Protein AF-A0A7S2ZEH3-F1 (afdb_monomer)

Organism: NCBI:txid101924

InterPro domains:
  IPR004728 Translocation protein Sec62 [PF03839] (53-233)
  IPR004728 Translocation protein Sec62 [PTHR12443] (11-236)

Radius of gyration: 42.71 Å; Cα contacts (8 Å, |Δi|>4): 245; chains: 1; bounding box: 118×77×96 Å

Secondary structure (DSSP, 8-state):
---PPP-PPP------HHHHHHHHHHHHHHHHHTSTTSS-EEEEEETTEEEEEEEHHHHHHHHHHTHHHHHHHHTTS--TTS-HHHHHHHHHHHHHHTTSEEEEEE-GGGTSPPTT-SS--SS-SEEEEPPGGG----TTSEEEE-SPPPPPHHHHHHHHHHHHHHHHHHTGGGS-HHHHHHHHHHHHHHHHHHHHHHHHHHHHHHHHHHHH---EEES--TTSSS-HHHHTT--EEE-B-TTSSBPPPPPHHHHHHHHHHHHHHHHHHHHT---HHHHHHHHHHHHHHHHHHTT-S-HHHHHHHHHHHHHHHHTTSS--------------------------------------------------

pLDDT: mean 70.52, std 21.28, range [24.47, 95.75]

Structure (mmCIF, N/CA/C/O backbone):
data_AF-A0A7S2ZEH3-F1
#
_entry.id   AF-A0A7S2ZEH3-F1
#
loop_
_atom_site.group_PDB
_atom_site.id
_atom_site.type_symbol
_atom_site.label_atom_id
_atom_site.label_alt_id
_atom_site.label_comp_id
_atom_site.label_asym_id
_atom_site.label_entity_id
_atom_site.label_seq_id
_atom_site.pdbx_PDB_ins_code
_atom_site.Cartn_x
_atom_site.Cartn_y
_atom_site.Cartn_z
_atom_site.occupancy
_atom_site.B_iso_or_equiv
_atom_site.auth_seq_id
_atom_site.auth_comp_id
_atom_site.auth_asym_id
_atom_site.auth_atom_id
_atom_site.pdbx_PDB_model_num
ATOM 1 N N . MET A 1 1 ? -23.233 50.081 30.652 1.00 42.44 1 MET A N 1
ATOM 2 C CA . MET A 1 1 ? -23.357 48.824 29.879 1.00 42.44 1 MET A CA 1
ATOM 3 C C . MET A 1 1 ? -22.174 47.924 30.211 1.00 42.44 1 MET A C 1
ATOM 5 O O . MET A 1 1 ? -21.059 48.201 29.788 1.00 42.44 1 MET A O 1
ATOM 9 N N . ALA A 1 2 ? -22.396 46.922 31.062 1.00 39.97 2 ALA A N 1
ATOM 10 C CA . ALA A 1 2 ? -21.365 45.998 31.527 1.00 39.97 2 ALA A CA 1
ATOM 11 C C . ALA A 1 2 ? -21.037 44.965 30.435 1.00 39.97 2 ALA A C 1
ATOM 13 O O . ALA A 1 2 ? -21.935 44.311 29.908 1.00 39.97 2 ALA A O 1
ATOM 14 N N . ARG A 1 3 ? -19.752 44.820 30.089 1.00 44.09 3 ARG A N 1
ATOM 15 C CA . ARG A 1 3 ? -19.266 43.784 29.167 1.00 44.09 3 ARG A CA 1
ATOM 16 C C . ARG A 1 3 ? -19.258 42.442 29.902 1.00 44.09 3 ARG A C 1
ATOM 18 O O . ARG A 1 3 ? -18.403 42.207 30.754 1.00 44.09 3 ARG A O 1
ATOM 25 N N . GLY A 1 4 ? -20.226 41.582 29.592 1.00 42.31 4 GLY A N 1
ATOM 26 C CA . GLY A 1 4 ? -20.254 40.200 30.064 1.00 42.31 4 GLY A CA 1
ATOM 27 C C . GLY A 1 4 ? -19.053 39.430 29.517 1.00 42.31 4 GLY A C 1
ATOM 28 O O . GLY A 1 4 ? -18.860 39.353 28.306 1.00 42.31 4 GLY A O 1
ATOM 29 N N . LYS A 1 5 ? -18.224 38.886 30.412 1.00 41.25 5 LYS A N 1
ATOM 30 C CA . LYS A 1 5 ? -17.142 37.966 30.045 1.00 41.25 5 LYS A CA 1
ATOM 31 C C . LYS A 1 5 ? -17.750 36.681 29.457 1.00 41.25 5 LYS A C 1
ATOM 33 O O . LYS A 1 5 ? -18.751 36.205 29.997 1.00 41.25 5 LYS A O 1
ATOM 38 N N . PRO A 1 6 ? -17.164 36.093 28.401 1.00 41.62 6 PRO A N 1
ATOM 39 C CA . PRO A 1 6 ? -17.619 34.812 27.881 1.00 41.62 6 PRO A CA 1
ATOM 40 C C . PRO A 1 6 ? -17.448 33.727 28.952 1.00 41.62 6 PRO A C 1
ATOM 42 O O . PRO A 1 6 ? -16.374 33.546 29.527 1.00 41.62 6 PRO A O 1
ATOM 45 N N . LYS A 1 7 ? -18.548 33.030 29.239 1.00 38.16 7 LYS A N 1
ATOM 46 C CA . LYS A 1 7 ? -18.626 31.884 30.144 1.00 38.16 7 LYS A CA 1
ATOM 47 C C . LYS A 1 7 ? -17.792 30.749 29.546 1.00 38.16 7 LYS A C 1
ATOM 49 O O . LYS A 1 7 ? -18.213 30.119 28.581 1.00 38.16 7 LYS A O 1
ATOM 54 N N . VAL A 1 8 ? -16.601 30.526 30.098 1.00 39.69 8 VAL A N 1
ATOM 55 C CA . VAL A 1 8 ? -15.750 29.375 29.767 1.00 39.69 8 VAL A CA 1
ATOM 56 C C . VAL A 1 8 ? -16.564 28.102 30.054 1.00 39.69 8 VAL A C 1
ATOM 58 O O . VAL A 1 8 ? -17.047 27.956 31.183 1.00 39.69 8 VAL A O 1
ATOM 61 N N . PRO A 1 9 ? -16.797 27.218 29.064 1.00 42.50 9 PRO A N 1
ATOM 62 C CA . PRO A 1 9 ? -17.538 25.985 29.286 1.00 42.50 9 PRO A CA 1
ATOM 63 C C . PRO A 1 9 ? -16.795 25.120 30.306 1.00 42.50 9 PRO A C 1
ATOM 65 O O . PRO A 1 9 ? -15.567 25.091 30.352 1.00 42.50 9 PRO A O 1
ATOM 68 N N . GLY A 1 10 ? -17.581 24.503 31.185 1.00 37.81 10 GLY A N 1
ATOM 69 C CA . GLY A 1 10 ? -17.146 23.943 32.453 1.00 37.81 10 GLY A CA 1
ATOM 70 C C . GLY A 1 10 ? -15.932 23.022 32.366 1.00 37.81 10 GLY A C 1
ATOM 71 O O . GLY A 1 10 ? -15.844 22.145 31.513 1.00 37.81 10 GLY A O 1
ATOM 72 N N . ARG A 1 11 ? -15.038 23.230 33.335 1.00 40.19 11 ARG A N 1
ATOM 73 C CA . ARG A 1 11 ? -14.139 22.248 33.947 1.00 40.19 11 ARG A CA 1
ATOM 74 C C . ARG A 1 11 ? -14.653 20.820 33.699 1.00 40.19 11 ARG A C 1
ATOM 76 O O . ARG A 1 11 ? -15.656 20.426 34.296 1.00 40.19 11 ARG A O 1
ATOM 83 N N . GLN A 1 12 ? -13.991 20.074 32.808 1.00 45.75 12 GLN A N 1
ATOM 84 C CA . GLN A 1 12 ? -14.145 18.621 32.727 1.00 45.75 12 GLN A CA 1
ATOM 85 C C . GLN A 1 12 ? -14.015 18.094 34.156 1.00 45.75 12 GLN A C 1
ATOM 87 O O . GLN A 1 12 ? -13.025 18.388 34.826 1.00 45.75 12 GLN A O 1
ATOM 92 N N . LYS A 1 13 ? -15.053 17.415 34.660 1.00 58.28 13 LYS A N 1
ATOM 93 C CA . LYS A 1 13 ? -14.978 16.732 35.953 1.00 58.28 13 LYS A CA 1
ATOM 94 C C . LYS A 1 13 ? -13.743 15.840 35.891 1.00 58.28 13 LYS A C 1
ATOM 96 O O . LYS A 1 13 ? -13.643 15.036 34.967 1.00 58.28 13 LYS A O 1
ATOM 101 N N . GLU A 1 14 ? -12.801 16.039 36.806 1.00 61.53 14 GLU A N 1
ATOM 102 C CA . GLU A 1 14 ? -11.626 15.182 36.926 1.00 61.53 14 GLU A CA 1
ATOM 103 C C . GLU A 1 14 ? -12.133 13.741 37.029 1.00 61.53 14 GLU A C 1
ATOM 105 O O . GLU A 1 14 ? -12.843 13.390 37.974 1.00 61.53 14 GLU A O 1
ATOM 110 N N . MET A 1 15 ? -11.888 12.942 35.986 1.00 68.25 15 MET A N 1
ATOM 111 C CA . MET A 1 15 ? -12.260 11.534 35.996 1.00 68.25 15 MET A CA 1
ATOM 112 C C . MET A 1 15 ? -11.496 10.881 37.140 1.00 68.25 15 MET A C 1
ATOM 114 O O . MET A 1 15 ? -10.272 10.998 37.219 1.00 68.25 15 MET A O 1
ATOM 118 N N . THR A 1 16 ? -12.216 10.202 38.026 1.00 86.69 16 THR A N 1
ATOM 119 C CA . THR A 1 16 ? -11.576 9.406 39.078 1.00 86.69 16 THR A CA 1
ATOM 120 C C . THR A 1 16 ? -10.648 8.367 38.436 1.00 86.69 16 THR A C 1
ATOM 122 O O . THR A 1 16 ? -10.910 7.892 37.326 1.00 86.69 16 THR A O 1
ATOM 125 N N . ALA A 1 17 ? -9.545 8.021 39.106 1.00 85.06 17 ALA A N 1
ATOM 126 C CA . ALA A 1 17 ? -8.543 7.099 38.558 1.00 85.06 17 ALA A CA 1
ATOM 127 C C . ALA A 1 17 ? -9.160 5.754 38.121 1.00 85.06 17 ALA A C 1
ATOM 129 O O . ALA A 1 17 ? -8.822 5.233 37.060 1.00 85.06 17 ALA A O 1
ATOM 130 N N . GLU A 1 18 ? -10.142 5.266 38.881 1.00 85.94 18 GLU A N 1
ATOM 131 C CA . GLU A 1 18 ? -10.906 4.050 38.591 1.00 85.94 18 GLU A CA 1
ATOM 132 C C . GLU A 1 18 ? -11.727 4.162 37.292 1.00 85.94 18 GLU A C 1
ATOM 134 O O . GLU A 1 18 ? -11.709 3.269 36.443 1.00 85.94 18 GLU A O 1
ATOM 139 N N . GLN A 1 19 ? -12.401 5.296 37.070 1.00 85.00 19 GLN A N 1
ATOM 140 C CA . GLN A 1 19 ? -13.145 5.543 35.830 1.00 85.00 19 GLN A CA 1
ATOM 141 C C . GLN A 1 19 ? -12.217 5.616 34.612 1.00 85.00 19 GLN A C 1
ATOM 143 O O . GLN A 1 19 ? -12.577 5.145 33.531 1.00 85.00 19 GLN A O 1
ATOM 148 N N . ALA A 1 20 ? -11.019 6.183 34.776 1.00 86.94 20 ALA A N 1
ATOM 149 C CA . ALA A 1 20 ? -10.021 6.248 33.714 1.00 86.94 20 ALA A CA 1
ATOM 150 C C . ALA A 1 20 ? -9.451 4.861 33.370 1.00 86.94 20 ALA A C 1
ATOM 152 O O . ALA A 1 20 ? -9.263 4.549 32.193 1.00 86.94 20 ALA A O 1
ATOM 153 N N . GLU A 1 21 ? -9.208 4.012 34.371 1.00 88.56 21 GLU A N 1
ATOM 154 C CA . GLU A 1 21 ? -8.776 2.626 34.168 1.00 88.56 21 GLU A CA 1
ATOM 155 C C . GLU A 1 21 ? -9.843 1.806 33.437 1.00 88.56 21 GLU A C 1
ATOM 157 O O . GLU A 1 21 ? -9.550 1.160 32.426 1.00 88.56 21 GLU A O 1
ATOM 162 N N . LYS A 1 22 ? -11.105 1.920 33.868 1.00 88.00 22 LYS A N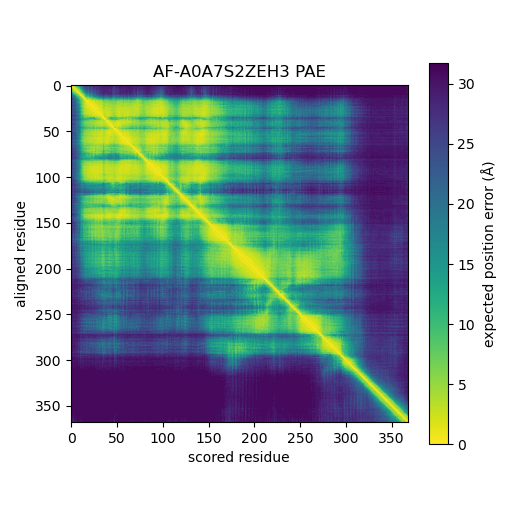 1
ATOM 163 C CA . LYS A 1 22 ? -12.238 1.286 33.189 1.00 88.00 22 LYS A CA 1
ATOM 164 C C . LYS A 1 22 ? -12.317 1.723 31.725 1.00 88.00 22 LYS A C 1
ATOM 166 O O . LYS A 1 22 ? -12.396 0.876 30.837 1.00 88.00 22 LYS A O 1
ATOM 171 N N . LEU A 1 23 ? -12.220 3.025 31.449 1.00 88.38 23 LEU A N 1
ATOM 172 C CA . LEU A 1 23 ? -12.237 3.548 30.080 1.00 88.38 23 LEU A CA 1
ATOM 173 C C . LEU A 1 23 ? -11.071 2.990 29.238 1.00 88.38 23 LEU A C 1
ATOM 175 O O . LEU A 1 23 ? -11.272 2.626 28.080 1.00 88.38 23 LEU A O 1
ATOM 179 N N . ARG A 1 24 ? -9.866 2.853 29.811 1.00 88.81 24 ARG A N 1
ATOM 180 C CA . ARG A 1 24 ? -8.707 2.240 29.134 1.00 88.81 24 ARG A CA 1
ATOM 181 C C . ARG A 1 24 ? -8.947 0.772 28.777 1.00 88.81 24 ARG A C 1
ATOM 183 O O . ARG A 1 24 ? -8.640 0.386 27.648 1.00 88.81 24 ARG A O 1
ATOM 190 N N . LYS A 1 25 ? -9.526 -0.022 29.688 1.00 89.94 25 LYS A N 1
ATOM 191 C CA . LYS A 1 25 ? -9.898 -1.427 29.426 1.00 89.94 25 LYS A CA 1
ATOM 192 C C . LYS A 1 25 ? -10.860 -1.511 28.237 1.00 89.94 25 LYS A C 1
ATOM 194 O O . LYS A 1 25 ? -10.584 -2.216 27.267 1.00 89.94 25 LYS A O 1
ATOM 199 N N . TRP A 1 26 ? -11.926 -0.709 28.256 1.00 89.62 26 TRP A N 1
ATOM 200 C CA . TRP A 1 26 ? -12.920 -0.667 27.178 1.00 89.62 26 TRP A CA 1
ATOM 201 C C . TRP A 1 26 ? -12.356 -0.148 25.847 1.00 89.62 26 TRP A C 1
ATOM 203 O O . TRP A 1 26 ? -12.688 -0.693 24.793 1.00 89.62 26 TRP A O 1
ATOM 213 N N . HIS A 1 27 ? -11.445 0.830 25.863 1.00 90.06 27 HIS A N 1
ATOM 214 C CA . HIS A 1 27 ? -10.719 1.245 24.658 1.00 90.06 27 HIS A CA 1
ATOM 215 C C . HIS A 1 27 ? -9.872 0.114 24.069 1.00 90.06 27 HIS A C 1
ATOM 217 O O . HIS A 1 27 ? -9.862 -0.058 22.851 1.00 90.06 27 HIS A O 1
ATOM 223 N N . GLY A 1 28 ? -9.174 -0.662 24.904 1.00 88.88 28 GLY A N 1
ATOM 224 C CA . GLY A 1 28 ? -8.389 -1.815 24.458 1.00 88.88 28 GLY A CA 1
ATOM 225 C C . GLY A 1 28 ? -9.254 -2.870 23.763 1.00 88.88 28 GLY A C 1
ATOM 226 O O . GLY A 1 28 ? -8.911 -3.336 22.674 1.00 88.88 28 GLY A O 1
ATOM 227 N N . VAL A 1 29 ? -10.418 -3.175 24.343 1.00 89.94 29 VAL A N 1
ATOM 228 C CA . VAL A 1 29 ? -11.411 -4.087 23.751 1.00 89.94 29 VAL A CA 1
ATOM 229 C C . VAL A 1 29 ? -11.930 -3.538 22.420 1.00 89.94 29 VAL A C 1
ATOM 231 O O . VAL A 1 29 ? -11.898 -4.239 21.408 1.00 89.94 29 VAL A O 1
ATOM 234 N N . ALA A 1 30 ? -12.331 -2.266 22.374 1.00 90.38 30 ALA A N 1
ATOM 235 C CA . ALA A 1 30 ? -12.837 -1.639 21.155 1.00 90.38 30 ALA A CA 1
ATOM 236 C C . ALA A 1 30 ? -11.782 -1.586 20.033 1.00 90.38 30 ALA A C 1
ATOM 238 O O . ALA A 1 30 ? -12.098 -1.791 18.861 1.00 90.38 30 ALA A O 1
ATOM 239 N N . LEU A 1 31 ? -10.507 -1.377 20.378 1.00 89.19 31 LEU A N 1
ATOM 240 C CA . LEU A 1 31 ? -9.393 -1.458 19.431 1.00 89.19 31 LEU A CA 1
ATOM 241 C C . LEU A 1 31 ? -9.199 -2.870 18.881 1.00 89.19 31 LEU A C 1
ATOM 243 O O . LEU A 1 31 ? -8.894 -3.013 17.697 1.00 89.19 31 LEU A O 1
ATOM 247 N N . SER A 1 32 ? -9.383 -3.899 19.713 1.00 88.38 32 SER A N 1
ATOM 248 C CA . SER A 1 32 ? -9.356 -5.295 19.271 1.00 88.38 32 SER A CA 1
ATOM 249 C C . SER A 1 32 ? -10.464 -5.569 18.252 1.00 88.38 32 SER A C 1
ATOM 251 O O . SER A 1 32 ? -10.185 -6.091 17.174 1.00 88.38 32 SER A O 1
ATOM 253 N N . LEU A 1 33 ? -11.689 -5.105 18.532 1.00 89.00 33 LEU A N 1
ATOM 254 C CA . LEU A 1 33 ? -12.851 -5.256 17.646 1.00 89.00 33 LEU A CA 1
ATOM 255 C C . LEU A 1 33 ? -12.723 -4.505 16.315 1.00 89.00 33 LEU A C 1
ATOM 257 O O . LEU A 1 33 ? -13.359 -4.894 15.339 1.00 89.00 33 LEU A O 1
ATOM 261 N N . ARG A 1 34 ? -11.903 -3.452 16.252 1.00 86.81 34 ARG A N 1
ATOM 262 C CA . ARG A 1 34 ? -11.676 -2.642 15.044 1.00 86.81 34 ARG A CA 1
ATOM 263 C C . ARG A 1 34 ? -10.572 -3.189 14.126 1.00 86.81 34 ARG A C 1
ATOM 265 O O . ARG A 1 34 ? -10.385 -2.677 13.019 1.00 86.81 34 ARG A O 1
ATOM 272 N N . LYS A 1 35 ? -9.797 -4.194 14.552 1.00 85.75 35 LYS A N 1
ATOM 273 C CA . LYS A 1 35 ? -8.742 -4.782 13.706 1.00 85.75 35 LYS A CA 1
ATOM 274 C C . LYS A 1 35 ? -9.333 -5.351 12.407 1.00 85.75 35 LYS A C 1
ATOM 276 O O . LYS A 1 35 ? -10.498 -5.715 12.327 1.00 85.75 35 LYS A O 1
ATOM 281 N N . SER A 1 36 ? -8.535 -5.393 11.343 1.00 71.94 36 SER A N 1
ATOM 282 C CA . SER A 1 36 ? -8.977 -6.008 10.086 1.00 71.94 36 SER A CA 1
ATOM 283 C C . SER A 1 36 ? -9.204 -7.509 10.294 1.00 71.94 36 SER A C 1
ATOM 285 O O . SER A 1 36 ? -8.281 -8.187 10.743 1.00 71.94 36 SER A O 1
ATOM 287 N N . GLY A 1 37 ? -10.390 -8.013 9.938 1.00 74.31 37 GLY A N 1
ATOM 288 C CA . GLY A 1 37 ? -10.742 -9.437 10.022 1.00 74.31 37 GLY A CA 1
ATOM 289 C C . GLY A 1 37 ? -11.586 -9.843 11.235 1.00 74.31 37 GLY A C 1
ATOM 290 O O . GLY A 1 37 ? -11.937 -11.011 11.332 1.00 74.31 37 GLY A O 1
ATOM 291 N N . THR A 1 38 ? -11.922 -8.913 12.136 1.00 83.75 38 THR A N 1
ATOM 292 C CA . THR A 1 38 ? -12.869 -9.158 13.236 1.00 83.75 38 THR A CA 1
ATOM 293 C C . THR A 1 38 ? -14.295 -8.829 12.794 1.00 83.75 38 THR A C 1
ATOM 295 O O . THR A 1 38 ? -15.035 -9.697 12.346 1.00 83.75 38 THR A O 1
ATOM 298 N N . VAL A 1 39 ? -14.664 -7.549 12.842 1.00 87.25 39 VAL A N 1
ATOM 299 C CA . VAL A 1 39 ? -15.976 -7.043 12.436 1.00 87.25 39 VAL A CA 1
ATOM 300 C C . VAL A 1 39 ? -15.827 -6.308 11.115 1.00 87.25 39 VAL A C 1
ATOM 302 O O . VAL A 1 39 ? -14.953 -5.452 10.967 1.00 87.25 39 VAL A O 1
ATOM 305 N N . ASP A 1 40 ? -16.710 -6.600 10.164 1.00 88.12 40 ASP A N 1
ATOM 306 C CA . ASP A 1 40 ? -16.781 -5.866 8.905 1.00 88.12 40 ASP A CA 1
ATOM 307 C C . ASP A 1 40 ? -17.104 -4.385 9.168 1.00 88.12 40 ASP A C 1
ATOM 309 O O . ASP A 1 40 ? -18.210 -4.019 9.581 1.00 88.12 40 ASP A O 1
ATOM 313 N N . TRP A 1 41 ? -16.140 -3.513 8.881 1.00 89.88 41 TRP A N 1
ATOM 314 C CA . TRP A 1 41 ? -16.295 -2.063 8.949 1.00 89.88 41 TRP A CA 1
ATOM 315 C C . TRP A 1 41 ? -16.018 -1.416 7.591 1.00 89.88 41 TRP A C 1
ATOM 317 O O . TRP A 1 41 ? -15.326 -1.968 6.733 1.00 89.88 41 TRP A O 1
ATOM 327 N N . ARG A 1 42 ? -16.598 -0.233 7.369 1.00 90.19 42 ARG A N 1
ATOM 328 C CA . ARG A 1 42 ? -16.391 0.575 6.159 1.00 90.19 42 ARG A CA 1
ATOM 329 C C . ARG A 1 42 ? -16.296 2.051 6.492 1.00 90.19 42 ARG A C 1
ATOM 331 O O . ARG A 1 42 ? -16.759 2.498 7.533 1.00 90.19 42 ARG A O 1
ATOM 338 N N . GLU A 1 43 ? -15.736 2.817 5.566 1.00 90.44 43 GLU A N 1
ATOM 339 C CA . GLU A 1 43 ? -15.759 4.273 5.641 1.00 90.44 43 GLU A CA 1
ATOM 340 C C . GLU A 1 43 ? -17.091 4.833 5.124 1.00 90.44 43 GLU A C 1
ATOM 342 O O . GLU A 1 43 ? -17.583 4.446 4.058 1.00 90.44 43 GLU A O 1
ATOM 347 N N . ALA A 1 44 ? -17.646 5.793 5.856 1.00 90.00 44 ALA A N 1
ATOM 348 C CA . ALA A 1 44 ? -18.719 6.671 5.409 1.00 90.00 44 ALA A CA 1
ATOM 349 C C . ALA A 1 44 ? -18.364 8.126 5.703 1.00 90.00 44 ALA A C 1
ATOM 351 O O . ALA A 1 44 ? -17.476 8.437 6.493 1.00 90.00 44 ALA A O 1
ATOM 352 N N . VAL A 1 45 ? -19.088 9.033 5.058 1.00 88.81 45 VAL A N 1
ATOM 353 C CA . VAL A 1 45 ? -19.035 10.456 5.376 1.00 88.81 45 VAL A CA 1
ATOM 354 C C . VAL A 1 45 ? -20.185 10.785 6.316 1.00 88.81 45 VAL A C 1
ATOM 356 O O . VAL A 1 45 ? -21.349 10.576 5.971 1.00 88.81 45 VAL A O 1
ATOM 359 N N . VAL A 1 46 ? -19.862 11.318 7.489 1.00 87.00 46 VAL A N 1
ATOM 360 C CA . VAL A 1 46 ? -20.840 11.844 8.444 1.00 87.00 46 VAL A CA 1
ATOM 361 C C . VAL A 1 46 ? -20.623 13.338 8.532 1.00 87.00 46 VAL A C 1
ATOM 363 O O . VAL A 1 46 ? -19.529 13.799 8.852 1.00 87.00 46 VAL A O 1
ATOM 366 N N . SER A 1 47 ? -21.657 14.105 8.190 1.00 83.81 47 SER A N 1
ATOM 367 C CA . SER A 1 47 ? -21.554 15.555 8.008 1.00 83.81 47 SER A CA 1
ATOM 368 C C . SER A 1 47 ? -20.455 15.932 6.994 1.00 83.81 47 SER A C 1
ATOM 370 O O . SER A 1 47 ? -20.709 15.914 5.788 1.00 83.81 47 SER A O 1
ATOM 372 N N . ARG A 1 48 ? -19.230 16.226 7.451 1.00 83.25 48 ARG A N 1
ATOM 373 C CA . ARG A 1 48 ? -18.071 16.600 6.618 1.00 83.25 48 ARG A CA 1
ATOM 374 C C . ARG A 1 48 ? -16.818 15.751 6.857 1.00 83.25 48 ARG A C 1
ATOM 376 O O . ARG A 1 48 ? -15.814 15.978 6.189 1.00 83.25 48 ARG A O 1
ATOM 383 N N . THR A 1 49 ? -16.850 14.791 7.778 1.00 86.75 49 THR A N 1
ATOM 384 C CA . THR A 1 49 ? -15.690 13.957 8.120 1.00 86.75 49 THR A CA 1
ATOM 385 C C . THR A 1 49 ? -15.879 12.529 7.626 1.00 86.75 49 THR A C 1
ATOM 387 O O . THR A 1 49 ? -16.997 12.014 7.550 1.00 86.75 49 THR A O 1
ATOM 390 N N . ARG A 1 50 ? -14.769 11.886 7.253 1.00 88.06 50 ARG A N 1
ATOM 391 C CA . ARG A 1 50 ? -14.744 10.446 6.990 1.00 88.06 50 ARG A CA 1
ATOM 392 C C . ARG A 1 50 ? -14.621 9.723 8.315 1.00 88.06 50 ARG A C 1
ATOM 394 O O . ARG A 1 50 ? -13.705 10.000 9.084 1.00 88.06 50 ARG A O 1
ATOM 401 N N . VAL A 1 51 ? -15.549 8.817 8.559 1.00 90.19 51 VAL A N 1
ATOM 402 C CA . VAL A 1 51 ? -15.597 8.013 9.771 1.00 90.19 51 VAL A CA 1
ATOM 403 C C . VAL A 1 51 ? -15.778 6.553 9.403 1.00 90.19 51 VAL A C 1
ATOM 405 O O . VAL A 1 51 ? -16.404 6.211 8.397 1.00 90.19 51 VAL A O 1
ATOM 408 N N . GLU A 1 52 ? -15.211 5.686 10.224 1.00 91.06 52 GLU A N 1
ATOM 409 C CA . GLU A 1 52 ? -15.390 4.248 10.096 1.00 91.06 52 GLU A CA 1
ATOM 410 C C . GLU A 1 52 ? -16.639 3.829 10.870 1.00 91.06 52 GLU A C 1
ATOM 412 O O . GLU A 1 52 ? -16.852 4.252 12.008 1.00 91.06 52 GLU A O 1
ATOM 417 N N . TYR A 1 53 ? -17.465 2.991 10.256 1.00 92.81 53 TYR A N 1
ATOM 418 C CA . TYR A 1 53 ? -18.681 2.473 10.864 1.00 92.81 53 TYR A CA 1
ATOM 419 C C . TYR A 1 53 ? -18.839 0.979 10.589 1.00 92.81 53 TYR A C 1
ATOM 421 O O . TYR A 1 53 ? -18.312 0.441 9.613 1.00 92.81 53 TYR A O 1
ATOM 429 N N . PHE A 1 54 ? -19.608 0.321 11.445 1.00 93.56 54 PHE A N 1
ATOM 430 C CA . PHE A 1 54 ? -19.976 -1.085 11.347 1.00 93.56 54 PHE A CA 1
ATOM 431 C C . PHE A 1 54 ? -21.495 -1.248 11.499 1.00 93.56 54 PHE A C 1
ATOM 433 O O . PHE A 1 54 ? -22.221 -0.303 11.831 1.00 93.56 54 PHE A O 1
ATOM 440 N N . ARG A 1 55 ? -22.007 -2.449 11.216 1.00 91.62 55 ARG A N 1
ATOM 441 C CA . ARG A 1 55 ? -23.428 -2.780 11.396 1.00 91.62 55 ARG A CA 1
ATOM 442 C C . ARG A 1 55 ? -23.632 -3.505 12.723 1.00 91.62 55 ARG A C 1
ATOM 444 O O . ARG A 1 55 ? -22.898 -4.444 13.011 1.00 91.62 55 ARG A O 1
ATOM 451 N N . GLY A 1 56 ? -24.676 -3.139 13.471 1.00 91.56 56 GLY A N 1
ATOM 452 C CA . GLY A 1 5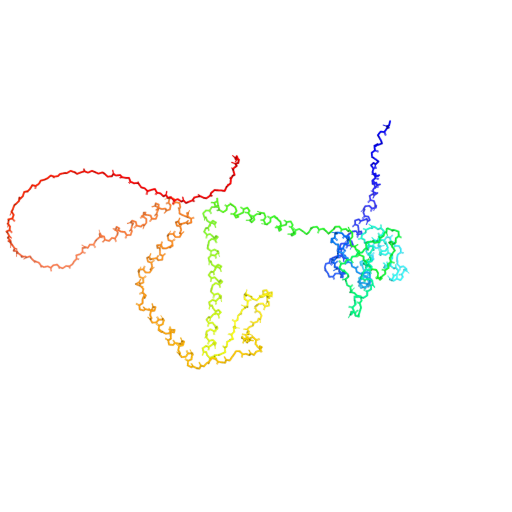6 ? -25.035 -3.822 14.719 1.00 91.56 56 GLY A CA 1
ATOM 453 C C . GLY A 1 56 ? -25.220 -5.332 14.537 1.00 91.56 56 GLY A C 1
ATOM 454 O O . GLY A 1 56 ? -24.681 -6.107 15.313 1.00 91.56 56 GLY A O 1
ATOM 455 N N . LYS A 1 57 ? -25.895 -5.762 13.463 1.00 91.88 57 LYS A N 1
ATOM 456 C CA . LYS A 1 57 ? -26.100 -7.185 13.143 1.00 91.88 57 LYS A CA 1
ATOM 457 C C . LYS A 1 57 ? -24.781 -7.954 13.016 1.00 91.88 57 LYS A C 1
ATOM 459 O O . LYS A 1 57 ? -24.658 -9.029 13.587 1.00 91.88 57 LYS A O 1
ATOM 464 N N . ASP A 1 58 ? -23.830 -7.390 12.278 1.00 91.38 58 ASP A N 1
ATOM 465 C CA . ASP A 1 58 ? -22.548 -8.039 11.988 1.00 91.38 58 ASP A CA 1
ATOM 466 C C . ASP A 1 58 ? -21.700 -8.111 13.282 1.00 91.38 58 ASP A C 1
ATOM 468 O O . ASP A 1 58 ? -21.008 -9.094 13.522 1.00 91.38 58 ASP A O 1
ATOM 472 N N . MET A 1 59 ? -21.836 -7.119 14.173 1.00 91.06 59 MET A N 1
ATOM 473 C CA . MET A 1 59 ? -21.250 -7.150 15.520 1.00 91.06 59 MET A CA 1
ATOM 474 C C . MET A 1 59 ? -21.876 -8.241 16.402 1.00 91.06 59 MET A C 1
ATOM 476 O O . MET A 1 59 ? -21.152 -8.970 17.066 1.00 91.06 59 MET A O 1
ATOM 480 N N . VAL A 1 60 ? -23.205 -8.389 16.399 1.00 92.31 60 VAL A N 1
ATOM 481 C CA . VAL A 1 60 ? -23.897 -9.448 17.159 1.00 92.31 60 VAL A CA 1
ATOM 482 C C . VAL A 1 60 ? -23.437 -10.833 16.704 1.00 92.31 60 VAL A C 1
ATOM 484 O O . VAL A 1 60 ? -23.174 -11.691 17.538 1.00 92.31 60 VAL A O 1
ATOM 487 N N . GLU A 1 61 ? -23.329 -11.050 15.392 1.00 91.25 61 GLU A N 1
ATOM 488 C CA . GLU A 1 61 ? -22.857 -12.313 14.814 1.00 91.25 61 GLU A CA 1
ATOM 489 C C . GLU A 1 61 ? -21.414 -12.620 15.234 1.00 91.25 61 GLU A C 1
ATOM 491 O O . GLU A 1 61 ? -21.140 -13.715 15.718 1.00 91.25 61 GLU A O 1
ATOM 496 N N . TYR A 1 62 ? -20.523 -11.627 15.160 1.00 90.50 62 TYR A N 1
ATOM 497 C CA . TYR A 1 62 ? -19.137 -11.769 15.604 1.00 90.50 62 TYR A CA 1
ATOM 498 C C . TYR A 1 62 ? -19.018 -12.076 17.103 1.00 90.50 62 TYR A C 1
ATOM 500 O O . TYR A 1 62 ? -18.251 -12.951 17.502 1.00 90.50 62 TYR A O 1
ATOM 508 N N . LEU A 1 63 ? -19.778 -11.364 17.941 1.00 90.00 63 LEU A N 1
ATOM 509 C CA . LEU A 1 63 ? -19.739 -11.537 19.391 1.00 90.00 63 LEU A CA 1
ATOM 510 C C . LEU A 1 63 ? -20.260 -12.915 19.811 1.00 90.00 63 LEU A C 1
ATOM 512 O O . LEU A 1 63 ? -19.662 -13.536 20.683 1.00 90.00 63 LEU A O 1
ATOM 516 N N . LYS A 1 64 ? -21.300 -13.442 19.154 1.00 90.19 64 LYS A N 1
ATOM 517 C CA . LYS A 1 64 ? -21.771 -14.819 19.390 1.00 90.19 64 LYS A CA 1
ATOM 518 C C . LYS A 1 64 ? -20.683 -15.859 19.130 1.00 90.19 64 LYS A C 1
ATOM 520 O O . LYS A 1 64 ? -20.573 -16.823 19.880 1.00 90.19 64 LYS A O 1
ATOM 525 N N . ASP A 1 65 ? -19.879 -15.642 18.095 1.00 88.88 65 ASP A N 1
ATOM 526 C CA . ASP A 1 65 ? -18.776 -16.532 17.730 1.00 88.88 65 ASP A CA 1
ATOM 527 C C . ASP A 1 65 ? -17.566 -16.372 18.681 1.00 88.88 65 ASP A C 1
ATOM 529 O O . ASP A 1 65 ? -16.826 -17.319 18.935 1.00 88.88 65 ASP A O 1
ATOM 533 N N . HIS A 1 66 ? -17.401 -15.188 19.289 1.00 86.56 66 HIS A N 1
ATOM 534 C CA . HIS A 1 66 ? -16.270 -14.825 20.156 1.00 86.56 66 HIS A CA 1
ATOM 535 C C . HIS A 1 66 ? -16.702 -14.406 21.573 1.00 86.56 66 HIS A C 1
ATOM 537 O O . HIS A 1 66 ? -16.344 -13.323 22.052 1.00 86.56 66 HIS A O 1
ATOM 543 N N . THR A 1 67 ? -17.418 -15.292 22.276 1.00 83.44 67 THR A N 1
ATOM 544 C CA . THR A 1 67 ? -17.935 -15.045 23.644 1.00 83.44 67 THR A CA 1
ATOM 545 C C . THR A 1 67 ? -16.836 -14.624 24.632 1.00 83.44 67 THR A C 1
ATOM 547 O O . THR A 1 67 ? -17.030 -13.706 25.426 1.00 83.44 67 THR A O 1
ATOM 550 N N . SER A 1 68 ? -15.617 -15.151 24.479 1.00 79.81 68 SER A N 1
ATOM 551 C CA . SER A 1 68 ? -14.459 -14.791 25.311 1.00 79.81 68 SER A CA 1
ATOM 552 C C . SER A 1 68 ? -14.089 -13.302 25.272 1.00 79.81 68 SER A C 1
ATOM 554 O O . SER A 1 68 ? -13.513 -12.777 26.225 1.00 79.81 68 SER A O 1
ATOM 556 N N . THR A 1 69 ? -14.407 -12.584 24.191 1.00 81.12 69 THR A N 1
ATOM 557 C CA . THR A 1 69 ? -14.156 -11.134 24.108 1.00 81.12 69 THR A CA 1
ATOM 558 C C . THR A 1 69 ? -15.123 -10.357 25.000 1.00 81.12 69 THR A C 1
ATOM 560 O O . THR A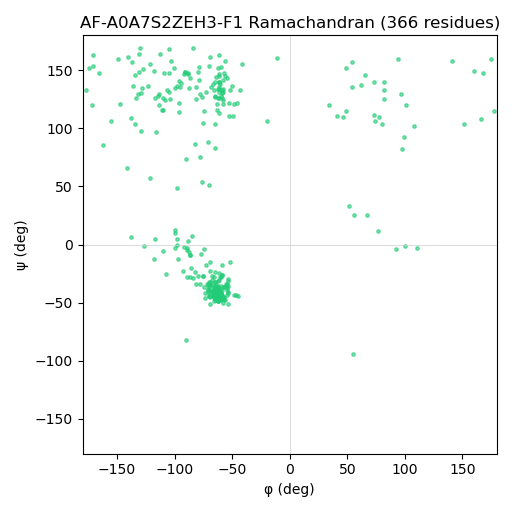 1 69 ? -14.740 -9.338 25.577 1.00 81.12 69 THR A O 1
ATOM 563 N N . MET A 1 70 ? -16.359 -10.846 25.133 1.00 79.50 70 MET A N 1
ATOM 564 C CA . MET A 1 70 ? -17.368 -10.260 26.011 1.00 79.50 70 MET A CA 1
ATOM 565 C C . MET A 1 70 ? -17.057 -10.558 27.470 1.00 79.50 70 MET A C 1
ATOM 567 O O . MET A 1 70 ? -17.036 -9.622 28.261 1.00 79.50 70 MET A O 1
ATOM 571 N N . ASP A 1 71 ? -16.713 -11.803 27.800 1.00 80.12 71 ASP A N 1
ATOM 572 C CA . ASP A 1 71 ? -16.410 -12.215 29.177 1.00 80.12 71 ASP A CA 1
ATOM 573 C C . ASP A 1 71 ? -15.264 -11.388 29.780 1.00 80.12 71 ASP A C 1
ATOM 575 O O . ASP A 1 71 ? -15.381 -10.841 30.874 1.00 80.12 71 ASP A O 1
ATOM 579 N N . ASN A 1 72 ? -14.180 -11.193 29.020 1.00 82.31 72 ASN A N 1
ATOM 580 C CA . ASN A 1 72 ? -13.041 -10.375 29.451 1.00 82.31 72 ASN A CA 1
ATOM 581 C C . ASN A 1 72 ? -13.396 -8.887 29.632 1.00 82.31 72 ASN A C 1
ATOM 583 O O . ASN A 1 72 ? -12.809 -8.188 30.461 1.00 82.31 72 ASN A O 1
ATOM 587 N N . ALA A 1 73 ? -14.328 -8.365 28.834 1.00 80.56 73 ALA A N 1
ATOM 588 C CA . ALA A 1 73 ? -14.748 -6.968 28.907 1.00 80.56 73 ALA A CA 1
ATOM 589 C C . ALA A 1 73 ? -15.774 -6.716 30.023 1.00 80.56 73 ALA A C 1
ATOM 591 O O . ALA A 1 73 ? -15.763 -5.647 30.636 1.00 80.56 73 ALA A O 1
ATOM 592 N N . LEU A 1 74 ? -16.639 -7.702 30.275 1.00 81.06 74 LEU A N 1
ATOM 593 C CA . LEU A 1 74 ? -17.703 -7.690 31.277 1.00 81.06 74 LEU A CA 1
ATOM 594 C C . LEU A 1 74 ? -17.243 -8.209 32.644 1.00 81.06 74 LEU A C 1
ATOM 596 O O . LEU A 1 74 ? -18.022 -8.160 33.588 1.00 81.06 74 LEU A O 1
ATOM 600 N N . GLU A 1 75 ? -15.997 -8.662 32.777 1.00 75.12 75 GLU A N 1
ATOM 601 C CA . GLU A 1 75 ? -15.373 -9.004 34.056 1.00 75.12 75 GLU A CA 1
ATOM 602 C C . GLU A 1 75 ? -15.572 -7.857 35.072 1.00 75.12 75 GLU A C 1
ATOM 604 O O . GLU A 1 75 ? -15.030 -6.757 34.904 1.00 75.12 75 GLU A O 1
ATOM 609 N N . GLY A 1 76 ? -16.399 -8.113 36.095 1.00 67.75 76 GLY A N 1
ATOM 610 C CA . GLY A 1 76 ? -16.860 -7.132 37.089 1.00 67.75 76 GLY A CA 1
ATOM 611 C C . GLY A 1 76 ? -18.347 -6.749 37.000 1.00 67.75 76 GLY A C 1
ATOM 612 O O . GLY A 1 76 ? -18.822 -5.977 37.829 1.00 67.75 76 GLY A O 1
ATOM 613 N N . ILE A 1 77 ? -19.090 -7.267 36.017 1.00 74.25 77 ILE A N 1
ATOM 614 C CA . ILE A 1 77 ? -20.548 -7.141 35.891 1.00 74.25 77 ILE A CA 1
ATOM 615 C C . ILE A 1 77 ? -21.146 -8.549 35.980 1.00 74.25 77 ILE A C 1
ATOM 617 O O . ILE A 1 77 ? -20.765 -9.426 35.201 1.00 74.25 77 ILE A O 1
ATOM 621 N N . ASP A 1 78 ? -22.097 -8.756 36.895 1.00 65.62 78 ASP A N 1
ATOM 622 C CA . ASP A 1 78 ? -22.804 -10.030 37.088 1.00 65.62 78 ASP A CA 1
ATOM 623 C C . ASP A 1 78 ? -23.654 -10.378 35.853 1.00 65.62 78 ASP A C 1
ATOM 625 O O . ASP A 1 78 ? -24.846 -10.092 35.767 1.00 65.62 78 ASP A O 1
ATOM 629 N N . THR A 1 79 ? -23.008 -10.972 34.853 1.00 66.94 79 THR A N 1
ATOM 630 C CA . THR A 1 79 ? -23.589 -11.343 33.550 1.00 66.94 79 THR A CA 1
ATOM 631 C C . THR A 1 79 ? -23.730 -12.856 33.385 1.00 66.94 79 THR A C 1
ATOM 633 O O . THR A 1 79 ? -24.365 -13.325 32.444 1.00 66.94 79 THR A O 1
ATOM 636 N N . VAL A 1 80 ? -23.222 -13.620 34.358 1.00 62.22 80 VAL A N 1
ATOM 637 C CA . VAL A 1 80 ? -23.107 -15.088 34.347 1.00 62.22 80 VAL A CA 1
ATOM 638 C C . VAL A 1 80 ? -24.463 -15.807 34.246 1.00 62.22 80 VAL A C 1
ATOM 640 O O . VAL A 1 80 ? -24.508 -16.931 33.756 1.00 62.22 80 VAL A O 1
ATOM 643 N N . SER A 1 81 ? -25.576 -15.186 34.663 1.00 66.25 81 SER A N 1
ATOM 644 C CA . SER A 1 81 ? -26.914 -15.806 34.582 1.00 66.25 81 SER A CA 1
ATOM 645 C C . SER A 1 81 ? -27.770 -15.347 33.394 1.00 66.25 81 SER A C 1
ATOM 647 O O . SER A 1 81 ? -28.882 -15.849 33.221 1.00 66.25 81 SER A O 1
ATOM 649 N N . MET A 1 82 ? -27.285 -14.409 32.574 1.00 76.31 82 MET A N 1
ATOM 650 C CA . MET A 1 82 ? -28.060 -13.841 31.468 1.00 76.31 82 MET A CA 1
ATOM 651 C C . MET A 1 82 ? -27.892 -14.664 30.183 1.00 76.31 82 MET A C 1
ATOM 653 O O . MET A 1 82 ? -26.801 -15.188 29.938 1.00 76.31 82 MET A O 1
ATOM 657 N N . PRO A 1 83 ? -28.925 -14.766 29.325 1.00 84.75 83 PRO A N 1
ATOM 658 C CA . PRO A 1 83 ? -28.767 -15.360 28.003 1.00 84.75 83 PRO A CA 1
ATOM 659 C C . PRO A 1 83 ? -27.772 -14.539 27.168 1.00 84.75 83 PRO A C 1
ATOM 661 O O . PRO A 1 83 ? -27.642 -13.328 27.344 1.00 84.75 83 PRO A O 1
ATOM 664 N N . VAL A 1 84 ? -27.085 -15.191 26.225 1.00 84.50 84 VAL A N 1
ATOM 665 C CA . VAL A 1 84 ? -26.009 -14.574 25.418 1.00 84.50 84 VAL A CA 1
ATOM 666 C C . VAL A 1 84 ? -26.477 -13.301 24.695 1.00 84.50 84 VAL A C 1
ATOM 668 O O . VAL A 1 84 ? -25.727 -12.334 24.591 1.00 84.50 84 VAL A O 1
ATOM 671 N N . ASP A 1 85 ? -27.730 -13.263 24.235 1.00 87.38 85 ASP A N 1
ATOM 672 C CA . ASP A 1 85 ? -28.302 -12.086 23.569 1.00 87.38 85 ASP A CA 1
ATOM 673 C C . ASP A 1 85 ? -28.414 -10.864 24.503 1.00 87.38 85 ASP A C 1
ATOM 675 O O . ASP A 1 85 ? -28.126 -9.739 24.082 1.00 87.38 85 ASP A O 1
ATOM 679 N N . ASP A 1 86 ? -28.744 -11.081 25.779 1.00 88.06 86 ASP A N 1
ATOM 680 C CA . ASP A 1 86 ? -28.837 -10.018 26.785 1.00 88.06 86 ASP A CA 1
ATOM 681 C C . ASP A 1 86 ? -27.441 -9.540 27.202 1.00 88.06 86 ASP A C 1
ATOM 683 O O . ASP A 1 86 ? -27.216 -8.338 27.358 1.00 88.06 86 ASP A O 1
ATOM 687 N N . GLN A 1 87 ? -26.468 -10.454 27.293 1.00 86.94 87 GLN A N 1
ATOM 688 C CA . GLN A 1 87 ? -25.065 -10.098 27.536 1.00 86.94 87 GLN A CA 1
ATOM 689 C C . GLN A 1 87 ? -24.520 -9.185 26.426 1.00 86.94 87 GLN A C 1
ATOM 691 O O . GLN A 1 87 ? -23.885 -8.168 26.713 1.00 86.94 87 GLN A O 1
ATOM 696 N N . ILE A 1 88 ? -24.835 -9.485 25.158 1.00 89.56 88 ILE A N 1
ATOM 697 C CA . ILE A 1 88 ? -24.469 -8.642 24.009 1.00 89.56 88 ILE A CA 1
ATOM 698 C C . ILE A 1 88 ? -25.135 -7.264 24.108 1.00 89.56 88 ILE A C 1
ATOM 700 O O . ILE A 1 88 ? -24.497 -6.242 23.836 1.00 89.56 88 ILE A O 1
ATOM 704 N N . GLN A 1 89 ? -26.409 -7.207 24.506 1.00 90.56 89 GLN A N 1
ATOM 705 C CA . GLN A 1 89 ? -27.111 -5.940 24.703 1.00 90.56 89 GLN A CA 1
ATOM 706 C C . GLN A 1 89 ? -26.455 -5.093 25.799 1.00 90.56 89 GLN A C 1
ATOM 708 O O . GLN A 1 89 ? -26.248 -3.894 25.588 1.00 90.56 89 GLN A O 1
ATOM 713 N N . VAL A 1 90 ? -26.092 -5.687 26.938 1.00 89.88 90 VAL A N 1
ATOM 714 C CA . VAL A 1 90 ? -25.378 -4.991 28.020 1.00 89.88 90 VAL A CA 1
ATOM 715 C C . VAL A 1 90 ? -24.021 -4.496 27.526 1.00 89.88 90 VAL A C 1
ATOM 717 O O . VAL A 1 90 ? -23.718 -3.312 27.669 1.00 89.88 90 VAL A O 1
ATOM 720 N N . PHE A 1 91 ? -23.243 -5.358 26.868 1.00 90.81 91 PHE A N 1
ATOM 721 C CA . PHE A 1 91 ? -21.937 -5.018 26.304 1.00 90.81 91 PHE A CA 1
ATOM 722 C C . PHE A 1 91 ? -22.012 -3.802 25.371 1.00 90.81 91 PHE A C 1
ATOM 724 O O . PHE A 1 91 ? -21.294 -2.816 25.552 1.00 90.81 91 PHE A O 1
ATOM 731 N N . MET A 1 92 ? -22.935 -3.826 24.407 1.00 91.94 92 MET A N 1
ATOM 732 C CA . MET A 1 92 ? -23.096 -2.730 23.454 1.00 91.94 92 MET A CA 1
ATOM 733 C C . MET A 1 92 ? -23.642 -1.460 24.104 1.00 91.94 92 MET A C 1
ATOM 735 O O . MET A 1 92 ? -23.223 -0.361 23.742 1.00 91.94 92 MET A O 1
ATOM 739 N N . THR A 1 93 ? -24.527 -1.590 25.093 1.00 91.12 93 THR A N 1
ATOM 740 C CA . THR A 1 93 ? -25.026 -0.443 25.862 1.00 91.12 93 THR A CA 1
ATOM 741 C C . THR A 1 93 ? -23.885 0.239 26.615 1.00 91.12 93 THR A C 1
ATOM 743 O O . THR A 1 93 ? -23.766 1.461 26.556 1.00 91.12 93 THR A O 1
ATOM 746 N N . VAL A 1 94 ? -22.990 -0.528 27.245 1.00 90.56 94 VAL A N 1
ATOM 747 C CA . VAL A 1 94 ? -21.805 0.021 27.922 1.00 90.56 94 VAL A CA 1
ATOM 748 C C . VAL A 1 94 ? -20.866 0.704 26.923 1.00 90.56 94 VAL A C 1
ATOM 750 O O . VAL A 1 94 ? -20.392 1.806 27.193 1.00 90.56 94 VAL A O 1
ATOM 753 N N . MET A 1 95 ? -20.636 0.122 25.742 1.00 90.31 95 MET A N 1
ATOM 754 C CA . MET A 1 95 ? -19.811 0.759 24.705 1.00 90.31 95 MET A CA 1
ATOM 755 C C . MET A 1 95 ? -20.374 2.102 24.220 1.00 90.31 95 MET A C 1
ATOM 757 O O . MET A 1 95 ? -19.602 3.031 23.965 1.00 90.31 95 MET A O 1
ATOM 761 N N . ILE A 1 96 ? -21.699 2.209 24.094 1.00 91.38 96 ILE A N 1
ATOM 762 C CA . ILE A 1 96 ? -22.378 3.455 23.715 1.00 91.38 96 ILE A CA 1
ATOM 763 C C . ILE A 1 96 ? -22.285 4.480 24.853 1.00 91.38 96 ILE A C 1
ATOM 765 O O . ILE A 1 96 ? -21.921 5.626 24.607 1.00 91.38 96 ILE A O 1
ATOM 769 N N . GLN A 1 97 ? -22.520 4.068 26.103 1.00 88.81 97 GLN A N 1
ATOM 770 C CA . GLN A 1 97 ? -22.414 4.941 27.282 1.00 88.81 97 GLN A CA 1
ATOM 771 C C . GLN A 1 97 ? -20.997 5.488 27.498 1.00 88.81 97 GLN A C 1
ATOM 773 O O . GLN A 1 97 ? -20.831 6.638 27.893 1.00 88.81 97 GLN A O 1
ATOM 778 N N . MET A 1 98 ? -19.970 4.685 27.207 1.00 86.12 98 MET A N 1
ATOM 779 C CA . MET A 1 98 ? -18.565 5.114 27.235 1.00 86.12 98 MET A CA 1
ATOM 780 C C . MET A 1 98 ? -18.194 6.010 26.043 1.00 86.12 98 MET A C 1
ATOM 782 O O . MET A 1 98 ? -17.059 6.475 25.949 1.00 86.12 98 MET A O 1
ATOM 786 N N . GLY A 1 99 ? -19.125 6.231 25.110 1.00 88.44 99 GLY A N 1
ATOM 787 C CA . GLY A 1 99 ? -18.914 7.044 23.923 1.00 88.44 99 GLY A CA 1
ATOM 788 C C . GLY A 1 99 ? -17.923 6.432 22.941 1.00 88.44 99 GLY A C 1
ATOM 789 O O . GLY A 1 99 ? -17.307 7.189 22.203 1.00 88.44 99 GLY A O 1
ATOM 790 N N . LEU A 1 100 ? -17.736 5.103 22.927 1.00 90.00 100 LEU A N 1
ATOM 791 C CA . LEU A 1 100 ? -16.835 4.384 22.005 1.00 90.00 100 LEU A CA 1
ATOM 792 C C . LEU A 1 100 ? -17.507 4.038 20.672 1.00 90.00 100 LEU A C 1
ATOM 794 O O . LEU A 1 100 ? -16.838 3.917 19.641 1.00 90.00 100 LEU A O 1
ATOM 798 N N . ALA A 1 101 ? -18.826 3.872 20.707 1.00 91.12 101 ALA A N 1
ATOM 799 C CA . ALA A 1 101 ? -19.669 3.637 19.551 1.00 91.12 101 ALA A CA 1
ATOM 800 C C . ALA A 1 101 ? -20.830 4.630 19.576 1.00 91.12 101 ALA A C 1
ATOM 802 O O . ALA A 1 101 ? -21.507 4.768 20.590 1.00 91.12 101 ALA A O 1
ATOM 803 N N . ILE A 1 102 ? -21.069 5.302 18.454 1.00 91.31 102 ILE A N 1
ATOM 804 C CA . ILE A 1 102 ? -22.174 6.252 18.313 1.00 91.31 102 ILE A CA 1
ATOM 805 C C . ILE A 1 102 ? -23.150 5.700 17.289 1.00 91.31 102 ILE A C 1
ATOM 807 O O . ILE A 1 102 ? -22.764 5.356 16.171 1.00 91.31 102 ILE A O 1
ATOM 811 N N . ARG A 1 103 ? -24.425 5.621 17.655 1.00 90.94 103 ARG A N 1
ATOM 812 C CA . ARG A 1 103 ? -25.484 5.189 16.753 1.00 90.94 103 ARG A CA 1
ATOM 813 C C . ARG A 1 103 ? -25.669 6.196 15.625 1.00 90.94 103 ARG A C 1
ATOM 815 O O . ARG A 1 103 ? -25.776 7.406 15.843 1.00 90.94 103 ARG A O 1
ATOM 822 N N . ALA A 1 104 ? -25.751 5.661 14.417 1.00 88.75 104 ALA A N 1
ATOM 823 C CA . ALA A 1 104 ? -26.004 6.406 13.204 1.00 88.75 104 ALA A CA 1
ATOM 824 C C . ALA A 1 104 ? -27.048 5.702 12.347 1.00 88.75 104 ALA A C 1
ATOM 826 O O . ALA A 1 104 ? -27.087 4.473 12.256 1.00 88.75 104 ALA A O 1
ATOM 827 N N . ASP A 1 105 ? -27.854 6.504 11.668 1.00 86.50 105 ASP A N 1
ATOM 828 C CA . ASP A 1 105 ? -28.839 6.019 10.719 1.00 86.50 105 ASP A CA 1
ATOM 829 C C . ASP A 1 105 ? -28.482 6.431 9.294 1.00 86.50 105 ASP A C 1
ATOM 831 O O . ASP A 1 105 ? -27.652 7.306 9.019 1.00 86.50 105 ASP A O 1
ATOM 835 N N . ARG A 1 106 ? -29.130 5.750 8.350 1.00 82.75 106 ARG A N 1
ATOM 836 C CA . ARG A 1 106 ? -29.066 6.112 6.936 1.00 82.75 106 ARG A CA 1
ATOM 837 C C . ARG A 1 106 ? -29.618 7.522 6.771 1.00 82.75 106 ARG A C 1
ATOM 839 O O . ARG A 1 106 ? -30.671 7.847 7.324 1.00 82.75 106 ARG A O 1
ATOM 846 N N . VAL A 1 107 ? -28.944 8.320 5.947 1.00 76.94 107 VAL A N 1
ATOM 847 C CA . VAL A 1 107 ? -29.500 9.595 5.483 1.00 76.94 107 VAL A CA 1
ATOM 848 C C . VAL A 1 107 ? -30.863 9.327 4.848 1.00 76.94 107 VAL A C 1
ATOM 850 O O . VAL A 1 107 ? -31.062 8.301 4.201 1.00 76.94 107 VAL A O 1
ATOM 853 N N . GLU A 1 108 ? -31.813 10.237 5.034 1.00 63.72 108 GLU A N 1
ATOM 854 C CA . GLU A 1 108 ? -33.207 10.065 4.605 1.00 63.72 108 GLU A CA 1
ATOM 855 C C . GLU A 1 108 ? -33.349 9.744 3.112 1.00 63.72 108 GLU A C 1
ATOM 857 O O . GLU A 1 108 ? -34.168 8.910 2.730 1.00 63.72 108 GLU A O 1
ATOM 862 N N . ALA A 1 109 ? -32.464 10.301 2.283 1.00 58.34 109 ALA A N 1
ATOM 863 C CA . ALA A 1 109 ? -32.364 9.997 0.857 1.00 58.34 109 ALA A CA 1
ATOM 864 C C . ALA A 1 109 ? -32.058 8.514 0.552 1.00 58.34 109 ALA A C 1
ATOM 866 O O . ALA A 1 109 ? -32.467 8.006 -0.486 1.00 58.34 109 ALA A O 1
ATOM 867 N N . ASP A 1 110 ? -31.377 7.813 1.462 1.00 59.31 110 ASP A N 1
ATOM 868 C CA . ASP A 1 110 ? -31.024 6.393 1.359 1.00 59.31 110 ASP A CA 1
ATOM 869 C C . ASP A 1 110 ? -32.003 5.485 2.135 1.00 59.31 110 ASP A C 1
ATOM 871 O O . ASP A 1 110 ? -31.770 4.274 2.232 1.00 59.31 110 ASP A O 1
ATOM 875 N N . LYS A 1 111 ? -33.084 6.040 2.717 1.00 62.03 111 LYS A N 1
ATOM 876 C CA . LYS A 1 111 ? -34.173 5.264 3.346 1.00 62.03 111 LYS A CA 1
ATOM 877 C C . LYS A 1 111 ? -35.147 4.708 2.306 1.00 62.03 111 LYS A C 1
ATOM 879 O O . LYS A 1 111 ? -35.740 3.657 2.538 1.00 62.03 111 LYS A O 1
ATOM 884 N N . THR A 1 112 ? -35.272 5.363 1.151 1.00 61.41 112 THR A N 1
ATOM 885 C CA . THR A 1 112 ? -36.043 4.844 0.015 1.00 61.41 112 THR A CA 1
ATOM 886 C C . THR A 1 112 ? -35.118 4.136 -0.981 1.00 61.41 112 THR A C 1
ATOM 888 O O . THR A 1 112 ? -33.991 4.582 -1.214 1.00 61.41 112 THR A O 1
ATOM 891 N N . PRO A 1 113 ? -35.538 3.001 -1.569 1.00 64.81 113 PRO A N 1
ATOM 892 C CA . PRO A 1 113 ? -34.778 2.374 -2.638 1.00 64.81 113 PRO A CA 1
ATOM 893 C C . PRO A 1 113 ? -34.626 3.357 -3.796 1.00 64.81 113 PRO A C 1
ATOM 895 O O . PRO A 1 113 ? -35.595 3.977 -4.236 1.00 64.81 113 PRO A O 1
ATOM 898 N N . ARG A 1 114 ? -33.406 3.481 -4.322 1.00 63.78 114 ARG A N 1
ATOM 899 C CA . ARG A 1 114 ? -33.163 4.283 -5.522 1.00 63.78 114 ARG A CA 1
ATOM 900 C C . ARG A 1 114 ? -34.043 3.739 -6.652 1.00 63.78 114 ARG A C 1
ATOM 902 O O . ARG A 1 114 ? -34.064 2.523 -6.859 1.00 63.78 114 ARG A O 1
ATOM 909 N N . GLN A 1 115 ? -34.758 4.624 -7.352 1.00 56.94 115 GLN A N 1
ATOM 910 C CA . GLN A 1 115 ? -35.696 4.249 -8.416 1.00 56.94 115 GLN A CA 1
ATOM 911 C C . GLN A 1 115 ? -35.052 3.214 -9.360 1.00 56.94 115 GLN A C 1
ATOM 913 O O . GLN A 1 115 ? -33.964 3.441 -9.889 1.00 56.94 115 GLN A O 1
ATOM 918 N N . GLY A 1 116 ? -35.682 2.042 -9.493 1.00 64.8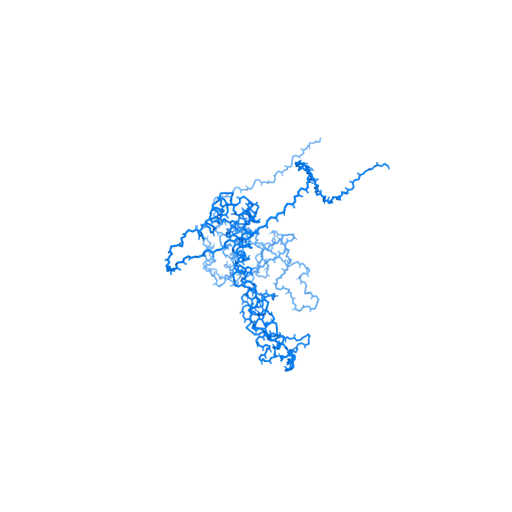8 116 GLY A N 1
ATOM 919 C CA . GLY A 1 116 ? -35.211 0.940 -10.343 1.00 64.88 116 GLY A CA 1
ATOM 920 C C . GLY A 1 116 ? -34.317 -0.122 -9.681 1.00 64.88 116 GLY A C 1
ATOM 921 O O . GLY A 1 116 ? -33.995 -1.111 -10.337 1.00 64.88 116 GLY A O 1
ATOM 922 N N . LYS A 1 117 ? -33.930 0.005 -8.400 1.00 66.50 117 LYS A N 1
ATOM 923 C CA . LYS A 1 117 ? -33.179 -1.044 -7.675 1.00 66.50 117 LYS A CA 1
ATOM 924 C C . LYS A 1 117 ? -34.033 -1.711 -6.597 1.00 66.50 117 LYS A C 1
ATOM 926 O O . LYS A 1 117 ? -34.566 -1.052 -5.708 1.00 66.50 117 LYS A O 1
ATOM 931 N N . LYS A 1 118 ? -34.123 -3.045 -6.651 1.00 58.03 118 LYS A N 1
ATOM 932 C CA . LYS A 1 118 ? -34.836 -3.876 -5.668 1.00 58.03 118 LYS A CA 1
ATOM 933 C C . LYS A 1 118 ? -33.987 -4.044 -4.403 1.00 58.03 118 LYS A C 1
ATOM 935 O O . LYS A 1 118 ? -33.358 -5.076 -4.207 1.00 58.03 118 LYS A O 1
ATOM 940 N N . GLY A 1 119 ? -33.919 -3.006 -3.574 1.00 66.38 119 GLY A N 1
ATOM 941 C CA . GLY A 1 119 ? -33.326 -3.097 -2.239 1.00 66.38 119 GLY A CA 1
ATOM 942 C C . GLY A 1 119 ? -32.512 -1.880 -1.818 1.00 66.38 119 GLY A C 1
ATOM 943 O O . GLY A 1 119 ? -32.023 -1.096 -2.633 1.00 66.38 119 GLY A O 1
ATOM 944 N N . LEU A 1 120 ? -32.361 -1.745 -0.503 1.00 74.75 120 LEU A N 1
ATOM 945 C CA . LEU A 1 120 ? -31.542 -0.714 0.117 1.00 74.75 120 LEU A CA 1
ATOM 946 C C . LEU A 1 120 ? -30.060 -1.100 0.041 1.00 74.75 120 LEU A C 1
ATOM 948 O O . LEU A 1 120 ? -29.696 -2.262 0.221 1.00 74.75 120 LEU A O 1
ATOM 952 N N . ILE A 1 121 ? -29.186 -0.122 -0.199 1.00 78.25 121 ILE A N 1
ATOM 953 C CA . ILE A 1 121 ? -27.738 -0.359 -0.293 1.00 78.25 121 ILE A CA 1
ATOM 954 C C . ILE A 1 121 ? -27.239 -0.942 1.041 1.00 78.25 121 ILE A C 1
ATOM 956 O O . ILE A 1 121 ? -27.508 -0.377 2.100 1.00 78.25 121 ILE A O 1
ATOM 960 N N . LYS A 1 122 ? -26.516 -2.072 1.012 1.00 82.75 122 LYS A N 1
ATOM 961 C CA . LYS A 1 122 ? -26.007 -2.758 2.223 1.00 82.75 122 LYS A CA 1
ATOM 962 C C . LYS A 1 122 ? -25.125 -1.844 3.095 1.00 82.75 122 LYS A C 1
ATOM 964 O O . LYS A 1 122 ? -25.186 -1.922 4.323 1.00 82.75 122 LYS A O 1
ATOM 969 N N . TRP A 1 123 ? -24.345 -0.979 2.446 1.00 85.50 123 TRP A N 1
ATOM 970 C CA . TRP A 1 123 ? -23.393 -0.048 3.053 1.00 85.50 123 TRP A CA 1
ATOM 971 C C . TRP A 1 123 ? -23.613 1.379 2.515 1.00 85.50 123 TRP A C 1
ATOM 973 O O . TRP A 1 123 ? -23.164 1.676 1.403 1.00 85.50 123 TRP A O 1
ATOM 983 N N . PRO A 1 124 ? -24.340 2.252 3.236 1.00 84.12 124 PRO A N 1
ATOM 984 C CA . PRO A 1 124 ? -24.530 3.644 2.826 1.00 84.12 124 PRO A CA 1
ATOM 985 C C . PRO A 1 124 ? -23.201 4.419 2.816 1.00 84.12 124 PRO A C 1
ATOM 987 O O . PRO A 1 124 ? -22.327 4.205 3.655 1.00 84.12 124 PRO A O 1
ATOM 990 N N . LYS A 1 125 ? -23.037 5.338 1.856 1.00 84.19 125 LYS A N 1
ATOM 991 C CA . LYS A 1 125 ? -21.834 6.195 1.769 1.00 84.19 125 LYS A CA 1
ATOM 992 C C . LYS A 1 125 ? -21.910 7.408 2.696 1.00 84.19 125 LYS A C 1
ATOM 994 O O . LYS A 1 125 ? -20.875 7.975 3.036 1.00 84.19 125 LYS A O 1
ATOM 999 N N . LYS A 1 126 ? -23.126 7.825 3.054 1.00 84.38 126 LYS A N 1
ATOM 1000 C CA . LYS A 1 126 ? -23.398 8.945 3.952 1.00 84.38 126 LYS A CA 1
ATOM 1001 C C . LYS A 1 126 ? -24.249 8.457 5.116 1.00 84.38 126 LYS A C 1
ATOM 1003 O O . LYS A 1 126 ? -25.205 7.713 4.905 1.00 84.38 126 LYS A O 1
ATOM 1008 N N . LEU A 1 127 ? -23.905 8.883 6.322 1.00 85.38 127 LEU A N 1
ATOM 1009 C CA . LEU A 1 127 ? -24.620 8.535 7.548 1.00 85.38 127 LEU A CA 1
ATOM 1010 C C . LEU A 1 127 ? -24.982 9.807 8.318 1.00 85.38 127 LEU A C 1
ATOM 1012 O O . LEU A 1 127 ? -24.285 10.820 8.223 1.00 85.38 127 LEU A O 1
ATOM 1016 N N . LEU A 1 128 ? -26.083 9.742 9.062 1.00 86.06 128 LEU A N 1
ATOM 1017 C CA . LEU A 1 128 ? -26.526 10.790 9.972 1.00 86.06 128 LEU A CA 1
ATOM 1018 C C . LEU A 1 128 ? -26.305 10.311 11.408 1.00 86.06 128 LEU A C 1
ATOM 1020 O O . LEU A 1 128 ? -26.788 9.246 11.788 1.00 86.06 128 LEU A O 1
ATOM 1024 N N . GLN A 1 129 ? -25.565 11.093 12.189 1.00 85.06 129 GLN A N 1
ATOM 1025 C CA . GLN A 1 129 ? -25.408 10.858 13.620 1.00 85.06 129 GLN A CA 1
ATOM 1026 C C . GLN A 1 129 ? -26.712 11.220 14.339 1.00 85.06 129 GLN A C 1
ATOM 1028 O O . GLN A 1 129 ? -27.265 12.291 14.089 1.00 85.06 129 GLN A O 1
ATOM 1033 N N . LEU A 1 130 ? -27.198 10.330 15.207 1.00 83.44 130 LEU A N 1
ATOM 1034 C CA . LEU A 1 130 ? -28.370 10.602 16.041 1.00 83.44 130 LEU A CA 1
ATOM 1035 C C . LEU A 1 130 ? -27.990 11.470 17.255 1.00 83.44 130 LEU A C 1
ATOM 1037 O O . LEU A 1 130 ? -26.866 11.332 17.749 1.00 83.44 130 LEU A O 1
ATOM 1041 N N . PRO A 1 131 ? -28.906 12.324 17.754 1.00 81.19 131 PRO A N 1
ATOM 1042 C CA . PRO A 1 131 ? -28.729 13.037 19.019 1.00 81.19 131 PRO A CA 1
ATOM 1043 C C . PRO A 1 131 ? -28.472 12.084 20.195 1.00 81.19 131 PRO A C 1
ATOM 1045 O O . PRO A 1 131 ? -28.851 10.913 20.143 1.00 81.19 131 PRO A O 1
ATOM 1048 N N . ASP A 1 132 ? -27.861 12.597 21.267 1.00 76.19 132 ASP A N 1
ATOM 1049 C CA . ASP A 1 132 ? -27.471 11.801 22.443 1.00 76.19 132 ASP A CA 1
ATOM 1050 C C . ASP A 1 132 ? -28.668 11.124 23.140 1.00 76.19 132 ASP A C 1
ATOM 1052 O O . ASP A 1 132 ? -28.524 10.044 23.709 1.00 76.19 132 ASP A O 1
ATOM 1056 N N . GLU A 1 133 ? -29.863 11.714 23.041 1.00 74.94 133 GLU A N 1
ATOM 1057 C CA . GLU A 1 133 ? -31.104 11.202 23.641 1.00 74.94 133 GLU A CA 1
ATOM 1058 C C . GLU A 1 133 ? -31.593 9.890 22.994 1.00 74.94 133 GLU A C 1
ATOM 1060 O O . GLU A 1 133 ? -32.196 9.056 23.667 1.00 74.94 133 GLU A O 1
ATOM 1065 N N . ASP A 1 134 ? -31.262 9.654 21.719 1.00 81.12 134 ASP A N 1
ATOM 1066 C CA . ASP A 1 134 ? -31.712 8.486 20.945 1.00 81.12 134 ASP A CA 1
ATOM 1067 C C . ASP A 1 134 ? -30.655 7.364 20.860 1.00 81.12 134 ASP A C 1
ATOM 1069 O O . ASP A 1 134 ? -30.781 6.413 20.073 1.00 81.12 134 ASP A O 1
ATOM 1073 N N . GLN A 1 135 ? -29.593 7.443 21.670 1.00 84.12 135 GLN A N 1
ATOM 1074 C CA . GLN A 1 135 ? -28.470 6.494 21.701 1.00 84.12 135 GLN A CA 1
ATOM 1075 C C . GLN A 1 135 ? -28.819 5.177 22.420 1.00 84.12 135 GLN A C 1
ATOM 1077 O O . GLN A 1 135 ? -28.126 4.717 23.325 1.00 84.12 135 GLN A O 1
ATOM 1082 N N . VAL A 1 136 ? -29.902 4.530 21.990 1.00 87.44 136 VAL A N 1
ATOM 1083 C CA . VAL A 1 136 ? -30.322 3.205 22.469 1.00 87.44 136 VAL A CA 1
ATOM 1084 C C . VAL A 1 136 ? -29.780 2.116 21.543 1.00 87.44 136 VAL A C 1
ATOM 1086 O O . VAL A 1 136 ? -29.802 2.260 20.312 1.00 87.44 136 VAL A O 1
ATOM 1089 N N . TRP A 1 137 ? -29.309 1.012 22.129 1.00 87.62 137 TRP A N 1
ATOM 1090 C CA . TRP A 1 137 ? -28.847 -0.163 21.392 1.00 87.62 137 TRP A CA 1
ATOM 1091 C C . TRP A 1 137 ? -29.952 -0.746 20.497 1.00 87.62 137 TRP A C 1
ATOM 1093 O O . TRP A 1 137 ? -31.076 -0.983 20.934 1.00 87.62 137 TRP A O 1
ATOM 1103 N N . ASN A 1 138 ? -29.625 -0.993 19.227 1.00 90.31 138 ASN A N 1
ATOM 1104 C CA . ASN A 1 138 ? -30.501 -1.641 18.264 1.00 90.31 138 ASN A CA 1
ATOM 1105 C C . ASN A 1 138 ? -29.669 -2.472 17.265 1.00 90.31 138 ASN A C 1
ATOM 1107 O O . ASN A 1 138 ? -28.879 -1.902 16.506 1.00 90.31 138 ASN A O 1
ATOM 1111 N N . PRO A 1 139 ? -29.899 -3.794 17.157 1.00 87.75 139 PRO A N 1
ATOM 1112 C CA . PRO A 1 139 ? -29.157 -4.661 16.237 1.00 87.75 139 PRO A CA 1
ATOM 1113 C C . PRO A 1 139 ? -29.259 -4.265 14.754 1.00 87.75 139 PRO A C 1
ATOM 1115 O O . PRO A 1 139 ? -28.378 -4.583 13.957 1.00 87.75 139 PRO A O 1
ATOM 1118 N N . LYS A 1 140 ? -30.336 -3.584 14.340 1.00 87.62 140 LYS A N 1
ATOM 1119 C CA . LYS A 1 140 ? -30.556 -3.191 12.935 1.00 87.62 140 LYS A CA 1
ATOM 1120 C C . LYS A 1 140 ? -29.901 -1.853 12.566 1.00 87.62 140 LYS A C 1
ATOM 1122 O O . LYS A 1 140 ? -29.888 -1.512 11.382 1.00 87.62 140 LYS A O 1
ATOM 1127 N N . ALA A 1 141 ? -29.378 -1.112 13.543 1.00 89.56 141 ALA A N 1
ATOM 1128 C CA . ALA A 1 141 ? -28.763 0.196 13.336 1.00 89.56 141 ALA A CA 1
ATOM 1129 C C . ALA A 1 141 ? -27.289 0.097 12.897 1.00 89.56 141 ALA A C 1
ATOM 1131 O O . ALA A 1 141 ? -26.666 -0.974 12.923 1.00 89.56 141 ALA A O 1
ATOM 1132 N N . PHE A 1 142 ? -26.733 1.235 12.475 1.00 91.81 142 PHE A N 1
ATOM 1133 C CA . PHE A 1 142 ? -25.303 1.387 12.219 1.00 91.81 142 PHE A CA 1
ATOM 1134 C C . PHE A 1 142 ? -24.627 2.091 13.390 1.00 91.81 142 PHE A C 1
ATOM 1136 O O . PHE A 1 142 ? -25.246 2.885 14.097 1.00 91.81 142 PHE A O 1
ATOM 1143 N N . TYR A 1 143 ? -23.345 1.801 13.575 1.00 92.75 143 TYR A N 1
ATOM 1144 C CA . TYR A 1 143 ? -22.546 2.346 14.665 1.00 92.75 143 TYR A CA 1
ATOM 1145 C C . TYR A 1 143 ? -21.226 2.878 14.128 1.00 92.75 143 TYR A C 1
ATOM 1147 O O . TYR A 1 143 ? -20.531 2.189 13.385 1.00 92.75 143 TYR A O 1
ATOM 1155 N N . ILE A 1 144 ? -20.900 4.114 14.490 1.00 92.75 144 ILE A N 1
ATOM 1156 C CA . ILE A 1 144 ? -19.668 4.807 14.121 1.00 92.75 144 ILE A CA 1
ATOM 1157 C C . ILE A 1 144 ? -18.654 4.635 15.248 1.00 92.75 144 ILE A C 1
ATOM 1159 O O . ILE A 1 144 ? -18.986 4.830 16.418 1.00 92.75 144 ILE A O 1
ATOM 1163 N N . TRP A 1 145 ? -17.408 4.337 14.889 1.00 91.88 145 TRP A N 1
ATOM 1164 C CA . TRP A 1 145 ? -16.287 4.404 15.818 1.00 91.88 145 TRP A CA 1
ATOM 1165 C C . TRP A 1 145 ? -15.916 5.867 16.081 1.00 91.88 145 TRP A C 1
ATOM 1167 O O . TRP A 1 145 ? -15.473 6.576 15.179 1.00 91.88 145 TRP A O 1
ATOM 1177 N N . SER A 1 146 ? -16.090 6.324 17.317 1.00 88.06 146 SER A N 1
ATOM 1178 C CA . SER A 1 146 ? -15.814 7.710 17.733 1.00 88.06 146 SER A CA 1
ATOM 1179 C C . SER A 1 146 ? -14.354 7.951 18.131 1.00 88.06 146 SER A C 1
ATOM 1181 O O . SER A 1 146 ? -13.895 9.092 18.153 1.00 88.06 146 SER A O 1
ATOM 1183 N N . PHE A 1 1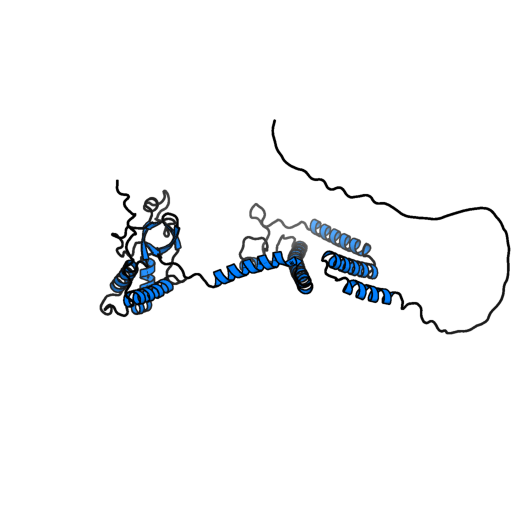47 ? -13.610 6.893 18.459 1.00 84.50 147 PHE A N 1
ATOM 1184 C CA . PHE A 1 147 ? -12.236 7.004 18.938 1.00 84.50 147 PHE A CA 1
ATOM 1185 C C . PHE A 1 147 ? -11.216 7.017 17.794 1.00 84.50 147 PHE A C 1
ATOM 1187 O O . PHE A 1 147 ? -11.373 6.367 16.752 1.00 84.50 147 PHE A O 1
ATOM 1194 N N . ALA A 1 148 ? -10.116 7.740 18.010 1.00 79.25 148 ALA A N 1
ATOM 1195 C CA . ALA A 1 148 ? -9.016 7.804 17.059 1.00 79.25 148 ALA A CA 1
ATOM 1196 C C . ALA A 1 148 ? -8.318 6.442 16.932 1.00 79.25 148 ALA A C 1
ATOM 1198 O O . ALA A 1 148 ? -8.063 5.754 17.923 1.00 79.25 148 ALA A O 1
ATOM 1199 N N . ARG A 1 149 ? -7.986 6.053 15.697 1.00 78.88 149 ARG A N 1
ATOM 1200 C CA . ARG A 1 149 ? -7.132 4.887 15.461 1.00 78.88 149 ARG A CA 1
ATOM 1201 C C . ARG A 1 149 ? -5.725 5.219 15.967 1.00 78.88 149 ARG A C 1
ATOM 1203 O O . ARG A 1 149 ? -5.241 6.306 15.649 1.00 78.88 149 ARG A O 1
ATOM 1210 N N . PRO A 1 150 ? -5.041 4.318 16.693 1.00 75.81 150 PRO A N 1
ATOM 1211 C CA . PRO A 1 150 ? -3.636 4.519 17.000 1.00 75.81 150 PRO A CA 1
ATOM 1212 C C . PRO A 1 150 ? -2.874 4.640 15.683 1.00 75.81 150 PRO A C 1
ATOM 1214 O O . PRO A 1 150 ? -3.008 3.792 14.793 1.00 75.81 150 PRO A O 1
ATOM 1217 N N . THR A 1 151 ? -2.115 5.722 15.540 1.00 77.69 151 THR A N 1
ATOM 1218 C CA . THR A 1 151 ? -1.302 5.958 14.352 1.00 77.69 151 THR A CA 1
ATOM 1219 C C . THR A 1 151 ? -0.332 4.794 14.185 1.00 77.69 151 THR A C 1
ATOM 1221 O O . THR A 1 151 ? 0.419 4.467 15.103 1.00 77.69 151 THR A O 1
ATOM 1224 N N . SER A 1 152 ? -0.365 4.141 13.021 1.00 82.81 152 SER A N 1
ATOM 1225 C CA . SER A 1 152 ? 0.537 3.024 12.741 1.00 82.81 152 SER A CA 1
ATOM 1226 C C . SER A 1 152 ? 1.990 3.513 12.800 1.00 82.81 152 SER A C 1
ATOM 1228 O O . SER A 1 152 ? 2.303 4.501 12.130 1.00 82.81 152 SER A O 1
ATOM 1230 N N . PRO A 1 153 ? 2.901 2.827 13.517 1.00 85.56 153 PRO A N 1
ATOM 1231 C CA . PRO A 1 153 ? 4.326 3.170 13.529 1.00 85.56 153 PRO A CA 1
ATOM 1232 C C . PRO A 1 153 ? 4.933 3.246 12.120 1.00 85.56 153 PRO A C 1
ATOM 1234 O O . PRO A 1 153 ? 5.793 4.080 11.845 1.00 85.56 153 PRO A O 1
ATOM 1237 N N . TRP A 1 154 ? 4.414 2.433 11.196 1.00 88.81 154 TRP A N 1
ATOM 1238 C CA . TRP A 1 154 ? 4.804 2.433 9.787 1.00 88.81 154 TRP A CA 1
ATOM 1239 C C . TRP A 1 154 ? 4.522 3.753 9.072 1.00 88.81 154 TRP A C 1
ATOM 1241 O O . TRP A 1 154 ? 5.262 4.109 8.161 1.00 88.81 154 TRP A O 1
ATOM 1251 N N . LEU A 1 155 ? 3.488 4.498 9.480 1.00 89.75 155 LEU A N 1
ATOM 1252 C CA . LEU A 1 155 ? 3.195 5.805 8.894 1.00 89.75 155 LEU A CA 1
ATOM 1253 C C . LEU A 1 155 ? 4.271 6.827 9.273 1.00 89.75 155 LEU A C 1
ATOM 1255 O O . LEU A 1 155 ? 4.718 7.584 8.417 1.00 89.75 155 LEU A O 1
ATOM 1259 N N . TYR A 1 156 ? 4.728 6.813 10.529 1.00 91.50 156 TYR A N 1
ATOM 1260 C CA . TYR A 1 156 ? 5.837 7.662 10.965 1.00 91.50 156 TYR A CA 1
ATOM 1261 C C . TYR A 1 156 ? 7.136 7.285 10.255 1.00 91.50 156 TYR A C 1
ATOM 1263 O O . TYR A 1 156 ? 7.825 8.163 9.741 1.00 91.50 156 TYR A O 1
ATOM 1271 N N . LEU A 1 157 ? 7.434 5.985 10.154 1.00 93.75 157 LEU A N 1
ATOM 1272 C CA . LEU A 1 157 ? 8.616 5.505 9.438 1.00 93.75 157 LEU A CA 1
ATOM 1273 C C . LEU A 1 157 ? 8.568 5.880 7.948 1.00 93.75 157 LEU A C 1
ATOM 1275 O O . LEU A 1 157 ? 9.569 6.329 7.395 1.00 93.75 157 LEU A O 1
ATOM 1279 N N . GLY A 1 158 ? 7.395 5.774 7.320 1.00 93.06 158 GLY A N 1
ATOM 1280 C CA . GLY A 1 158 ? 7.163 6.217 5.947 1.00 93.06 158 GLY A CA 1
ATOM 1281 C C . GLY A 1 158 ? 7.351 7.726 5.781 1.00 93.06 158 GLY A C 1
ATOM 1282 O O . GLY A 1 158 ? 8.057 8.155 4.874 1.00 93.06 158 GLY A O 1
ATOM 1283 N N . SER A 1 159 ? 6.799 8.533 6.693 1.00 93.75 159 SER A N 1
ATOM 1284 C CA . SER A 1 159 ? 6.971 9.991 6.678 1.00 93.75 159 SER A CA 1
ATOM 1285 C C . SER A 1 159 ? 8.442 10.393 6.800 1.00 93.75 159 SER A C 1
ATOM 1287 O O . SER A 1 159 ? 8.902 11.252 6.054 1.00 93.75 159 SER A O 1
ATOM 1289 N N . ILE A 1 160 ? 9.191 9.769 7.713 1.00 95.62 160 ILE A N 1
ATOM 1290 C CA . ILE A 1 160 ? 10.625 10.034 7.896 1.00 95.62 160 ILE A CA 1
ATOM 1291 C C . ILE A 1 160 ? 11.413 9.585 6.659 1.00 95.62 160 ILE A C 1
ATOM 1293 O O . ILE A 1 160 ? 12.275 10.318 6.180 1.00 95.62 160 ILE A O 1
ATOM 1297 N N . SER A 1 161 ? 11.092 8.416 6.100 1.00 93.75 161 SER A N 1
ATOM 1298 C CA . SER A 1 161 ? 11.750 7.886 4.903 1.00 93.75 161 SER A CA 1
ATOM 1299 C C . SER A 1 161 ? 11.600 8.812 3.695 1.00 93.75 161 SER A C 1
ATOM 1301 O O . SER A 1 161 ? 12.585 9.044 2.997 1.00 93.75 161 SER A O 1
ATOM 1303 N N . VAL A 1 162 ? 10.413 9.387 3.473 1.00 95.75 162 VAL A N 1
ATOM 1304 C CA . VAL A 1 162 ? 10.184 10.341 2.374 1.00 95.75 162 VAL A CA 1
ATOM 1305 C C . VAL A 1 162 ? 11.030 11.599 2.557 1.00 95.75 162 VAL A C 1
ATOM 1307 O O . VAL A 1 162 ? 11.673 12.043 1.608 1.00 95.75 162 VAL A O 1
ATOM 1310 N N . VAL A 1 163 ? 11.086 12.148 3.773 1.00 95.31 163 VAL A N 1
ATOM 1311 C CA . VAL A 1 163 ? 11.912 13.330 4.067 1.00 95.31 163 VAL A CA 1
ATOM 1312 C C . VAL A 1 163 ? 13.397 13.038 3.827 1.00 95.31 163 VAL A C 1
ATOM 1314 O O . VAL A 1 163 ? 14.074 13.832 3.177 1.00 95.31 163 VAL A O 1
ATOM 1317 N N . LEU A 1 164 ? 13.898 11.884 4.279 1.00 92.94 164 LEU A N 1
ATOM 1318 C CA . LEU A 1 164 ? 15.283 11.464 4.041 1.00 92.94 164 LEU A CA 1
ATOM 1319 C C . LEU A 1 164 ? 15.586 11.249 2.555 1.00 92.94 164 LEU A C 1
ATOM 1321 O O . LEU A 1 164 ? 16.666 11.612 2.099 1.00 92.94 164 LEU A O 1
ATOM 1325 N N . LEU A 1 165 ? 14.644 10.691 1.792 1.00 92.25 165 LEU A N 1
ATOM 1326 C CA . LEU A 1 165 ? 14.792 10.490 0.352 1.00 92.25 165 LEU A CA 1
ATOM 1327 C C . LEU A 1 165 ? 14.890 11.829 -0.385 1.00 92.25 165 LEU A C 1
ATOM 1329 O O . LEU A 1 165 ? 15.789 12.009 -1.202 1.00 92.25 165 LEU A O 1
ATOM 1333 N N . VAL A 1 166 ? 14.014 12.787 -0.069 1.00 93.81 166 VAL A N 1
ATOM 1334 C CA . VAL A 1 166 ? 14.071 14.136 -0.655 1.00 93.81 166 VAL A CA 1
ATOM 1335 C C . VAL A 1 166 ? 15.379 14.830 -0.277 1.00 93.81 166 VAL A C 1
ATOM 1337 O O . VAL A 1 166 ? 16.047 15.388 -1.145 1.00 93.81 166 VAL A O 1
ATOM 1340 N N . ALA A 1 167 ? 15.800 14.737 0.988 1.00 89.56 167 ALA A N 1
ATOM 1341 C CA . ALA A 1 167 ? 17.085 15.270 1.430 1.00 89.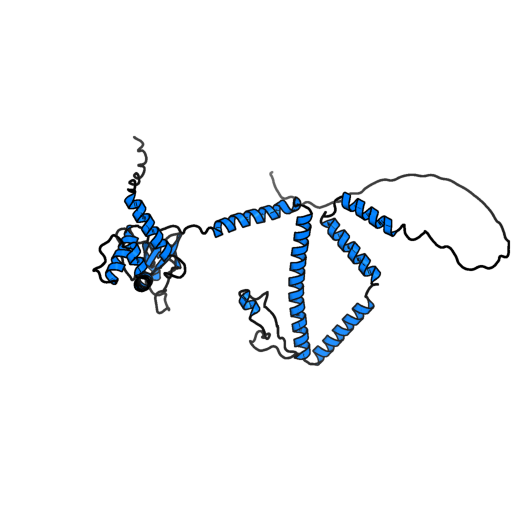56 167 ALA A CA 1
ATOM 1342 C C . ALA A 1 167 ? 18.265 14.632 0.675 1.00 89.56 167 ALA A C 1
ATOM 1344 O O . ALA A 1 167 ? 19.167 15.346 0.247 1.00 89.56 167 ALA A O 1
ATOM 1345 N N . ALA A 1 168 ? 18.245 13.315 0.448 1.00 85.25 168 ALA A N 1
ATOM 1346 C CA . ALA A 1 168 ? 19.280 12.609 -0.306 1.00 85.25 168 ALA A CA 1
ATOM 1347 C C . ALA A 1 168 ? 19.343 13.047 -1.780 1.00 85.25 168 ALA A C 1
ATOM 1349 O O . ALA A 1 168 ? 20.438 13.180 -2.323 1.00 85.25 168 ALA A O 1
ATOM 1350 N N . ILE A 1 169 ? 18.196 13.317 -2.415 1.00 85.50 169 ILE A N 1
ATOM 1351 C CA . ILE A 1 169 ? 18.143 13.856 -3.783 1.00 85.50 169 ILE A CA 1
ATOM 1352 C C . ILE A 1 169 ? 18.736 15.268 -3.822 1.00 85.50 169 ILE A C 1
ATOM 1354 O O . ILE A 1 169 ? 19.605 15.545 -4.646 1.00 85.50 169 ILE A O 1
ATOM 1358 N N . CYS A 1 170 ? 18.323 16.148 -2.908 1.00 86.12 170 CYS A N 1
ATOM 1359 C CA . CYS A 1 170 ? 18.832 17.520 -2.847 1.00 86.12 170 CYS A CA 1
ATOM 1360 C C . CYS A 1 170 ? 20.323 17.590 -2.473 1.00 86.12 170 CYS A C 1
ATOM 1362 O O . CYS A 1 170 ? 21.008 18.528 -2.873 1.00 86.12 170 CYS A O 1
ATOM 1364 N N . LEU A 1 171 ? 20.838 16.604 -1.729 1.00 82.94 171 LEU A N 1
ATOM 1365 C CA . LEU A 1 171 ? 22.244 16.515 -1.320 1.00 82.94 171 LEU A CA 1
ATOM 1366 C C . LEU A 1 171 ? 23.114 15.704 -2.293 1.00 82.94 171 LEU A C 1
ATOM 1368 O O . LEU A 1 171 ? 24.329 15.635 -2.112 1.00 82.94 171 LEU A O 1
ATOM 1372 N N . TYR A 1 172 ? 22.534 15.132 -3.351 1.00 80.06 172 TYR A N 1
ATOM 1373 C CA . TYR A 1 172 ? 23.276 14.453 -4.414 1.00 80.06 172 TYR A CA 1
ATOM 1374 C C . TYR A 1 172 ? 24.502 15.234 -4.940 1.00 80.06 172 TYR A C 1
ATOM 1376 O O . TYR A 1 172 ? 25.562 14.612 -5.072 1.00 80.06 172 TYR A O 1
ATOM 1384 N N . PRO A 1 173 ? 24.454 16.566 -5.185 1.00 79.00 173 PRO A N 1
ATOM 1385 C CA . PRO A 1 173 ? 25.643 17.310 -5.615 1.00 79.00 173 PRO A CA 1
ATOM 1386 C C . PRO A 1 173 ? 26.805 17.239 -4.609 1.00 79.00 173 PRO A C 1
ATOM 1388 O O . PRO A 1 173 ? 27.958 17.120 -5.028 1.00 79.00 173 PRO A O 1
ATOM 1391 N N . LEU A 1 174 ? 26.511 17.222 -3.302 1.00 78.06 174 LEU A N 1
ATOM 1392 C CA . LEU A 1 174 ? 27.504 17.173 -2.220 1.00 78.06 174 LEU A CA 1
ATOM 1393 C C . LEU A 1 174 ? 27.923 15.738 -1.840 1.00 78.06 174 LEU A C 1
ATOM 1395 O O . LEU A 1 174 ? 28.828 15.548 -1.030 1.00 78.06 174 LEU A O 1
ATOM 1399 N N . ALA A 1 175 ? 27.275 14.711 -2.397 1.00 78.50 175 ALA A N 1
ATOM 1400 C CA . ALA A 1 175 ? 27.543 13.323 -2.039 1.00 78.50 175 ALA A CA 1
ATOM 1401 C C . ALA A 1 175 ? 29.003 12.915 -2.344 1.00 78.50 175 ALA A C 1
ATOM 1403 O O . ALA A 1 175 ? 29.569 13.337 -3.360 1.00 78.50 175 ALA A O 1
ATOM 1404 N N . PRO A 1 176 ? 29.620 12.052 -1.511 1.00 81.56 176 PRO A N 1
ATOM 1405 C CA . PRO A 1 176 ? 30.971 11.566 -1.765 1.00 81.56 176 PRO A CA 1
ATOM 1406 C C . PRO A 1 176 ? 31.017 10.789 -3.085 1.00 81.56 176 PRO A C 1
ATOM 1408 O O . PRO A 1 176 ? 30.068 10.081 -3.432 1.00 81.56 176 PRO A O 1
ATOM 1411 N N . LEU A 1 177 ? 32.149 10.868 -3.791 1.00 74.69 177 LEU A N 1
ATOM 1412 C CA . LEU A 1 177 ? 32.333 10.284 -5.129 1.00 74.69 177 LEU A CA 1
ATOM 1413 C C . LEU A 1 177 ? 31.855 8.827 -5.207 1.00 74.69 177 LEU A C 1
ATOM 1415 O O . LEU A 1 177 ? 31.108 8.467 -6.112 1.00 74.69 177 LEU A O 1
ATOM 1419 N N . LYS A 1 178 ? 32.177 8.006 -4.200 1.00 79.56 178 LYS A N 1
ATOM 1420 C CA . LYS A 1 178 ? 31.760 6.595 -4.129 1.00 79.56 178 LYS A CA 1
ATOM 1421 C C . LYS A 1 178 ? 30.242 6.403 -4.250 1.00 79.56 178 LYS A C 1
ATOM 1423 O O . LYS A 1 178 ? 29.811 5.467 -4.911 1.00 79.56 178 LYS A O 1
ATOM 1428 N N . VAL A 1 179 ? 29.434 7.276 -3.645 1.00 81.81 179 VAL A N 1
ATOM 1429 C CA . VAL A 1 179 ? 27.964 7.179 -3.692 1.00 81.81 179 VAL A CA 1
ATOM 1430 C C . VAL A 1 179 ? 27.445 7.531 -5.084 1.00 81.81 179 VAL A C 1
ATOM 1432 O O . VAL A 1 179 ? 26.592 6.816 -5.607 1.00 81.81 179 VAL A O 1
ATOM 1435 N N . LYS A 1 180 ? 28.009 8.561 -5.725 1.00 82.00 180 LYS A N 1
ATOM 1436 C CA . LYS A 1 180 ? 27.645 8.956 -7.097 1.00 82.00 180 LYS A CA 1
ATOM 1437 C C . LYS A 1 180 ? 27.858 7.800 -8.091 1.00 82.00 180 LYS A C 1
ATOM 1439 O O . LYS A 1 180 ? 26.952 7.466 -8.852 1.00 82.00 180 LYS A O 1
ATOM 1444 N N . TRP A 1 181 ? 29.003 7.114 -8.005 1.00 80.56 181 TRP A N 1
ATOM 1445 C CA . TRP A 1 181 ? 29.311 5.925 -8.819 1.00 80.56 181 TRP A CA 1
ATOM 1446 C C . TRP A 1 181 ? 28.311 4.776 -8.630 1.00 80.56 181 TRP A C 1
ATOM 1448 O O . TRP A 1 181 ? 27.891 4.146 -9.606 1.00 80.56 181 TRP A O 1
ATOM 1458 N N . GLN A 1 182 ? 27.924 4.497 -7.381 1.00 84.12 182 GLN A N 1
ATOM 1459 C CA . GLN A 1 182 ? 26.970 3.431 -7.065 1.00 84.12 182 GLN A CA 1
ATOM 1460 C C . GLN A 1 182 ? 25.582 3.743 -7.625 1.00 84.12 182 GLN A C 1
ATOM 1462 O O . GLN A 1 182 ? 24.977 2.882 -8.256 1.00 84.12 182 GLN A O 1
ATOM 1467 N N . VAL A 1 183 ? 25.103 4.981 -7.466 1.00 85.69 183 VAL A N 1
ATOM 1468 C CA . VAL A 1 183 ? 23.791 5.403 -7.980 1.00 85.69 183 VAL A CA 1
ATOM 1469 C C . VAL A 1 183 ? 23.720 5.245 -9.499 1.00 85.69 183 VAL A C 1
ATOM 1471 O O . VAL A 1 183 ? 22.778 4.635 -10.003 1.00 85.69 183 VAL A O 1
ATOM 1474 N N . ILE A 1 184 ? 24.733 5.723 -10.229 1.00 84.12 184 ILE A N 1
ATOM 1475 C CA . ILE A 1 184 ? 24.779 5.608 -11.695 1.00 84.12 184 ILE A CA 1
ATOM 1476 C C . ILE A 1 184 ? 24.832 4.142 -12.128 1.00 84.12 184 ILE A C 1
ATOM 1478 O O . ILE A 1 184 ? 24.119 3.757 -13.055 1.00 84.12 184 ILE A O 1
ATOM 1482 N N . SER A 1 185 ? 25.634 3.312 -11.458 1.00 86.88 185 SER A N 1
ATOM 1483 C CA . SER A 1 185 ? 25.743 1.888 -11.794 1.00 86.88 185 SER A CA 1
ATOM 1484 C C . SER A 1 185 ? 24.432 1.150 -11.542 1.00 86.88 185 SER A C 1
ATOM 1486 O O . SER A 1 185 ? 23.963 0.434 -12.420 1.00 86.88 185 SER A O 1
ATOM 1488 N N . VAL A 1 186 ? 23.795 1.366 -10.389 1.00 90.38 186 VAL A N 1
ATOM 1489 C CA . VAL A 1 186 ? 22.504 0.748 -10.051 1.00 90.38 186 VAL A CA 1
ATOM 1490 C C . VAL A 1 186 ? 21.419 1.184 -11.033 1.00 90.38 186 VAL A C 1
ATOM 1492 O O . VAL A 1 186 ? 20.690 0.337 -11.549 1.00 90.38 186 VAL A O 1
ATOM 1495 N N . LEU A 1 187 ? 21.336 2.481 -11.347 1.00 89.38 187 LEU A N 1
ATOM 1496 C CA . LEU A 1 187 ? 20.349 3.001 -12.292 1.00 89.38 187 LEU A CA 1
ATOM 1497 C C . LEU A 1 187 ? 20.593 2.479 -13.715 1.00 89.38 187 LEU A C 1
ATOM 1499 O O . LEU A 1 187 ? 19.647 2.093 -14.396 1.00 89.38 187 LEU A O 1
ATOM 1503 N N . SER A 1 188 ? 21.855 2.405 -14.144 1.00 89.75 188 SER A N 1
ATOM 1504 C CA . SER A 1 188 ? 22.228 1.866 -15.457 1.00 89.75 188 SER A CA 1
ATOM 1505 C C . SER A 1 188 ? 21.929 0.374 -15.557 1.00 89.75 188 SER A C 1
ATOM 1507 O O . SER A 1 188 ? 21.370 -0.069 -16.555 1.00 89.75 188 SER A O 1
ATOM 1509 N N . VAL A 1 189 ? 22.244 -0.407 -14.520 1.00 93.31 189 VAL A N 1
ATOM 1510 C CA . VAL A 1 189 ? 21.928 -1.842 -14.467 1.00 93.31 189 VAL A CA 1
ATOM 1511 C C . VAL A 1 189 ? 20.418 -2.059 -14.492 1.00 93.31 189 VAL A C 1
ATOM 1513 O O . VAL A 1 189 ? 19.950 -2.901 -15.254 1.00 93.31 189 VAL A O 1
ATOM 1516 N N . LEU A 1 190 ? 19.645 -1.282 -13.728 1.00 91.75 190 LEU A N 1
ATOM 1517 C CA . LEU A 1 190 ? 18.183 -1.348 -13.747 1.00 91.75 190 LEU A CA 1
ATOM 1518 C C . LEU A 1 190 ? 17.622 -1.007 -15.135 1.00 91.75 190 LEU A C 1
ATOM 1520 O O . LEU A 1 190 ? 16.749 -1.712 -15.637 1.00 91.75 190 LEU A O 1
ATOM 1524 N N . LEU A 1 191 ? 18.144 0.039 -15.775 1.00 91.38 191 LEU A N 1
ATOM 1525 C CA . LEU A 1 191 ? 17.735 0.439 -17.118 1.00 91.38 191 LEU A CA 1
ATOM 1526 C C . LEU A 1 191 ? 18.049 -0.657 -18.145 1.00 91.38 191 LEU A C 1
ATOM 1528 O O . LEU A 1 191 ? 17.173 -1.047 -18.916 1.00 91.38 191 LEU A O 1
ATOM 1532 N N . ILE A 1 192 ? 19.272 -1.195 -18.123 1.00 93.00 192 ILE A N 1
ATOM 1533 C CA . ILE A 1 192 ? 19.698 -2.296 -18.995 1.00 93.00 192 ILE A CA 1
ATOM 1534 C C . ILE A 1 192 ? 18.841 -3.538 -18.746 1.00 93.00 192 ILE A C 1
ATOM 1536 O O . ILE A 1 192 ? 18.444 -4.189 -19.707 1.00 93.00 192 ILE A O 1
ATOM 1540 N N . LEU A 1 193 ? 18.506 -3.852 -17.492 1.00 89.56 193 LEU A N 1
ATOM 1541 C CA . LEU A 1 193 ? 17.635 -4.974 -17.142 1.00 89.56 193 LEU A CA 1
ATOM 1542 C C . LEU A 1 193 ? 16.242 -4.812 -17.762 1.00 89.56 193 LEU A C 1
ATOM 1544 O O . LEU A 1 193 ? 15.737 -5.747 -18.380 1.00 89.56 193 LEU A O 1
ATOM 1548 N N . VAL A 1 194 ? 15.632 -3.630 -17.648 1.00 86.88 194 VAL A N 1
ATOM 1549 C CA . VAL A 1 194 ? 14.322 -3.346 -18.257 1.00 86.88 194 VAL A CA 1
ATOM 1550 C C . VAL A 1 194 ? 14.397 -3.439 -19.783 1.00 86.88 194 VAL A C 1
ATOM 1552 O O . VAL A 1 194 ? 13.561 -4.102 -20.397 1.00 86.88 194 VAL A O 1
ATOM 1555 N N . PHE A 1 195 ? 15.424 -2.854 -20.407 1.00 88.69 195 PHE A N 1
ATOM 1556 C CA . PHE A 1 195 ? 15.639 -2.972 -21.852 1.00 88.69 195 PHE A CA 1
ATOM 1557 C C . PHE A 1 195 ? 15.860 -4.420 -22.295 1.00 88.69 195 PHE A C 1
ATOM 1559 O O . PHE A 1 195 ? 15.298 -4.838 -23.304 1.00 88.69 195 PHE A O 1
ATOM 1566 N N . ALA A 1 196 ? 16.628 -5.202 -21.538 1.00 88.62 196 ALA A N 1
ATOM 1567 C CA . ALA A 1 196 ? 16.868 -6.611 -21.815 1.00 88.62 196 ALA A CA 1
ATOM 1568 C C . ALA A 1 196 ? 15.576 -7.430 -21.718 1.00 88.62 196 ALA A C 1
ATOM 1570 O O . ALA A 1 196 ? 15.330 -8.269 -22.579 1.00 88.62 196 ALA A O 1
ATOM 1571 N N . LEU A 1 197 ? 14.714 -7.157 -20.732 1.00 84.75 197 LEU A N 1
ATOM 1572 C CA . LEU A 1 197 ? 13.402 -7.800 -20.607 1.00 84.75 197 LEU A CA 1
ATOM 1573 C C . LEU A 1 197 ? 12.482 -7.461 -21.790 1.00 84.75 197 LEU A C 1
ATOM 1575 O O . LEU A 1 197 ? 11.826 -8.352 -22.334 1.00 84.75 197 LEU A O 1
ATOM 1579 N N . ILE A 1 198 ? 12.468 -6.201 -22.234 1.00 84.31 198 ILE A N 1
ATOM 1580 C CA . ILE A 1 198 ? 11.706 -5.769 -23.417 1.00 84.31 198 ILE A CA 1
ATOM 1581 C C . ILE A 1 198 ? 12.260 -6.423 -24.693 1.00 84.31 198 ILE A C 1
ATOM 1583 O O . ILE A 1 198 ? 11.492 -6.941 -25.505 1.00 84.31 198 ILE A O 1
ATOM 1587 N N . ALA A 1 199 ? 13.584 -6.448 -24.863 1.00 86.88 199 ALA A N 1
ATOM 1588 C CA . ALA A 1 199 ? 14.239 -7.070 -26.010 1.00 86.88 199 ALA A CA 1
ATOM 1589 C C . ALA A 1 199 ? 14.000 -8.585 -26.047 1.00 86.88 199 ALA A C 1
ATOM 1591 O O . ALA A 1 199 ? 13.633 -9.116 -27.090 1.00 86.88 199 ALA A O 1
ATOM 1592 N N . LEU A 1 200 ? 14.132 -9.274 -24.908 1.00 85.81 200 LEU A N 1
ATOM 1593 C CA . LEU A 1 200 ? 13.838 -10.701 -24.767 1.00 85.81 200 LEU A CA 1
ATOM 1594 C C . LEU A 1 200 ? 12.395 -11.006 -25.179 1.00 85.81 200 LEU A C 1
ATOM 1596 O O . LEU A 1 200 ? 12.159 -11.926 -25.962 1.00 85.81 200 LEU A O 1
ATOM 1600 N N . ARG A 1 201 ? 11.437 -10.192 -24.718 1.00 82.31 201 ARG A N 1
ATOM 1601 C CA . ARG A 1 201 ? 10.031 -10.289 -25.127 1.00 82.31 201 ARG A CA 1
ATOM 1602 C C . ARG A 1 201 ? 9.869 -10.130 -26.643 1.00 82.31 201 ARG A C 1
ATOM 1604 O O . ARG A 1 201 ? 9.165 -10.925 -27.262 1.00 82.31 201 ARG A O 1
ATOM 1611 N N . GLY A 1 202 ? 10.536 -9.146 -27.246 1.00 82.75 202 GLY A N 1
ATOM 1612 C CA . GLY A 1 202 ? 10.515 -8.924 -28.696 1.00 82.75 202 GLY A CA 1
ATOM 1613 C C . GLY A 1 202 ? 11.130 -10.076 -29.497 1.00 82.75 202 GLY A C 1
ATOM 1614 O O . GLY A 1 202 ? 10.562 -10.495 -30.503 1.00 82.75 202 GLY A O 1
ATOM 1615 N N . ILE A 1 203 ? 12.248 -10.636 -29.030 1.00 85.94 203 ILE A N 1
ATOM 1616 C CA . ILE A 1 203 ? 12.923 -11.777 -29.663 1.00 85.94 203 ILE A CA 1
ATOM 1617 C C . ILE A 1 203 ? 12.034 -13.018 -29.610 1.00 85.94 203 ILE A C 1
ATOM 1619 O O . ILE A 1 203 ? 11.852 -13.683 -30.626 1.00 85.94 203 ILE A O 1
ATOM 1623 N N . ILE A 1 204 ? 11.440 -13.318 -28.455 1.00 83.88 204 ILE A N 1
ATOM 1624 C CA . ILE A 1 204 ? 10.547 -14.470 -28.300 1.00 83.88 204 ILE A CA 1
ATOM 1625 C C . ILE A 1 204 ? 9.325 -14.331 -29.211 1.00 83.88 204 ILE A C 1
ATOM 1627 O O . ILE A 1 204 ? 8.977 -15.276 -29.917 1.00 83.88 204 ILE A O 1
ATOM 1631 N N . TYR A 1 205 ? 8.724 -13.140 -29.267 1.00 83.00 205 TYR A N 1
ATOM 1632 C CA . TYR A 1 205 ? 7.654 -12.845 -30.216 1.00 83.00 205 TYR A CA 1
ATOM 1633 C C . TYR A 1 205 ? 8.105 -13.061 -31.671 1.00 83.00 205 TYR A C 1
ATOM 1635 O O . TYR A 1 205 ? 7.410 -13.733 -32.431 1.00 83.00 205 TYR A O 1
ATOM 1643 N N . ALA A 1 206 ? 9.283 -12.560 -32.056 1.00 83.50 206 ALA A N 1
ATOM 1644 C CA . ALA A 1 206 ? 9.818 -12.731 -33.405 1.00 83.50 206 ALA A CA 1
ATOM 1645 C C . ALA A 1 206 ? 10.034 -14.212 -33.761 1.00 83.50 206 ALA A C 1
ATOM 1647 O O . ALA A 1 206 ? 9.687 -14.627 -34.865 1.00 83.50 206 ALA A O 1
ATOM 1648 N N . VAL A 1 207 ? 10.541 -15.024 -32.828 1.00 84.06 207 VAL A N 1
ATOM 1649 C CA . VAL A 1 207 ? 10.745 -16.470 -33.020 1.00 84.06 207 VAL A CA 1
ATOM 1650 C C . VAL A 1 207 ? 9.411 -17.200 -33.205 1.00 84.06 207 VAL A C 1
ATOM 1652 O O . VAL A 1 207 ? 9.271 -17.983 -34.147 1.00 84.06 207 VAL A O 1
ATOM 1655 N N . ILE A 1 208 ? 8.408 -16.925 -32.365 1.00 83.50 208 ILE A N 1
ATOM 1656 C CA . ILE A 1 208 ? 7.075 -17.549 -32.478 1.00 83.50 208 ILE A CA 1
ATOM 1657 C C . ILE A 1 208 ? 6.376 -17.117 -33.766 1.00 83.50 208 ILE A C 1
ATOM 1659 O O . ILE A 1 208 ? 5.758 -17.937 -34.451 1.00 83.50 208 ILE A O 1
ATOM 1663 N N . TRP A 1 209 ? 6.485 -15.836 -34.116 1.00 84.00 209 TRP A N 1
ATOM 1664 C CA . TRP A 1 209 ? 5.935 -15.310 -35.356 1.00 84.00 209 TRP A CA 1
ATOM 1665 C C . TRP A 1 209 ? 6.622 -15.930 -36.578 1.00 84.00 209 TRP A C 1
ATOM 1667 O O . TRP A 1 209 ? 5.956 -16.268 -37.554 1.00 84.00 209 TRP A O 1
ATOM 1677 N N . LEU A 1 210 ? 7.930 -16.174 -36.527 1.00 82.38 210 LEU A N 1
ATOM 1678 C CA . LEU A 1 210 ? 8.629 -16.823 -37.630 1.00 82.38 210 LEU A CA 1
ATOM 1679 C C . LEU A 1 210 ? 8.223 -18.298 -37.780 1.00 82.38 210 LEU A C 1
ATOM 1681 O O . LEU A 1 210 ? 7.905 -18.736 -38.890 1.00 82.38 210 LEU A O 1
ATOM 1685 N N . ALA A 1 211 ? 8.148 -19.037 -36.669 1.00 80.88 211 ALA A N 1
ATOM 1686 C CA . ALA A 1 211 ? 7.793 -20.456 -36.657 1.00 80.88 211 ALA A CA 1
ATOM 1687 C C . ALA A 1 211 ? 6.316 -20.705 -37.019 1.00 80.88 211 ALA A C 1
ATOM 1689 O O . ALA A 1 211 ? 6.002 -21.484 -37.919 1.00 80.88 211 ALA A O 1
ATOM 1690 N N . THR A 1 212 ? 5.390 -20.007 -36.361 1.00 77.12 212 THR A N 1
ATOM 1691 C CA . THR A 1 212 ? 3.947 -20.303 -36.427 1.00 77.12 212 THR A CA 1
ATOM 1692 C C . THR A 1 212 ? 3.178 -19.260 -37.251 1.00 77.12 212 THR A C 1
ATOM 1694 O O . THR A 1 212 ? 2.122 -19.562 -37.813 1.00 77.12 212 THR A O 1
ATOM 1697 N N . GLY A 1 213 ? 3.700 -18.028 -37.356 1.00 69.50 213 GLY A N 1
ATOM 1698 C CA . GLY A 1 213 ? 3.034 -16.831 -37.909 1.00 69.50 213 GLY A CA 1
ATOM 1699 C C . GLY A 1 213 ? 1.728 -16.475 -37.250 1.00 69.50 213 GLY A C 1
ATOM 1700 O O . GLY A 1 213 ? 0.879 -15.840 -37.869 1.00 69.50 213 GLY A O 1
ATOM 1701 N N . ARG A 1 214 ? 1.582 -16.900 -35.997 1.00 72.94 214 ARG A N 1
ATOM 1702 C CA . ARG A 1 214 ? 0.608 -16.344 -35.075 1.00 72.94 214 ARG A CA 1
ATOM 1703 C C . ARG A 1 214 ? 1.282 -15.227 -34.299 1.00 72.94 214 ARG A C 1
ATOM 1705 O O . ARG A 1 214 ? 2.471 -15.298 -33.991 1.00 72.94 214 ARG A O 1
ATOM 1712 N N . HIS A 1 215 ? 0.496 -14.219 -33.977 1.00 70.75 215 HIS A N 1
ATOM 1713 C CA . HIS A 1 215 ? 0.919 -13.064 -33.209 1.00 70.75 215 HIS A CA 1
ATOM 1714 C C . HIS A 1 215 ? 0.695 -13.353 -31.716 1.00 70.75 215 HIS A C 1
ATOM 1716 O O . HIS A 1 215 ? -0.258 -12.890 -31.096 1.00 70.75 215 HIS A O 1
ATOM 1722 N N . VAL A 1 216 ? 1.547 -14.210 -31.149 1.00 70.75 216 VAL A N 1
ATOM 1723 C CA . VAL A 1 216 ? 1.458 -14.606 -29.735 1.00 70.75 216 VAL A CA 1
ATOM 1724 C C . VAL A 1 216 ? 2.535 -13.885 -28.944 1.00 70.75 216 VAL A C 1
A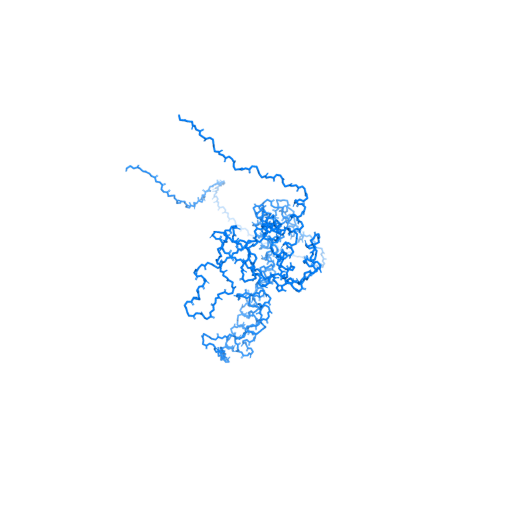TOM 1726 O O . VAL A 1 216 ? 3.719 -13.982 -29.262 1.00 70.75 216 VAL A O 1
ATOM 1729 N N . TRP A 1 217 ? 2.121 -13.183 -27.896 1.00 73.38 217 TRP A N 1
ATOM 1730 C CA . TRP A 1 217 ? 3.022 -12.558 -26.941 1.00 73.38 217 TRP A CA 1
ATOM 1731 C C . TRP A 1 217 ? 3.189 -13.491 -25.736 1.00 73.38 217 TRP A C 1
ATOM 1733 O O . TRP A 1 217 ? 2.236 -13.751 -25.003 1.00 73.38 217 TRP A O 1
ATOM 1743 N N . LEU A 1 218 ? 4.405 -14.007 -25.549 1.00 64.81 218 LEU A N 1
ATOM 1744 C CA . LEU A 1 218 ? 4.849 -14.662 -24.314 1.00 64.81 218 LEU A CA 1
ATOM 1745 C C . LEU A 1 218 ? 5.490 -13.603 -23.406 1.00 64.81 218 LEU A C 1
ATOM 1747 O O . LEU A 1 218 ? 6.145 -12.711 -23.946 1.00 64.81 218 LEU A O 1
ATOM 1751 N N . LEU A 1 219 ? 5.383 -13.764 -22.077 1.00 64.06 219 LEU A N 1
ATOM 1752 C CA . LEU A 1 219 ? 5.989 -12.954 -20.988 1.00 64.06 219 LEU A CA 1
ATOM 1753 C C . LEU A 1 219 ? 5.128 -11.815 -20.394 1.00 64.06 219 LEU A C 1
ATOM 1755 O O . LEU A 1 219 ? 4.181 -11.351 -21.031 1.00 64.06 219 LEU A O 1
ATOM 1759 N N . PRO A 1 220 ? 5.461 -11.361 -19.160 1.00 61.28 220 PRO A N 1
ATOM 1760 C CA . PRO A 1 220 ? 4.609 -10.499 -18.355 1.00 61.28 220 PRO A CA 1
ATOM 1761 C C . PRO A 1 220 ? 4.249 -9.199 -19.060 1.00 61.28 220 PRO A C 1
ATOM 1763 O O . PRO A 1 220 ? 5.115 -8.501 -19.600 1.00 61.28 220 PRO A O 1
ATOM 1766 N N . LEU A 1 221 ? 2.967 -8.836 -19.016 1.00 64.00 221 LEU A N 1
ATOM 1767 C CA . LEU A 1 221 ? 2.508 -7.535 -19.490 1.00 64.00 221 LEU A CA 1
ATOM 1768 C C . LEU A 1 221 ? 2.984 -6.451 -18.508 1.00 64.00 221 LEU A C 1
ATOM 1770 O O . LEU A 1 221 ? 2.258 -6.068 -17.600 1.00 64.00 221 LEU A O 1
ATOM 1774 N N . PHE A 1 222 ? 4.194 -5.922 -18.717 1.00 57.25 222 PHE A N 1
ATOM 1775 C CA . PHE A 1 222 ? 4.721 -4.764 -17.973 1.00 57.25 222 PHE A CA 1
ATOM 1776 C C . PHE A 1 222 ? 3.858 -3.493 -18.109 1.00 57.25 222 PHE A C 1
ATOM 1778 O O . PHE A 1 222 ? 4.005 -2.577 -17.310 1.00 57.25 222 PHE A O 1
ATOM 1785 N N . PHE A 1 223 ? 2.976 -3.438 -19.115 1.00 54.22 223 PHE A N 1
ATOM 1786 C CA . PHE A 1 223 ? 2.135 -2.281 -19.450 1.00 54.22 223 PHE A CA 1
ATOM 1787 C C . PHE A 1 223 ? 0.629 -2.539 -19.318 1.00 54.22 223 PHE A C 1
ATOM 1789 O O . PHE A 1 223 ? -0.157 -1.687 -19.715 1.00 54.22 223 PHE A O 1
ATOM 1796 N N . ALA A 1 224 ? 0.207 -3.711 -18.836 1.00 59.66 224 ALA A N 1
ATOM 1797 C CA . ALA A 1 224 ? -1.204 -3.890 -18.513 1.00 59.66 224 ALA A CA 1
ATOM 1798 C C . ALA A 1 224 ? -1.469 -3.409 -17.093 1.00 59.66 224 ALA A C 1
ATOM 1800 O O . ALA A 1 224 ? -0.649 -3.642 -16.205 1.00 59.66 224 ALA A O 1
ATOM 1801 N N . ASP A 1 225 ? -2.641 -2.809 -16.893 1.00 55.47 225 ASP A N 1
ATOM 1802 C CA . ASP A 1 225 ? -3.178 -2.378 -15.598 1.00 55.47 225 ASP A CA 1
ATOM 1803 C C . ASP A 1 225 ? -3.577 -3.583 -14.723 1.00 55.47 225 ASP A C 1
ATOM 1805 O O . ASP A 1 225 ? -4.697 -3.693 -14.229 1.00 55.47 225 ASP A O 1
ATOM 1809 N N . VAL A 1 226 ? -2.668 -4.540 -14.563 1.00 63.19 226 VAL A N 1
ATOM 1810 C CA . VAL A 1 226 ? -2.826 -5.717 -13.713 1.00 63.19 226 VAL A CA 1
ATOM 1811 C C . VAL A 1 226 ? -1.763 -5.691 -12.628 1.00 63.19 226 VAL A C 1
ATOM 1813 O O . VAL A 1 226 ? -0.664 -5.161 -12.798 1.00 63.19 226 VAL A O 1
ATOM 1816 N N . SER A 1 227 ? -2.112 -6.248 -11.470 1.00 61.38 227 SER A N 1
ATOM 1817 C CA . SER A 1 227 ? -1.189 -6.336 -10.339 1.00 61.38 227 SER A CA 1
ATOM 1818 C C . SER A 1 227 ? 0.080 -7.071 -10.762 1.00 61.38 227 SER A C 1
ATOM 1820 O O . SER A 1 227 ? -0.008 -8.049 -11.493 1.00 61.38 227 SER A O 1
ATOM 1822 N N . VAL A 1 228 ? 1.244 -6.681 -10.232 1.00 63.53 228 VAL A N 1
ATOM 1823 C CA . VAL A 1 228 ? 2.556 -7.265 -10.583 1.00 63.53 228 VAL A CA 1
ATOM 1824 C C . VAL A 1 228 ? 2.514 -8.800 -10.643 1.00 63.53 228 VAL A C 1
ATOM 1826 O O . VAL A 1 228 ? 2.985 -9.396 -11.603 1.00 63.53 228 VAL A O 1
ATOM 1829 N N . LYS A 1 229 ? 1.879 -9.455 -9.660 1.00 63.62 229 LYS A N 1
ATOM 1830 C CA . LYS A 1 229 ? 1.731 -10.924 -9.611 1.00 63.62 229 LYS A CA 1
ATOM 1831 C C . LYS A 1 229 ? 0.918 -11.500 -10.772 1.00 63.62 229 LYS A C 1
ATOM 1833 O O . LYS A 1 229 ? 1.231 -12.572 -11.274 1.00 63.62 229 LYS A O 1
ATOM 1838 N N . GLU A 1 230 ? -0.121 -10.791 -11.177 1.00 62.31 230 GLU A N 1
ATOM 1839 C CA . GLU A 1 230 ? -1.020 -11.184 -12.254 1.00 62.31 230 GLU A CA 1
ATOM 1840 C C . GLU A 1 230 ? -0.379 -10.912 -13.622 1.00 62.31 230 GLU A C 1
ATOM 1842 O O . GLU A 1 230 ? -0.488 -11.756 -14.512 1.00 62.31 230 GLU A O 1
ATOM 1847 N N . SER A 1 231 ? 0.431 -9.849 -13.748 1.00 64.94 231 SER A N 1
ATOM 1848 C CA . SER A 1 231 ? 1.292 -9.616 -14.915 1.00 64.94 231 SER A CA 1
ATOM 1849 C C . SER A 1 231 ? 2.184 -10.824 -15.201 1.00 64.94 231 SER A C 1
ATOM 1851 O O . SER A 1 231 ? 2.320 -11.207 -16.357 1.00 64.94 231 SER A O 1
ATOM 1853 N N . PHE A 1 232 ? 2.760 -11.455 -14.169 1.00 60.53 232 PHE A N 1
ATOM 1854 C CA . PHE A 1 232 ? 3.632 -12.632 -14.314 1.00 60.53 232 PHE A CA 1
ATOM 1855 C C . PHE A 1 232 ? 2.888 -13.954 -14.574 1.00 60.53 232 PHE A C 1
ATOM 1857 O O . PHE A 1 232 ? 3.537 -14.957 -14.866 1.00 60.53 232 PHE A O 1
ATOM 1864 N N . SER A 1 233 ? 1.555 -13.980 -14.487 1.00 57.53 233 SER A N 1
ATOM 1865 C CA . SER A 1 233 ? 0.758 -15.211 -14.615 1.00 57.53 233 SER A CA 1
ATOM 1866 C C . SER A 1 233 ? 0.269 -15.502 -16.039 1.00 57.53 233 SER A C 1
ATOM 1868 O O . SER A 1 233 ? 0.014 -16.656 -16.385 1.00 57.53 233 SER A O 1
ATOM 1870 N N . VAL A 1 234 ? 0.169 -14.478 -16.894 1.00 58.09 234 VAL A N 1
ATOM 1871 C CA . VAL A 1 234 ? -0.322 -14.629 -18.271 1.00 58.09 234 VAL A CA 1
ATOM 1872 C C . VAL A 1 234 ? 0.820 -15.123 -19.157 1.00 58.09 234 VAL A C 1
ATOM 1874 O O . VAL A 1 234 ? 1.559 -14.346 -19.754 1.00 58.09 234 VAL A O 1
ATOM 1877 N N . PHE A 1 235 ? 0.993 -16.444 -19.205 1.00 58.25 235 PHE A N 1
ATOM 1878 C CA . PHE A 1 235 ? 2.071 -17.071 -19.968 1.00 58.25 235 PHE A CA 1
ATOM 1879 C C . PHE A 1 235 ? 1.861 -16.946 -21.484 1.00 58.25 235 PHE A C 1
ATOM 1881 O O . PHE A 1 235 ? 2.843 -16.791 -22.190 1.00 58.25 235 PHE A O 1
ATOM 1888 N N . MET A 1 236 ? 0.619 -16.947 -21.986 1.00 56.88 236 MET A N 1
ATOM 1889 C CA . MET A 1 236 ? 0.294 -16.900 -23.421 1.00 56.88 236 MET A CA 1
ATOM 1890 C C . MET A 1 236 ? -0.882 -15.950 -23.681 1.00 56.88 236 MET A C 1
ATOM 1892 O O . MET A 1 236 ? -2.020 -16.286 -23.359 1.00 56.88 236 MET A O 1
ATOM 1896 N N . ALA A 1 237 ? -0.625 -14.790 -24.288 1.00 61.47 237 ALA A N 1
ATOM 1897 C CA . ALA A 1 237 ? -1.675 -13.917 -24.810 1.00 61.47 237 ALA A CA 1
ATOM 1898 C C . ALA A 1 237 ? -1.638 -13.936 -26.344 1.00 61.47 237 ALA A C 1
ATOM 1900 O O . ALA A 1 237 ? -0.655 -13.526 -26.968 1.00 61.47 237 ALA A O 1
ATOM 1901 N N . GLU A 1 238 ? -2.708 -14.432 -26.961 1.00 62.31 238 GLU A N 1
ATOM 1902 C CA . GLU A 1 238 ? -2.922 -14.284 -28.399 1.00 62.31 238 GLU A CA 1
ATOM 1903 C C . GLU A 1 238 ? -3.429 -12.866 -28.673 1.00 62.31 238 GLU A C 1
ATOM 1905 O O . GLU A 1 238 ? -4.360 -12.408 -28.012 1.00 62.31 238 GLU A O 1
ATOM 1910 N N . SER A 1 239 ? -2.809 -12.145 -29.613 1.00 61.00 239 SER A N 1
ATOM 1911 C CA . SER A 1 239 ? -3.327 -10.838 -30.011 1.00 61.00 239 SER A CA 1
ATOM 1912 C C . SER A 1 239 ? -4.692 -11.018 -30.668 1.00 61.00 239 SER A C 1
ATOM 1914 O O . SER A 1 239 ? -4.849 -11.811 -31.603 1.00 61.00 239 SER A O 1
ATOM 1916 N N . VAL A 1 240 ? -5.663 -10.272 -30.162 1.00 63.16 240 VAL A N 1
ATOM 1917 C CA . VAL A 1 240 ? -7.039 -10.268 -30.636 1.00 63.16 240 VAL A CA 1
ATOM 1918 C C . VAL A 1 240 ? -7.248 -8.985 -31.439 1.00 63.16 240 VAL A C 1
ATOM 1920 O O . VAL A 1 240 ? -6.874 -7.912 -30.973 1.00 63.16 240 VAL A O 1
ATOM 1923 N N . ASP A 1 241 ? -7.810 -9.092 -32.641 1.00 61.78 241 ASP A N 1
ATOM 1924 C CA . ASP A 1 241 ? -8.211 -7.935 -33.450 1.00 61.78 241 ASP A CA 1
ATOM 1925 C C . ASP A 1 241 ? -9.277 -7.101 -32.711 1.00 61.78 241 ASP A C 1
ATOM 1927 O O . ASP A 1 241 ? -10.003 -7.635 -31.871 1.00 61.78 241 ASP A O 1
ATOM 1931 N N . ASP A 1 242 ? -9.512 -5.849 -33.127 1.00 62.41 242 ASP A N 1
ATOM 1932 C CA . ASP A 1 242 ? -10.601 -4.976 -32.621 1.00 62.41 242 ASP A CA 1
ATOM 1933 C C . ASP A 1 242 ? -12.003 -5.630 -32.655 1.00 62.41 242 ASP A C 1
ATOM 1935 O O . ASP A 1 242 ? -12.955 -5.158 -32.037 1.00 62.41 242 ASP A O 1
ATOM 1939 N N . LYS A 1 243 ? -12.143 -6.742 -33.390 1.00 63.03 243 LYS A N 1
ATOM 1940 C CA . LYS A 1 243 ? -13.363 -7.547 -33.542 1.00 63.03 243 LYS A CA 1
ATOM 1941 C C . LYS A 1 243 ? -13.408 -8.804 -32.663 1.00 63.03 243 LYS A C 1
ATOM 1943 O O . LYS A 1 243 ? -14.273 -9.649 -32.883 1.00 63.03 243 LYS A O 1
ATOM 1948 N N . GLY A 1 244 ? -12.486 -8.984 -31.717 1.00 62.28 244 GLY A N 1
ATOM 1949 C CA . GLY A 1 244 ? -12.513 -10.137 -30.811 1.00 62.28 244 GLY A CA 1
ATOM 1950 C C . GLY A 1 244 ? -12.036 -11.458 -31.437 1.00 62.28 244 GLY A C 1
ATOM 1951 O O . GLY A 1 244 ? -12.250 -12.519 -30.856 1.00 62.28 244 GLY A O 1
ATOM 1952 N N . ARG A 1 245 ? -11.422 -11.425 -32.629 1.00 63.22 245 ARG A N 1
ATOM 1953 C CA . ARG A 1 245 ? -10.951 -12.617 -33.360 1.00 63.22 245 ARG A CA 1
ATOM 1954 C C . ARG A 1 245 ? -9.426 -12.743 -33.264 1.00 63.22 245 ARG A C 1
ATOM 1956 O O . ARG A 1 245 ? -8.762 -11.712 -33.207 1.00 63.22 245 ARG A O 1
ATOM 1963 N N . PRO A 1 246 ? -8.859 -13.962 -33.255 1.00 65.00 246 PRO A N 1
ATOM 1964 C CA . PRO A 1 246 ? -7.408 -14.130 -33.300 1.00 65.00 246 PRO A CA 1
ATOM 1965 C C . PRO A 1 246 ? -6.857 -13.549 -34.609 1.00 65.00 246 PRO A C 1
ATOM 1967 O O . PRO A 1 246 ? -7.424 -13.822 -35.671 1.00 65.00 246 PRO A O 1
ATOM 1970 N N . VAL A 1 247 ? -5.768 -12.772 -34.526 1.00 67.81 247 VAL A N 1
ATOM 1971 C CA . VAL A 1 247 ? -5.115 -12.160 -35.700 1.00 67.81 247 VAL A CA 1
ATOM 1972 C C . VAL A 1 247 ? -4.819 -13.235 -36.753 1.00 67.81 247 VAL A C 1
ATOM 1974 O O . VAL A 1 247 ? -4.287 -14.309 -36.444 1.00 67.81 247 VAL A O 1
ATOM 1977 N N . GLU A 1 248 ? -5.167 -12.946 -38.009 1.00 69.12 248 GLU A N 1
ATOM 1978 C CA . GLU A 1 248 ? -4.963 -13.861 -39.132 1.00 69.12 248 GLU A CA 1
ATOM 1979 C C . GLU A 1 248 ? -3.477 -14.237 -39.283 1.00 69.12 248 GLU A C 1
ATOM 1981 O O . GLU A 1 248 ? -2.576 -13.421 -39.083 1.00 69.12 248 GLU A O 1
ATOM 1986 N N . ARG A 1 249 ? -3.198 -15.502 -39.630 1.00 69.12 249 ARG A N 1
ATOM 1987 C CA . ARG A 1 249 ? -1.817 -15.984 -39.770 1.00 69.12 249 ARG A CA 1
ATOM 1988 C C . ARG A 1 249 ? -1.085 -15.215 -40.870 1.00 69.12 249 ARG A C 1
ATOM 1990 O O . ARG A 1 249 ? -1.575 -15.108 -41.993 1.00 69.12 249 ARG A O 1
ATOM 1997 N N . SER A 1 250 ? 0.141 -14.776 -40.587 1.00 72.88 250 SER A N 1
ATOM 1998 C CA . SER A 1 250 ? 0.979 -14.111 -41.588 1.00 72.88 250 SER A CA 1
ATOM 1999 C C . SER A 1 250 ? 1.286 -15.043 -42.769 1.00 72.88 250 SER A C 1
ATOM 2001 O O . SER A 1 250 ? 1.622 -16.224 -42.588 1.00 72.88 250 SER A O 1
ATOM 2003 N N . ARG A 1 251 ? 1.175 -14.505 -43.996 1.00 82.25 251 ARG A N 1
ATOM 2004 C CA . ARG A 1 251 ? 1.465 -15.226 -45.249 1.00 82.25 251 ARG A CA 1
ATOM 2005 C C . ARG A 1 251 ? 2.930 -15.664 -45.272 1.00 82.25 251 ARG A C 1
ATOM 2007 O O . ARG A 1 251 ? 3.810 -14.875 -44.938 1.00 82.25 251 ARG A O 1
ATOM 2014 N N . ILE A 1 252 ? 3.211 -16.874 -45.749 1.00 79.69 252 ILE A N 1
ATOM 2015 C CA . ILE A 1 252 ? 4.563 -17.470 -45.742 1.00 79.69 252 ILE A CA 1
ATOM 2016 C C . ILE A 1 252 ? 5.601 -16.550 -46.416 1.00 79.69 252 ILE A C 1
ATOM 2018 O O . ILE A 1 252 ? 6.682 -16.343 -45.872 1.00 79.69 252 ILE A O 1
ATOM 2022 N N . TRP A 1 253 ? 5.239 -15.902 -47.530 1.00 80.25 253 TRP A N 1
ATOM 2023 C CA . TRP A 1 253 ? 6.104 -14.950 -48.241 1.00 80.25 253 TRP A CA 1
ATOM 2024 C C . TRP A 1 253 ? 6.569 -13.769 -47.379 1.00 80.25 253 TRP A C 1
ATOM 2026 O O . TRP A 1 253 ? 7.723 -13.367 -47.474 1.00 80.25 253 TRP A O 1
ATOM 2036 N N . THR A 1 254 ? 5.717 -13.251 -46.484 1.00 83.88 254 THR A N 1
ATOM 2037 C CA . THR A 1 254 ? 6.103 -12.151 -45.578 1.00 83.88 254 THR A CA 1
ATOM 2038 C C . THR A 1 254 ? 7.195 -12.573 -44.595 1.00 83.88 254 THR A C 1
ATOM 2040 O O . THR A 1 254 ? 8.073 -11.777 -44.273 1.00 83.88 254 THR A O 1
ATOM 2043 N N . ARG A 1 255 ? 7.204 -13.846 -44.181 1.00 82.94 255 ARG A N 1
ATOM 2044 C CA . ARG A 1 255 ? 8.233 -14.403 -43.292 1.00 82.94 255 ARG A CA 1
ATOM 2045 C C . ARG A 1 255 ? 9.551 -14.611 -44.026 1.00 82.94 255 ARG A C 1
ATOM 2047 O O . ARG A 1 255 ? 10.599 -14.274 -43.493 1.00 82.94 255 ARG A O 1
ATOM 2054 N N . VAL A 1 256 ? 9.494 -15.115 -45.260 1.00 86.19 256 VAL A N 1
ATOM 2055 C CA . VAL A 1 256 ? 10.684 -15.293 -46.109 1.00 86.19 256 VAL A CA 1
ATOM 2056 C C . VAL A 1 256 ? 11.355 -13.947 -46.384 1.00 86.19 256 VAL A C 1
ATOM 2058 O O . VAL A 1 256 ? 12.567 -13.830 -46.227 1.00 86.19 256 VAL A O 1
ATOM 2061 N N . ILE A 1 257 ? 10.570 -12.913 -46.705 1.00 88.19 257 ILE A N 1
ATOM 2062 C CA . ILE A 1 257 ? 11.081 -11.547 -46.884 1.00 88.19 257 ILE A CA 1
ATOM 2063 C C . ILE A 1 257 ? 11.697 -11.028 -45.579 1.00 88.19 257 ILE A C 1
ATOM 2065 O O . ILE A 1 257 ? 12.806 -10.505 -45.605 1.00 88.19 257 ILE A O 1
ATOM 2069 N N . ALA A 1 258 ? 11.035 -11.216 -44.433 1.00 86.12 258 ALA A N 1
ATOM 2070 C CA . ALA A 1 258 ? 11.573 -10.787 -43.141 1.00 86.12 258 ALA A CA 1
ATOM 2071 C C . ALA A 1 258 ? 12.907 -11.475 -42.791 1.00 86.12 258 ALA A C 1
ATOM 2073 O O . ALA A 1 258 ? 13.828 -10.807 -42.324 1.00 86.12 258 ALA A O 1
ATOM 2074 N N . ILE A 1 259 ? 13.049 -12.779 -43.065 1.00 87.06 259 ILE A N 1
ATOM 2075 C CA . ILE A 1 259 ? 14.318 -13.508 -42.892 1.00 87.06 259 ILE A CA 1
ATOM 2076 C C . ILE A 1 259 ? 15.385 -12.951 -43.835 1.00 87.06 259 ILE A C 1
ATOM 2078 O O . ILE A 1 259 ? 16.498 -12.679 -43.393 1.00 87.06 259 ILE A O 1
ATOM 2082 N N . ALA A 1 260 ? 15.060 -12.760 -45.116 1.00 90.44 260 ALA A N 1
ATOM 2083 C CA . ALA A 1 260 ? 16.003 -12.233 -46.099 1.00 90.44 260 ALA A CA 1
ATOM 2084 C C . ALA A 1 260 ? 16.508 -10.836 -45.704 1.00 90.44 260 ALA A C 1
ATOM 2086 O O . ALA A 1 260 ? 17.710 -10.578 -45.753 1.00 90.44 260 ALA A O 1
ATOM 2087 N N . VAL A 1 261 ? 15.611 -9.967 -45.225 1.00 91.25 261 VAL A N 1
ATOM 2088 C CA . VAL A 1 261 ? 15.961 -8.644 -44.691 1.00 91.25 261 VAL A CA 1
ATOM 2089 C C . VAL A 1 261 ? 16.837 -8.773 -43.444 1.00 91.25 261 VAL A C 1
ATOM 2091 O O . VAL A 1 261 ? 17.866 -8.111 -43.365 1.00 91.25 261 VAL A O 1
ATOM 2094 N N . ALA A 1 262 ? 16.495 -9.647 -42.492 1.00 86.62 262 ALA A N 1
ATOM 2095 C CA . ALA A 1 262 ? 17.306 -9.853 -41.290 1.00 86.62 262 ALA A CA 1
ATOM 2096 C C . ALA A 1 262 ? 18.727 -10.342 -41.626 1.00 86.62 262 ALA A C 1
ATOM 2098 O O . ALA A 1 262 ? 19.702 -9.834 -41.074 1.00 86.62 262 ALA A O 1
ATOM 2099 N N . VAL A 1 263 ? 18.864 -11.279 -42.568 1.00 90.44 263 VAL A N 1
ATOM 2100 C CA . VAL A 1 263 ? 20.164 -11.775 -43.046 1.00 90.44 263 VAL A CA 1
ATOM 2101 C C . VAL A 1 263 ? 20.948 -10.670 -43.752 1.00 90.44 263 VAL A C 1
ATOM 2103 O O . VAL A 1 263 ? 22.134 -10.506 -43.470 1.00 90.44 263 VAL A O 1
ATOM 2106 N N . ALA A 1 264 ? 20.301 -9.880 -44.613 1.00 90.94 264 ALA A N 1
ATOM 2107 C CA . ALA A 1 264 ? 20.934 -8.748 -45.288 1.00 90.94 264 ALA A CA 1
ATOM 2108 C C . ALA A 1 264 ? 21.429 -7.691 -44.288 1.00 90.94 264 ALA A C 1
ATOM 2110 O O . ALA A 1 264 ? 22.555 -7.216 -44.411 1.00 90.94 264 ALA A O 1
ATOM 2111 N N . VAL A 1 265 ? 20.640 -7.384 -43.252 1.00 90.50 265 VAL A N 1
ATOM 2112 C CA . VAL A 1 265 ? 21.034 -6.470 -42.170 1.00 90.50 265 VAL A CA 1
ATOM 2113 C C . VAL A 1 265 ? 22.220 -7.031 -41.387 1.00 90.50 265 VAL A C 1
ATOM 2115 O O . VAL A 1 265 ? 23.191 -6.314 -41.171 1.00 90.50 265 VAL A O 1
ATOM 2118 N N . ILE A 1 266 ? 22.201 -8.310 -41.000 1.00 88.94 266 ILE A N 1
ATOM 2119 C CA . ILE A 1 266 ? 23.334 -8.943 -40.302 1.00 88.94 266 ILE A CA 1
ATOM 2120 C C . ILE A 1 266 ? 24.593 -8.916 -41.176 1.00 88.94 266 ILE A C 1
ATOM 2122 O O . ILE A 1 266 ? 25.687 -8.662 -40.672 1.00 88.94 266 ILE A O 1
ATOM 2126 N N 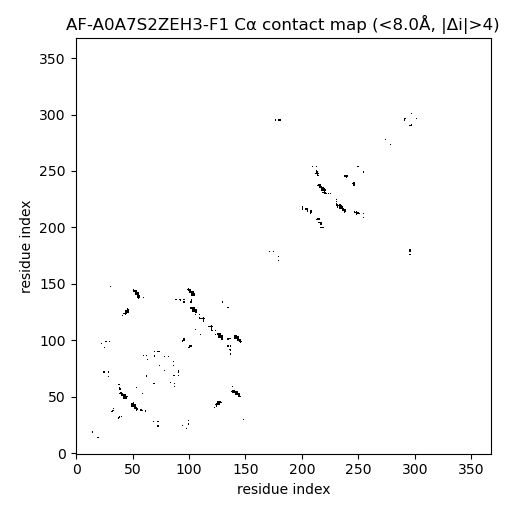. HIS A 1 267 ? 24.453 -9.164 -42.477 1.00 90.50 267 HIS A N 1
ATOM 2127 C CA . HIS A 1 267 ? 25.569 -9.131 -43.413 1.00 90.50 267 HIS A CA 1
ATOM 2128 C C . HIS A 1 267 ? 26.138 -7.714 -43.562 1.00 90.50 267 HIS A C 1
ATOM 2130 O O . HIS A 1 267 ? 27.345 -7.533 -43.424 1.00 90.50 267 HIS A O 1
ATOM 2136 N N . ALA A 1 268 ? 25.274 -6.707 -43.716 1.00 88.50 268 ALA A N 1
ATOM 2137 C CA . ALA A 1 268 ? 25.661 -5.299 -43.772 1.00 88.50 268 ALA A CA 1
ATOM 2138 C C . ALA A 1 268 ? 26.343 -4.831 -42.473 1.00 88.50 268 ALA A C 1
ATOM 2140 O O . ALA A 1 268 ? 27.376 -4.162 -42.506 1.00 88.50 268 ALA A O 1
ATOM 2141 N N . LEU A 1 269 ? 25.819 -5.234 -41.311 1.00 86.12 269 LEU A N 1
ATOM 2142 C CA . LEU A 1 269 ? 26.428 -4.933 -40.012 1.00 86.12 269 LEU A CA 1
ATOM 2143 C C . LEU A 1 269 ? 27.804 -5.590 -39.858 1.00 86.12 269 LEU A C 1
ATOM 2145 O O . LEU A 1 269 ? 28.700 -4.998 -39.262 1.00 86.12 269 LEU A O 1
ATOM 2149 N N . ARG A 1 270 ? 27.995 -6.793 -40.411 1.00 85.75 270 ARG A N 1
ATOM 2150 C CA . ARG A 1 270 ? 29.299 -7.468 -40.418 1.00 85.75 270 ARG A CA 1
ATOM 2151 C C . ARG A 1 270 ? 30.296 -6.805 -41.359 1.00 85.75 270 ARG A C 1
ATOM 2153 O O . ARG A 1 270 ? 31.455 -6.690 -40.983 1.00 85.75 270 ARG A O 1
ATOM 2160 N N . SER A 1 271 ? 29.868 -6.340 -42.531 1.00 84.44 271 SER A N 1
ATOM 2161 C CA . SER A 1 271 ? 30.758 -5.633 -43.461 1.00 84.44 271 SER A CA 1
ATOM 2162 C C . SER A 1 271 ? 31.194 -4.255 -42.953 1.00 84.44 271 SER A C 1
ATOM 2164 O O . SER A 1 271 ? 32.228 -3.753 -43.371 1.00 84.44 271 SER A O 1
ATOM 2166 N N . VAL A 1 272 ? 30.426 -3.650 -42.042 1.00 84.06 272 VAL A N 1
ATOM 2167 C CA . VAL A 1 272 ? 30.705 -2.322 -41.463 1.00 84.06 272 VAL A CA 1
ATOM 2168 C C . VAL A 1 272 ? 31.403 -2.421 -40.094 1.00 84.06 272 VAL A C 1
ATOM 2170 O O . VAL A 1 272 ? 31.723 -1.401 -39.486 1.00 84.06 272 VAL A O 1
ATOM 2173 N N . ALA A 1 273 ? 31.666 -3.629 -39.583 1.00 75.81 273 ALA A N 1
ATOM 2174 C CA . ALA A 1 273 ? 32.276 -3.811 -38.269 1.00 75.81 273 ALA A CA 1
ATOM 2175 C C . ALA A 1 273 ? 33.702 -3.205 -38.228 1.00 75.81 273 ALA A C 1
ATOM 2177 O O . ALA A 1 273 ? 34.583 -3.689 -38.938 1.00 75.81 273 ALA A O 1
ATOM 2178 N N . PRO A 1 274 ? 33.960 -2.165 -37.407 1.00 67.75 274 PRO A N 1
ATOM 2179 C CA . PRO A 1 274 ? 35.284 -1.560 -37.298 1.00 67.75 274 PRO A CA 1
ATOM 2180 C C . PRO A 1 274 ? 36.262 -2.503 -36.585 1.00 67.75 274 PRO A C 1
ATOM 2182 O O . PRO A 1 274 ? 35.855 -3.307 -35.742 1.00 67.75 274 PRO A O 1
ATOM 2185 N N . ASP A 1 275 ? 37.557 -2.362 -36.884 1.00 76.94 275 ASP A N 1
ATOM 2186 C CA . ASP A 1 275 ? 38.639 -3.147 -36.280 1.00 76.94 275 ASP A CA 1
ATOM 2187 C C . ASP A 1 275 ? 38.479 -3.304 -34.762 1.00 76.94 275 ASP A C 1
ATOM 2189 O O . ASP A 1 275 ? 38.261 -2.327 -34.035 1.00 76.94 275 ASP A O 1
ATOM 2193 N N . ARG A 1 276 ? 38.643 -4.534 -34.254 1.00 71.00 276 ARG A N 1
ATOM 2194 C CA . ARG A 1 276 ? 38.444 -4.864 -32.826 1.00 71.00 276 ARG A CA 1
ATOM 2195 C C . ARG A 1 276 ? 39.274 -3.965 -31.899 1.00 71.00 276 ARG A C 1
ATOM 2197 O O . ARG A 1 276 ? 38.798 -3.555 -30.840 1.00 71.00 276 ARG A O 1
ATOM 2204 N N . ALA A 1 277 ? 40.481 -3.594 -32.329 1.00 72.81 277 ALA A N 1
ATOM 2205 C CA . ALA A 1 277 ? 41.359 -2.672 -31.610 1.00 72.81 277 ALA A CA 1
ATOM 2206 C C . ALA A 1 277 ? 40.846 -1.217 -31.620 1.00 72.81 277 ALA A C 1
ATOM 2208 O O . ALA A 1 277 ? 40.957 -0.507 -30.618 1.00 72.81 277 ALA A O 1
ATOM 2209 N N . ALA A 1 278 ? 40.241 -0.761 -32.721 1.00 74.81 278 ALA A N 1
ATOM 2210 C CA . ALA A 1 278 ? 39.645 0.570 -32.819 1.00 74.81 278 ALA A CA 1
ATOM 2211 C C . ALA A 1 278 ? 38.364 0.685 -31.973 1.00 74.81 278 ALA A C 1
ATOM 2213 O O . ALA A 1 278 ? 38.159 1.697 -31.296 1.00 74.81 278 ALA A O 1
ATOM 2214 N N . ALA A 1 279 ? 37.548 -0.372 -31.936 1.00 76.00 279 ALA A N 1
ATOM 2215 C CA . ALA A 1 279 ? 36.366 -0.450 -31.081 1.00 76.00 279 ALA A CA 1
ATOM 2216 C C . ALA A 1 279 ? 36.734 -0.391 -29.586 1.00 76.00 279 ALA A C 1
ATOM 2218 O O . ALA A 1 279 ? 36.152 0.403 -28.843 1.00 76.00 279 ALA A O 1
ATOM 2219 N N . ALA A 1 280 ? 37.757 -1.141 -29.156 1.00 78.12 280 ALA A N 1
ATOM 2220 C CA . ALA A 1 280 ? 38.236 -1.128 -27.771 1.00 78.12 280 ALA A CA 1
ATOM 2221 C C . ALA A 1 280 ? 38.722 0.265 -27.327 1.00 78.12 280 ALA A C 1
ATOM 2223 O O . ALA A 1 280 ? 38.366 0.745 -26.246 1.00 78.12 280 ALA A O 1
ATOM 2224 N N . ARG A 1 281 ? 39.470 0.968 -28.190 1.00 81.12 281 ARG A N 1
ATOM 2225 C CA . ARG A 1 281 ? 39.913 2.349 -27.927 1.00 81.12 281 ARG A CA 1
ATOM 2226 C C . ARG A 1 281 ? 38.739 3.325 -27.814 1.00 81.12 281 ARG A C 1
ATOM 2228 O O . ARG A 1 281 ? 38.750 4.191 -26.937 1.00 81.12 281 ARG A O 1
ATOM 2235 N N . LYS A 1 282 ? 37.709 3.177 -28.655 1.00 79.75 282 LYS A N 1
ATOM 2236 C CA . LYS A 1 282 ? 36.511 4.033 -28.631 1.00 79.75 282 LYS A CA 1
ATOM 2237 C C . LYS A 1 282 ? 35.687 3.834 -27.355 1.00 79.75 282 LYS A C 1
ATOM 2239 O O . LYS A 1 282 ? 35.266 4.820 -26.757 1.00 79.75 282 LYS A O 1
ATOM 2244 N N . VAL A 1 283 ? 35.536 2.592 -26.891 1.00 80.38 283 VAL A N 1
ATOM 2245 C CA . VAL A 1 283 ? 34.861 2.277 -25.619 1.00 80.38 283 VAL A CA 1
ATOM 2246 C C . VAL A 1 283 ? 35.617 2.870 -24.429 1.00 80.38 283 VAL A C 1
ATOM 2248 O O . VAL A 1 283 ? 35.002 3.516 -23.583 1.00 80.38 283 VAL A O 1
ATOM 2251 N N . LYS A 1 284 ? 36.952 2.739 -24.385 1.00 81.06 284 LYS A N 1
ATOM 2252 C CA . LYS A 1 284 ? 37.774 3.329 -23.311 1.00 81.06 284 LYS A CA 1
ATOM 2253 C C . LYS A 1 284 ? 37.668 4.859 -23.285 1.00 81.06 284 LYS A C 1
ATOM 2255 O O . LYS A 1 284 ? 37.571 5.442 -22.208 1.00 81.06 284 LYS A O 1
ATOM 2260 N N . ARG A 1 285 ? 37.630 5.502 -24.459 1.00 82.31 285 ARG A N 1
ATOM 2261 C CA . ARG A 1 285 ? 37.429 6.955 -24.590 1.00 82.31 285 ARG A CA 1
ATOM 2262 C C . ARG A 1 285 ? 36.040 7.391 -24.121 1.00 82.31 285 ARG A C 1
ATOM 2264 O O . ARG A 1 285 ? 35.946 8.355 -23.377 1.00 82.31 285 ARG A O 1
ATOM 2271 N N . MET A 1 286 ? 34.992 6.667 -24.512 1.00 79.12 286 MET A N 1
ATOM 2272 C CA . MET A 1 286 ? 33.612 6.971 -24.122 1.00 79.12 286 MET A CA 1
ATOM 2273 C C . MET A 1 286 ? 33.389 6.782 -22.619 1.00 79.12 286 MET A C 1
ATOM 2275 O O . MET A 1 286 ? 32.760 7.618 -21.981 1.00 79.12 286 MET A O 1
ATOM 2279 N N . ASN A 1 287 ? 33.955 5.723 -22.034 1.00 78.44 287 ASN A N 1
ATOM 2280 C CA . ASN A 1 287 ? 33.925 5.539 -20.587 1.00 78.44 287 ASN A CA 1
ATOM 2281 C C . ASN A 1 287 ? 34.635 6.707 -19.884 1.00 78.44 287 ASN A C 1
ATOM 2283 O O . ASN A 1 287 ? 34.082 7.300 -18.968 1.00 78.44 287 ASN A O 1
ATOM 2287 N N . ARG A 1 288 ? 35.815 7.115 -20.373 1.00 73.50 288 ARG A N 1
ATOM 2288 C CA . ARG A 1 288 ? 36.551 8.264 -19.824 1.00 73.50 288 ARG A CA 1
ATOM 2289 C C . ARG A 1 288 ? 35.743 9.565 -19.899 1.00 73.50 288 ARG A C 1
ATOM 2291 O O . ARG A 1 288 ? 35.653 10.251 -18.891 1.00 73.50 288 ARG A O 1
ATOM 2298 N N . SER A 1 289 ? 35.122 9.870 -21.040 1.00 75.69 289 SER A N 1
ATOM 2299 C CA . SER A 1 289 ? 34.316 11.088 -21.192 1.00 75.69 289 SER A CA 1
ATOM 2300 C C . SER A 1 289 ? 33.069 11.073 -20.309 1.00 75.69 289 SER A C 1
ATOM 2302 O O . SER A 1 289 ? 32.713 12.095 -19.744 1.00 75.69 289 SER A O 1
ATOM 2304 N N . VAL A 1 290 ? 32.414 9.917 -20.146 1.00 71.19 290 VAL A N 1
ATOM 2305 C CA . VAL A 1 290 ? 31.260 9.786 -19.240 1.00 71.19 290 VAL A CA 1
ATOM 2306 C C . VAL A 1 290 ? 31.681 10.055 -17.794 1.00 71.19 290 VAL A C 1
ATOM 2308 O O . VAL A 1 290 ? 31.009 10.808 -17.097 1.00 71.19 290 VAL A O 1
ATOM 2311 N N . MET A 1 291 ? 32.819 9.511 -17.359 1.00 70.00 291 MET A N 1
ATOM 2312 C CA . MET A 1 291 ? 33.335 9.766 -16.008 1.00 70.00 291 MET A CA 1
ATOM 2313 C C . MET A 1 291 ? 33.782 11.216 -15.800 1.00 70.00 291 MET A C 1
ATOM 2315 O O . MET A 1 291 ? 33.668 11.738 -14.693 1.00 70.00 291 MET A O 1
ATOM 2319 N N . GLU A 1 292 ? 34.245 11.876 -16.859 1.00 68.69 292 GLU A N 1
ATOM 2320 C CA . GLU A 1 292 ? 34.589 13.297 -16.857 1.00 68.69 292 GLU A CA 1
ATOM 2321 C C . GLU A 1 292 ? 33.350 14.200 -16.751 1.00 68.69 292 GLU A C 1
ATOM 2323 O O . GLU A 1 292 ? 33.337 15.105 -15.923 1.00 68.69 292 GLU A O 1
ATOM 2328 N N . TYR A 1 293 ? 32.277 13.909 -17.498 1.00 63.66 293 TYR A N 1
ATOM 2329 C CA . TYR A 1 293 ? 31.004 14.642 -17.412 1.00 63.66 293 TYR A CA 1
ATOM 2330 C C . TYR A 1 293 ? 30.334 14.545 -16.038 1.00 63.66 293 TYR A C 1
ATOM 2332 O O . TYR A 1 293 ? 29.648 15.476 -15.626 1.00 63.66 293 TYR A O 1
ATOM 2340 N N . PHE A 1 294 ? 30.517 13.431 -15.327 1.00 63.56 294 PHE A N 1
ATOM 2341 C CA . PHE A 1 294 ? 29.991 13.270 -13.971 1.00 63.56 294 PHE A CA 1
ATOM 2342 C C . PHE A 1 294 ? 30.915 13.852 -12.879 1.00 63.56 294 PHE A C 1
ATOM 2344 O O . PHE A 1 294 ? 30.633 13.657 -11.695 1.00 63.56 294 PHE A O 1
ATOM 2351 N N . GLU A 1 295 ? 31.993 14.561 -13.255 1.00 62.81 295 GLU A N 1
ATOM 2352 C CA . GLU A 1 295 ? 33.006 15.127 -12.344 1.00 62.81 295 GLU A CA 1
ATOM 2353 C C . GLU A 1 295 ? 33.563 14.078 -11.359 1.00 62.81 295 GLU A C 1
ATOM 2355 O O . GLU A 1 295 ? 33.861 14.360 -10.198 1.00 62.81 295 GLU A O 1
ATOM 2360 N N . LEU A 1 296 ? 33.659 12.819 -11.805 1.00 57.75 296 LEU A N 1
ATOM 2361 C CA . LEU A 1 296 ? 33.953 11.680 -10.933 1.00 57.75 296 LEU A CA 1
ATOM 2362 C C . LEU A 1 296 ? 35.447 11.383 -10.757 1.00 57.75 296 LEU A C 1
ATOM 2364 O O . LEU A 1 296 ? 35.790 10.498 -9.971 1.00 57.75 296 LEU A O 1
ATOM 2368 N N . LEU A 1 297 ? 36.316 12.101 -11.472 1.00 56.78 297 LEU A N 1
ATOM 2369 C CA . LEU A 1 297 ? 37.771 12.042 -11.340 1.00 56.78 297 LEU A CA 1
ATOM 2370 C C . LEU A 1 297 ? 38.254 13.363 -10.737 1.00 56.78 297 LEU A C 1
ATOM 2372 O O . LEU A 1 297 ? 38.109 14.417 -11.356 1.00 56.78 297 LEU A O 1
ATOM 2376 N N . THR A 1 298 ? 38.828 13.315 -9.535 1.00 58.41 298 THR A N 1
ATOM 2377 C CA . THR A 1 298 ? 39.526 14.477 -8.971 1.00 58.41 298 THR A CA 1
ATOM 2378 C C . THR A 1 298 ? 40.811 14.745 -9.758 1.00 58.41 298 THR A C 1
ATOM 2380 O O . THR A 1 298 ? 41.326 13.881 -10.472 1.00 58.41 298 THR A O 1
ATOM 2383 N N . VAL A 1 299 ? 41.348 15.960 -9.631 1.00 57.50 299 VAL A N 1
ATOM 2384 C CA . VAL A 1 299 ? 42.599 16.391 -10.285 1.00 57.50 299 VAL A CA 1
ATOM 2385 C C . VAL A 1 299 ? 43.769 15.430 -9.992 1.00 57.50 299 VAL A C 1
ATOM 2387 O O . VAL A 1 299 ? 44.607 15.202 -10.860 1.00 57.50 299 VAL A O 1
ATOM 2390 N N . ASP A 1 300 ? 43.769 14.774 -8.830 1.00 55.56 300 ASP A N 1
ATOM 2391 C CA . ASP A 1 300 ? 44.787 13.785 -8.448 1.00 55.56 300 ASP A CA 1
ATOM 2392 C C . ASP A 1 300 ? 44.690 12.466 -9.232 1.00 55.56 300 ASP A C 1
ATOM 2394 O O . ASP A 1 300 ? 45.710 11.856 -9.564 1.00 55.56 300 ASP A O 1
ATOM 2398 N N . ASP A 1 301 ? 43.475 12.029 -9.579 1.00 57.81 301 ASP A N 1
ATOM 2399 C CA . ASP A 1 301 ? 43.267 10.846 -10.420 1.00 57.81 301 ASP A CA 1
ATOM 2400 C C . ASP A 1 301 ? 43.590 11.148 -11.894 1.00 57.81 301 ASP A C 1
ATOM 2402 O O . ASP A 1 301 ? 44.024 10.254 -12.623 1.00 57.81 301 ASP A O 1
ATOM 2406 N N . ARG A 1 302 ? 43.461 12.416 -12.326 1.00 53.44 302 ARG A N 1
ATOM 2407 C CA . ARG A 1 302 ? 43.954 12.890 -13.634 1.00 53.44 302 ARG A CA 1
ATOM 2408 C C . ARG A 1 302 ? 45.477 12.773 -13.723 1.00 53.44 302 ARG A C 1
ATOM 2410 O O . ARG A 1 302 ? 45.968 12.163 -14.668 1.00 53.44 302 ARG A O 1
ATOM 2417 N N . ALA A 1 303 ? 46.201 13.243 -12.705 1.00 56.94 303 ALA A N 1
ATOM 2418 C CA . ALA A 1 303 ? 47.663 13.173 -12.659 1.00 56.94 303 ALA A CA 1
ATOM 2419 C C . ALA A 1 303 ? 48.192 11.725 -12.606 1.00 56.94 303 ALA A C 1
ATOM 2421 O O . ALA A 1 303 ? 49.145 11.377 -13.302 1.00 56.94 303 ALA A O 1
ATOM 2422 N N . LYS A 1 304 ? 47.540 10.839 -11.838 1.00 56.78 304 LYS A N 1
ATOM 2423 C CA . LYS A 1 304 ? 47.919 9.414 -11.766 1.00 56.78 304 LYS A CA 1
ATOM 2424 C C . LYS A 1 304 ? 47.647 8.645 -13.062 1.00 56.78 304 LYS A C 1
ATOM 2426 O O . LYS A 1 304 ? 48.396 7.731 -13.398 1.00 56.78 304 LYS A O 1
ATOM 2431 N N . LEU A 1 305 ? 46.589 8.995 -13.795 1.00 54.62 305 LEU A N 1
ATOM 2432 C CA . LEU A 1 305 ? 46.236 8.337 -15.058 1.00 54.62 305 LEU A CA 1
ATOM 2433 C C . LEU A 1 305 ? 46.992 8.898 -16.265 1.00 54.62 305 LEU A C 1
ATOM 2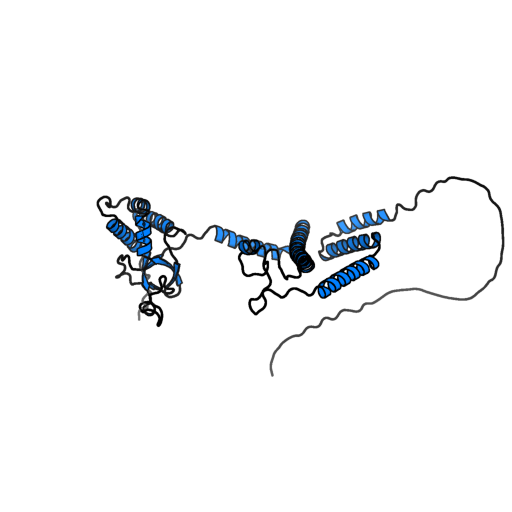435 O O . LEU A 1 305 ? 47.213 8.151 -17.215 1.00 54.62 305 LEU A O 1
ATOM 2439 N N . GLU A 1 306 ? 47.386 10.171 -16.248 1.00 56.59 306 GLU A N 1
ATOM 2440 C CA . GLU A 1 306 ? 48.302 10.739 -17.244 1.00 56.59 306 GLU A CA 1
ATOM 2441 C C . GLU A 1 306 ? 49.715 10.177 -17.082 1.00 56.59 306 GLU A C 1
ATOM 2443 O O . GLU A 1 306 ? 50.313 9.793 -18.084 1.00 56.59 306 GLU A O 1
ATOM 2448 N N . GLY A 1 307 ? 50.188 9.976 -15.846 1.00 55.62 307 GLY A N 1
ATOM 2449 C CA . GLY A 1 307 ? 51.417 9.216 -15.584 1.00 55.62 307 GLY A CA 1
ATOM 2450 C C . GLY A 1 307 ? 51.345 7.780 -16.122 1.00 55.62 307 GLY A C 1
ATOM 2451 O O . GLY A 1 307 ? 52.229 7.343 -16.849 1.00 55.62 307 GLY A O 1
ATOM 2452 N N . ALA A 1 308 ? 50.233 7.074 -15.881 1.00 47.41 308 ALA A N 1
ATOM 2453 C CA . ALA A 1 308 ? 50.030 5.711 -16.389 1.00 47.41 308 ALA A CA 1
ATOM 2454 C C . ALA A 1 308 ? 49.759 5.626 -17.910 1.00 47.41 308 ALA A C 1
ATOM 2456 O O . ALA A 1 308 ? 49.840 4.547 -18.494 1.00 47.41 308 ALA A O 1
ATOM 2457 N N . ALA A 1 309 ? 49.383 6.732 -18.561 1.00 44.88 309 ALA A N 1
ATOM 2458 C CA . ALA A 1 309 ? 49.240 6.815 -20.015 1.00 44.88 309 ALA A CA 1
ATOM 2459 C C . ALA A 1 309 ? 50.553 7.222 -20.706 1.00 44.88 309 ALA A C 1
ATOM 2461 O O . ALA A 1 309 ? 50.762 6.819 -21.848 1.00 44.88 309 ALA A O 1
ATOM 2462 N N . GLY A 1 310 ? 51.424 7.968 -20.015 1.00 43.78 310 GLY A N 1
ATOM 2463 C CA . GLY A 1 310 ? 52.796 8.259 -20.441 1.00 43.78 310 GLY A CA 1
ATOM 2464 C C . GLY A 1 310 ? 53.687 7.014 -20.463 1.00 43.78 310 GLY A C 1
ATOM 2465 O O . GLY A 1 310 ? 54.450 6.839 -21.407 1.00 43.78 310 GLY A O 1
ATOM 2466 N N . ASP A 1 311 ? 53.486 6.088 -19.521 1.00 41.31 311 ASP A N 1
ATOM 2467 C CA . ASP A 1 311 ? 54.222 4.810 -19.455 1.00 41.31 311 ASP A CA 1
ATOM 2468 C C . ASP A 1 311 ? 53.887 3.821 -20.589 1.00 41.31 311 ASP A C 1
ATOM 2470 O O . ASP A 1 311 ? 54.631 2.877 -20.833 1.00 41.31 311 ASP A O 1
ATOM 2474 N N . PHE A 1 312 ? 52.793 4.023 -21.335 1.00 33.91 312 PHE A N 1
ATOM 2475 C CA . PHE A 1 312 ? 52.483 3.205 -22.521 1.00 33.91 312 PHE A CA 1
ATOM 2476 C C . PHE A 1 312 ? 53.103 3.745 -23.820 1.00 33.91 312 PHE A C 1
ATOM 2478 O O . PHE A 1 312 ? 52.849 3.185 -24.887 1.00 33.91 312 PHE A O 1
ATOM 2485 N N . VAL A 1 313 ? 53.887 4.828 -23.746 1.00 40.12 313 VAL A N 1
ATOM 2486 C CA . VAL A 1 313 ? 54.572 5.429 -24.904 1.00 40.12 313 VAL A CA 1
ATOM 2487 C C . VAL A 1 313 ? 56.102 5.395 -24.763 1.00 40.12 313 VAL A C 1
ATOM 2489 O O . VAL A 1 313 ? 56.784 5.574 -25.766 1.00 40.12 313 VAL A O 1
ATOM 2492 N N . SER A 1 314 ? 56.668 5.089 -23.589 1.00 37.22 314 SER A N 1
ATOM 2493 C CA . SER A 1 314 ? 58.131 5.007 -23.413 1.00 37.22 314 SER A CA 1
ATOM 2494 C C . SER A 1 314 ? 58.732 3.598 -23.504 1.00 37.22 314 SER A C 1
ATOM 2496 O O . SER A 1 314 ? 59.939 3.483 -23.675 1.00 37.22 314 SER A O 1
ATOM 2498 N N . GLU A 1 315 ? 57.930 2.531 -23.471 1.00 35.72 315 GLU A N 1
ATOM 2499 C CA . GLU A 1 315 ? 58.429 1.143 -23.534 1.00 35.72 315 GLU A CA 1
ATOM 2500 C C . GLU A 1 315 ? 58.339 0.555 -24.960 1.00 35.72 315 GLU A C 1
ATOM 2502 O O . GLU A 1 315 ? 57.781 -0.521 -25.183 1.00 35.72 315 GLU A O 1
ATOM 2507 N N . ALA A 1 316 ? 58.819 1.300 -25.961 1.00 36.12 316 ALA A N 1
ATOM 2508 C CA . ALA A 1 316 ? 58.933 0.817 -27.344 1.00 36.12 316 ALA A CA 1
ATOM 2509 C C . ALA A 1 316 ? 60.242 1.209 -28.057 1.00 36.12 316 ALA A C 1
ATOM 2511 O O . ALA A 1 316 ? 60.378 0.893 -29.231 1.00 36.12 316 ALA A O 1
ATOM 2512 N N . ASP A 1 317 ? 61.215 1.814 -27.365 1.00 33.34 317 ASP A N 1
ATOM 2513 C CA . ASP A 1 317 ? 62.543 2.114 -27.926 1.00 33.34 317 ASP A CA 1
ATOM 2514 C C . ASP A 1 317 ? 63.655 1.888 -26.885 1.00 33.34 317 ASP A C 1
ATOM 2516 O O . ASP A 1 317 ? 64.328 2.814 -26.440 1.00 33.34 317 ASP A O 1
ATOM 2520 N N . ALA A 1 318 ? 63.861 0.635 -26.473 1.00 35.34 318 ALA A N 1
ATOM 2521 C CA . ALA A 1 318 ? 65.112 0.203 -25.845 1.00 35.34 318 ALA A CA 1
ATOM 2522 C C . ALA A 1 318 ? 65.243 -1.326 -25.888 1.00 35.34 318 ALA A C 1
ATOM 2524 O O . ALA A 1 318 ? 64.858 -2.005 -24.944 1.00 35.34 318 ALA A O 1
ATOM 2525 N N . ALA A 1 319 ? 65.772 -1.850 -26.998 1.00 31.80 319 ALA A N 1
ATOM 2526 C CA . ALA A 1 319 ? 66.653 -3.027 -27.088 1.00 31.80 319 ALA A CA 1
ATOM 2527 C C . ALA A 1 319 ? 66.476 -3.722 -28.444 1.00 31.80 319 ALA A C 1
ATOM 2529 O O . ALA A 1 319 ? 65.542 -4.492 -28.648 1.00 31.80 319 ALA A O 1
ATOM 2530 N N . ASN A 1 320 ? 67.432 -3.518 -29.347 1.00 29.67 320 ASN A N 1
ATOM 2531 C CA . ASN A 1 320 ? 67.754 -4.534 -30.339 1.00 29.67 320 ASN A CA 1
ATOM 2532 C C . ASN A 1 320 ? 69.284 -4.669 -30.392 1.00 29.67 320 ASN A C 1
ATOM 2534 O O . ASN A 1 320 ? 69.977 -3.788 -30.894 1.00 29.67 320 ASN A O 1
ATOM 2538 N N . ILE A 1 321 ? 69.786 -5.749 -29.790 1.00 28.33 321 ILE A N 1
ATOM 2539 C CA . ILE A 1 321 ? 71.116 -6.344 -29.997 1.00 28.33 321 ILE A CA 1
ATOM 2540 C C . ILE A 1 321 ? 70.784 -7.726 -30.575 1.00 28.33 321 ILE A C 1
ATOM 2542 O O . ILE A 1 321 ? 70.143 -8.520 -29.892 1.00 28.33 321 ILE A O 1
ATOM 2546 N N . ASP A 1 322 ? 70.816 -7.876 -31.897 1.00 28.27 322 ASP A N 1
ATOM 2547 C CA . ASP A 1 322 ? 71.938 -8.293 -32.765 1.00 28.27 322 ASP A CA 1
ATOM 2548 C C . ASP A 1 322 ? 71.867 -9.797 -33.065 1.00 28.27 322 ASP A C 1
ATOM 2550 O O . ASP A 1 322 ? 71.706 -10.593 -32.146 1.00 28.27 322 ASP A O 1
ATOM 2554 N N . LEU A 1 323 ? 71.964 -10.153 -34.354 1.00 25.02 323 LEU A N 1
ATOM 2555 C CA . LEU A 1 323 ? 72.543 -11.405 -34.851 1.00 25.02 323 LEU A CA 1
ATOM 2556 C C . LEU A 1 323 ? 72.678 -11.375 -36.392 1.00 25.02 323 LEU A C 1
ATOM 2558 O O . LEU A 1 323 ? 71.682 -11.364 -37.118 1.00 25.02 323 LEU A O 1
ATOM 2562 N N . SER A 1 324 ? 73.935 -11.509 -36.837 1.00 28.05 324 SER A N 1
ATOM 2563 C CA . SER A 1 324 ? 74.472 -11.912 -38.159 1.00 28.05 324 SER A CA 1
ATOM 2564 C C . SER A 1 324 ? 74.914 -10.827 -39.168 1.00 28.05 324 SER A C 1
ATOM 2566 O O . SER A 1 324 ? 74.202 -10.448 -40.088 1.00 28.05 324 SER A O 1
ATOM 2568 N N . GLU A 1 325 ? 76.148 -10.341 -38.974 1.00 27.36 325 GLU A N 1
ATOM 2569 C CA . GLU A 1 325 ? 77.330 -10.616 -39.827 1.00 27.36 325 GLU A CA 1
ATOM 2570 C C . GLU A 1 325 ? 77.143 -10.649 -41.368 1.00 27.36 325 GLU A C 1
ATOM 2572 O O . GLU A 1 325 ? 76.564 -11.599 -41.884 1.00 27.36 325 GLU A O 1
ATOM 2577 N N . PHE A 1 326 ? 77.699 -9.657 -42.104 1.00 24.47 326 PHE A N 1
ATOM 2578 C CA . PHE A 1 326 ? 78.778 -9.813 -43.124 1.00 24.47 326 PHE A CA 1
ATOM 2579 C C . PHE A 1 326 ? 78.974 -8.564 -44.049 1.00 24.47 326 PHE A C 1
ATOM 2581 O O . PHE A 1 326 ? 78.172 -8.304 -44.937 1.00 24.47 326 PHE A O 1
ATOM 2588 N N . GLN A 1 327 ? 80.092 -7.851 -43.822 1.00 29.77 327 GLN A N 1
ATOM 2589 C CA . GLN A 1 327 ? 80.973 -6.986 -44.662 1.00 29.77 327 GLN A CA 1
ATOM 2590 C C . GLN A 1 327 ? 80.522 -5.826 -45.614 1.00 29.77 327 GLN A C 1
ATOM 2592 O O . GLN A 1 327 ? 79.431 -5.835 -46.171 1.00 29.77 327 GLN A O 1
ATOM 2597 N N . PRO A 1 328 ? 81.417 -4.813 -45.816 1.00 36.62 328 PRO A N 1
ATOM 2598 C CA . PRO A 1 328 ? 81.118 -3.461 -46.316 1.00 36.62 328 PRO A CA 1
ATOM 2599 C C . PRO A 1 328 ? 81.540 -3.208 -47.781 1.00 36.62 328 PRO A C 1
ATOM 2601 O O . PRO A 1 328 ? 82.342 -3.955 -48.341 1.00 36.62 328 PRO A O 1
ATOM 2604 N N . GLY A 1 329 ? 81.091 -2.094 -48.374 1.00 25.50 329 GLY A N 1
ATOM 2605 C CA . GLY A 1 329 ? 81.627 -1.605 -49.650 1.00 25.50 329 GLY A CA 1
ATOM 2606 C C . GLY A 1 329 ? 81.025 -0.277 -50.125 1.00 25.50 329 GLY A C 1
ATOM 2607 O O . GLY A 1 329 ? 79.813 -0.103 -50.097 1.00 25.50 329 GLY A O 1
ATOM 2608 N N . ASP A 1 330 ? 81.922 0.623 -50.531 1.00 24.77 330 ASP A N 1
ATOM 2609 C CA . ASP A 1 330 ? 81.781 1.994 -51.046 1.00 24.77 330 ASP A CA 1
ATOM 2610 C C . ASP A 1 330 ? 80.638 2.271 -52.047 1.00 24.77 330 ASP A C 1
ATOM 2612 O O . ASP A 1 330 ? 80.258 1.395 -52.820 1.00 24.77 330 ASP A O 1
ATOM 2616 N N . LEU A 1 331 ? 80.189 3.539 -52.130 1.00 27.88 331 LEU A N 1
ATOM 2617 C CA . LEU A 1 331 ? 80.412 4.412 -53.304 1.00 27.88 331 LEU A CA 1
ATOM 2618 C C . LEU A 1 331 ? 79.732 5.800 -53.173 1.00 27.88 331 LEU A C 1
ATOM 2620 O O . LEU A 1 331 ? 78.517 5.944 -53.129 1.00 27.88 331 LEU A O 1
ATOM 2624 N N . ASN A 1 332 ? 80.616 6.795 -53.118 1.00 29.03 332 ASN A N 1
ATOM 2625 C CA . ASN A 1 332 ? 80.600 8.193 -53.566 1.00 29.03 332 ASN A CA 1
ATOM 2626 C C . ASN A 1 332 ? 79.493 8.768 -54.491 1.00 29.03 332 ASN A C 1
ATOM 2628 O O . ASN A 1 332 ? 78.953 8.078 -55.348 1.00 29.03 332 ASN A O 1
ATOM 2632 N N . GLN A 1 333 ? 79.440 10.119 -54.432 1.00 28.09 333 GLN A N 1
ATOM 2633 C CA . GLN A 1 333 ? 79.109 11.107 -55.492 1.00 28.09 333 GLN A CA 1
ATOM 2634 C C . GLN A 1 333 ? 77.607 11.363 -55.781 1.00 28.09 333 GLN A C 1
ATOM 2636 O O . GLN A 1 333 ? 76.807 10.443 -55.789 1.00 28.09 333 GLN A O 1
ATOM 2641 N N . ASP A 1 334 ? 77.106 12.582 -56.033 1.00 25.22 334 ASP A N 1
ATOM 2642 C CA . ASP A 1 334 ? 77.749 13.848 -56.402 1.00 25.22 334 ASP A CA 1
ATOM 2643 C C . ASP A 1 334 ? 76.761 15.044 -56.378 1.00 25.22 334 ASP A C 1
ATOM 2645 O O . ASP A 1 334 ? 75.555 14.862 -56.528 1.00 25.22 334 ASP A O 1
ATOM 2649 N N . SER A 1 335 ? 77.341 16.257 -56.349 1.00 27.30 335 SER A N 1
ATOM 2650 C CA . SER A 1 335 ? 76.892 17.502 -57.023 1.00 27.30 335 SER A CA 1
ATOM 2651 C C . SER A 1 335 ? 75.661 18.265 -56.472 1.00 27.30 335 SER A C 1
ATOM 2653 O O . SER A 1 335 ? 74.533 17.799 -56.552 1.00 27.30 335 SER A O 1
ATOM 2655 N N . MET A 1 336 ? 75.813 19.421 -55.800 1.00 27.53 336 MET A N 1
ATOM 2656 C CA . MET A 1 336 ? 76.204 20.785 -56.259 1.00 27.53 336 MET A CA 1
ATOM 2657 C C . MET A 1 336 ? 75.075 21.635 -56.882 1.00 27.53 336 MET A C 1
ATOM 2659 O O . MET A 1 336 ? 74.391 21.210 -57.807 1.00 27.53 336 MET A O 1
ATOM 2663 N N . GLY A 1 337 ? 75.010 22.894 -56.414 1.00 27.05 337 GLY A N 1
ATOM 2664 C CA . GLY A 1 337 ? 74.278 24.044 -56.979 1.00 27.05 337 GLY A CA 1
ATOM 2665 C C . GLY A 1 337 ? 73.039 24.426 -56.156 1.00 27.05 337 GLY A C 1
ATOM 2666 O O . GLY A 1 337 ? 72.043 23.724 -56.215 1.00 27.05 337 GLY A O 1
ATOM 2667 N N . GLY A 1 338 ? 73.007 25.464 -55.308 1.00 25.95 338 GLY A N 1
ATOM 2668 C CA . GLY A 1 338 ? 73.527 26.829 -55.483 1.00 25.95 338 GLY A CA 1
ATOM 2669 C C . GLY A 1 338 ? 72.503 27.646 -56.291 1.00 25.95 338 GLY A C 1
ATOM 2670 O O . GLY A 1 338 ? 72.141 27.226 -57.377 1.00 25.95 338 GLY A O 1
ATOM 2671 N N . ALA A 1 339 ? 71.977 28.800 -55.889 1.00 27.66 339 ALA A N 1
ATOM 2672 C CA . ALA A 1 339 ? 72.207 29.665 -54.745 1.00 27.66 339 ALA A CA 1
ATOM 2673 C C . ALA A 1 339 ? 71.110 30.755 -54.736 1.00 27.66 339 ALA A C 1
ATOM 2675 O O . ALA A 1 339 ? 70.692 31.174 -55.810 1.00 27.66 339 ALA A O 1
ATOM 2676 N N . SER A 1 340 ? 70.803 31.290 -53.542 1.00 27.45 340 SER A N 1
ATOM 2677 C CA . SER A 1 340 ? 70.481 32.711 -53.256 1.00 27.45 340 SER A CA 1
ATOM 2678 C C . SER A 1 340 ? 69.193 33.314 -53.871 1.00 27.45 340 SER A C 1
ATOM 2680 O O . SER A 1 340 ? 68.811 32.989 -54.979 1.00 27.45 340 SER A O 1
ATOM 2682 N N . SER A 1 341 ? 68.452 34.233 -53.256 1.00 29.06 341 SER A N 1
ATOM 2683 C CA . SER A 1 341 ? 68.726 35.137 -52.139 1.00 29.06 341 SER A CA 1
ATOM 2684 C C . SER A 1 341 ? 67.424 35.739 -51.600 1.00 29.06 341 SER A C 1
ATOM 2686 O O . SER A 1 341 ? 66.564 36.117 -52.391 1.00 29.06 341 SER A O 1
ATOM 2688 N N . ALA A 1 342 ? 67.453 35.982 -50.287 1.00 28.25 342 ALA A N 1
ATOM 2689 C CA . ALA A 1 342 ? 66.935 37.157 -49.580 1.00 28.25 342 ALA A CA 1
ATOM 2690 C C . ALA A 1 342 ? 65.412 37.337 -49.430 1.00 28.25 342 ALA A C 1
ATOM 2692 O O . ALA A 1 342 ? 64.657 37.186 -50.378 1.00 28.25 342 ALA A O 1
ATOM 2693 N N . ALA A 1 343 ? 64.899 37.782 -48.285 1.00 29.12 343 ALA A N 1
ATOM 2694 C CA . ALA A 1 343 ? 65.424 37.954 -46.926 1.00 29.12 343 ALA A CA 1
ATOM 2695 C C . ALA A 1 343 ? 64.230 38.392 -46.053 1.00 29.12 343 ALA A C 1
ATOM 2697 O O . ALA A 1 343 ? 63.338 39.060 -46.570 1.00 29.12 343 ALA A O 1
ATOM 2698 N N . ASP A 1 344 ? 64.306 38.047 -44.765 1.00 27.77 344 ASP A N 1
ATOM 2699 C CA . ASP A 1 344 ? 63.718 38.719 -43.592 1.00 27.77 344 ASP A CA 1
ATOM 2700 C C . ASP A 1 344 ? 62.182 38.848 -43.501 1.00 27.77 344 ASP A C 1
ATOM 2702 O O . ASP A 1 344 ? 61.487 39.196 -44.442 1.00 27.77 344 ASP A O 1
ATOM 2706 N N . GLY A 1 345 ? 61.534 38.620 -42.364 1.00 26.94 345 GLY A N 1
ATOM 2707 C CA . GLY A 1 345 ? 62.000 38.403 -41.003 1.00 26.94 345 GLY A CA 1
ATOM 2708 C C . GLY A 1 345 ? 60.828 38.692 -40.055 1.00 26.94 345 GLY A C 1
ATOM 2709 O O . GLY A 1 345 ? 59.973 39.522 -40.345 1.00 26.94 345 GLY A O 1
ATOM 2710 N N . ASP A 1 346 ? 60.834 37.988 -38.932 1.00 28.56 346 ASP A N 1
ATOM 2711 C CA . ASP A 1 346 ? 60.235 38.352 -37.648 1.00 28.56 346 ASP A CA 1
ATOM 2712 C C . ASP A 1 346 ? 58.724 38.193 -37.351 1.00 28.56 346 ASP A C 1
ATOM 2714 O O . ASP A 1 346 ? 57.861 38.990 -37.693 1.00 28.56 346 ASP A O 1
ATOM 2718 N N . THR A 1 347 ? 58.478 37.129 -36.578 1.00 28.52 347 THR A N 1
ATOM 2719 C CA . THR A 1 347 ? 57.981 37.095 -35.185 1.00 28.52 347 THR A CA 1
ATOM 2720 C C . THR A 1 347 ? 56.684 37.802 -34.736 1.00 28.52 347 THR A C 1
ATOM 2722 O O . THR A 1 347 ? 56.494 39.001 -34.871 1.00 28.52 347 THR A O 1
ATOM 2725 N N . HIS A 1 348 ? 55.943 37.015 -33.939 1.00 28.16 348 HIS A N 1
ATOM 2726 C CA . HIS A 1 348 ? 55.143 37.346 -32.746 1.00 28.16 348 HIS A CA 1
ATOM 2727 C C . HIS A 1 348 ? 53.606 37.490 -32.821 1.00 28.16 348 HIS A C 1
ATOM 2729 O O . HIS A 1 348 ? 53.047 38.411 -33.395 1.00 28.16 348 HIS A O 1
ATOM 2735 N N . ALA A 1 349 ? 52.994 36.609 -32.011 1.00 29.02 349 ALA A N 1
ATOM 2736 C CA . ALA A 1 349 ? 51.965 36.865 -30.992 1.00 29.02 349 ALA A CA 1
ATOM 2737 C C . ALA A 1 349 ? 50.494 37.103 -31.404 1.00 29.02 349 ALA A C 1
ATOM 2739 O O . ALA A 1 349 ? 50.110 38.153 -31.892 1.00 29.02 349 ALA A O 1
ATOM 2740 N N . ASN A 1 350 ? 49.673 36.093 -31.076 1.00 28.45 350 ASN A N 1
ATOM 2741 C CA . ASN A 1 350 ? 48.559 36.130 -30.109 1.00 28.45 350 ASN A CA 1
ATOM 2742 C C . ASN A 1 350 ? 47.754 37.446 -29.989 1.00 28.45 350 ASN A C 1
ATOM 2744 O O . ASN A 1 350 ? 48.315 38.431 -29.530 1.00 28.45 350 ASN A O 1
ATOM 2748 N N . THR A 1 351 ? 46.438 37.415 -30.244 1.00 28.16 351 THR A N 1
ATOM 2749 C CA . THR A 1 351 ? 45.366 37.415 -29.217 1.00 28.16 351 THR A CA 1
ATOM 2750 C C . THR A 1 351 ? 43.953 37.501 -29.842 1.00 28.16 351 THR A C 1
ATOM 2752 O O . THR A 1 351 ? 43.769 37.957 -30.965 1.00 28.16 351 THR A O 1
ATOM 2755 N N . ASP A 1 352 ? 42.969 37.072 -29.038 1.00 29.25 352 ASP A N 1
ATOM 2756 C CA . ASP A 1 352 ? 41.598 37.609 -28.918 1.00 29.25 352 ASP A CA 1
ATOM 2757 C C . ASP A 1 352 ? 40.378 36.957 -29.614 1.00 29.25 352 ASP A C 1
ATOM 2759 O O . ASP A 1 352 ? 39.990 37.249 -30.738 1.00 29.25 352 ASP A O 1
ATOM 2763 N N . SER A 1 353 ? 39.739 36.069 -28.836 1.00 31.77 353 SER A N 1
ATOM 2764 C CA . SER A 1 353 ? 38.434 36.257 -28.155 1.00 31.77 353 SER A CA 1
ATOM 2765 C C . SER A 1 353 ? 37.201 36.796 -28.919 1.00 31.77 353 SER A C 1
ATOM 2767 O O . SER A 1 353 ? 37.108 37.980 -29.188 1.00 31.77 353 SER A O 1
ATOM 2769 N N . TYR A 1 354 ? 36.152 35.962 -29.066 1.00 31.98 354 TYR A N 1
ATOM 2770 C CA . TYR A 1 354 ? 34.713 36.340 -29.111 1.00 31.98 354 TYR A CA 1
ATOM 2771 C C . TYR A 1 354 ? 33.872 35.121 -28.663 1.00 31.98 354 TYR A C 1
ATOM 2773 O O . TYR A 1 354 ? 33.959 34.056 -29.262 1.00 31.98 354 TYR A O 1
ATOM 2781 N N . ARG A 1 355 ? 33.293 35.093 -27.454 1.00 28.52 355 ARG A N 1
ATOM 2782 C CA . ARG A 1 355 ? 32.037 35.695 -26.944 1.00 28.52 355 ARG A CA 1
ATOM 2783 C C . ARG A 1 355 ? 30.753 35.014 -27.445 1.00 28.52 355 ARG A C 1
ATOM 2785 O O . ARG A 1 355 ? 30.368 35.132 -28.600 1.00 28.52 355 ARG A O 1
ATOM 2792 N N . ALA A 1 356 ? 30.088 34.357 -26.494 1.00 29.08 356 ALA A N 1
ATOM 2793 C CA . ALA A 1 356 ? 28.765 33.750 -26.576 1.00 29.08 356 ALA A CA 1
ATOM 2794 C C . ALA A 1 356 ? 27.629 34.783 -26.455 1.00 29.08 356 ALA A C 1
ATOM 2796 O O . ALA A 1 356 ? 27.769 35.786 -25.752 1.00 29.08 356 ALA A O 1
ATOM 2797 N N . THR A 1 357 ? 26.475 34.472 -27.047 1.00 31.39 357 THR A N 1
ATOM 2798 C CA . THR A 1 357 ? 25.185 35.121 -26.779 1.00 31.39 357 THR A CA 1
ATOM 2799 C C . THR A 1 357 ? 24.096 34.062 -26.593 1.00 31.39 357 THR A C 1
ATOM 2801 O O . THR A 1 357 ? 23.902 33.188 -27.433 1.00 31.39 357 THR A O 1
ATOM 2804 N N . ALA A 1 358 ? 23.393 34.156 -25.464 1.00 32.84 358 ALA A N 1
ATOM 2805 C CA . ALA A 1 358 ? 22.103 33.520 -25.202 1.00 32.84 358 ALA A CA 1
ATOM 2806 C C . ALA A 1 358 ? 20.988 34.584 -25.311 1.00 32.84 358 ALA A C 1
ATOM 2808 O O . ALA A 1 358 ? 21.290 35.771 -25.151 1.00 32.84 358 ALA A O 1
ATOM 2809 N N . PRO A 1 359 ? 19.720 34.201 -25.549 1.00 36.97 359 PRO A N 1
ATOM 2810 C CA . PRO A 1 359 ? 18.588 35.121 -25.532 1.00 36.97 359 PRO A CA 1
ATOM 2811 C C . PRO A 1 359 ? 17.953 35.189 -24.133 1.00 36.97 359 PRO A C 1
ATOM 2813 O O . PRO A 1 359 ? 17.930 34.192 -23.411 1.00 36.97 359 PRO A O 1
ATOM 2816 N N . ASN A 1 360 ? 17.396 36.346 -23.766 1.00 32.88 360 ASN A N 1
ATOM 2817 C CA . ASN A 1 360 ? 16.472 36.452 -22.640 1.00 32.88 360 ASN A CA 1
ATOM 2818 C C . ASN A 1 360 ? 15.276 37.333 -23.019 1.00 32.88 360 ASN A C 1
ATOM 2820 O O . ASN A 1 360 ? 15.438 38.380 -23.645 1.00 32.88 360 ASN A O 1
ATOM 2824 N N . GLU A 1 361 ? 14.094 36.872 -22.634 1.00 34.09 361 GLU A N 1
ATOM 2825 C CA . GLU A 1 361 ? 12.781 37.457 -22.886 1.00 34.09 361 GLU A CA 1
ATOM 2826 C C . GLU A 1 361 ? 12.221 37.903 -21.525 1.00 34.09 361 GLU A C 1
ATOM 2828 O O . GLU A 1 361 ? 12.253 37.137 -20.560 1.00 34.09 361 GLU A O 1
ATOM 2833 N N . GLN A 1 362 ? 11.759 39.151 -21.415 1.00 33.69 362 GLN A N 1
ATOM 2834 C CA . GLN A 1 362 ? 11.277 39.741 -20.163 1.00 33.69 362 GLN A CA 1
ATOM 2835 C C . GLN A 1 362 ? 9.885 40.360 -20.377 1.00 33.69 362 GLN A C 1
ATOM 2837 O O . GLN A 1 362 ? 9.632 41.025 -21.379 1.00 33.69 362 GLN A O 1
ATOM 2842 N N . ILE A 1 363 ? 8.982 40.089 -19.433 1.00 38.00 363 ILE A N 1
ATOM 2843 C CA . ILE A 1 363 ? 7.552 40.441 -19.403 1.00 38.00 363 ILE A CA 1
ATOM 2844 C C . ILE A 1 363 ? 7.333 41.692 -18.521 1.00 38.00 363 ILE A C 1
ATOM 2846 O O . ILE A 1 363 ? 7.821 41.649 -17.397 1.00 38.00 363 ILE A O 1
ATOM 2850 N N . ARG A 1 364 ? 6.523 42.671 -19.005 1.00 37.75 364 ARG A N 1
ATOM 2851 C CA . ARG A 1 364 ? 5.650 43.679 -18.300 1.00 37.75 364 ARG A CA 1
ATOM 2852 C C . ARG A 1 364 ? 6.261 44.594 -17.212 1.00 37.75 364 ARG A C 1
ATOM 2854 O O . ARG A 1 364 ? 7.250 44.222 -16.610 1.00 37.75 364 ARG A O 1
ATOM 2861 N N . ASP A 1 365 ? 5.771 45.777 -16.818 1.00 43.84 365 ASP A N 1
ATOM 2862 C CA . ASP A 1 365 ? 4.667 46.748 -17.054 1.00 43.84 365 ASP A CA 1
ATOM 2863 C C . ASP A 1 365 ? 5.313 48.149 -16.736 1.00 43.84 365 ASP A C 1
ATOM 2865 O O . ASP A 1 365 ? 6.401 48.174 -16.167 1.00 43.84 365 ASP A O 1
ATOM 2869 N N . GLU A 1 366 ? 4.841 49.331 -17.161 1.00 39.59 366 GLU A N 1
ATOM 2870 C CA . GLU A 1 366 ? 3.965 50.241 -16.382 1.00 39.59 366 GLU A CA 1
ATOM 2871 C C . GLU A 1 366 ? 3.874 51.639 -17.060 1.00 39.59 366 GLU A C 1
ATOM 2873 O O . GLU A 1 366 ? 4.840 52.112 -17.655 1.00 39.59 366 GLU A O 1
ATOM 2878 N N . GLU A 1 367 ? 2.698 52.261 -16.904 1.00 41.16 367 GLU A N 1
ATOM 2879 C CA . GLU A 1 367 ? 2.350 53.701 -16.836 1.00 41.16 367 GLU A CA 1
ATOM 2880 C C . GLU A 1 367 ? 2.903 54.742 -17.839 1.00 41.16 367 GLU A C 1
ATOM 2882 O O . GLU A 1 367 ? 4.036 55.214 -17.732 1.00 41.16 367 GLU A O 1
ATOM 2887 N N . LEU A 1 368 ? 2.005 55.240 -18.709 1.00 36.34 368 LEU A N 1
ATOM 2888 C CA . LEU A 1 368 ? 1.453 56.615 -18.685 1.00 36.34 368 LEU A CA 1
ATOM 2889 C C . LEU A 1 368 ? 0.253 56.758 -19.636 1.00 36.34 368 LEU A C 1
ATOM 2891 O O . LEU A 1 368 ? 0.323 56.214 -20.762 1.00 36.34 368 LEU A O 1
#

Solvent-accessible surface area (backbone atoms only — not comparable to full-atom values): 23148 Å² total; per-residue (Å²): 136,83,83,79,76,83,81,74,80,74,80,75,75,80,71,51,71,66,58,52,50,52,51,52,54,52,50,54,52,53,53,58,51,66,37,93,88,63,45,78,64,46,74,25,37,42,92,88,44,82,40,46,31,36,43,32,49,57,45,52,56,46,42,70,77,40,52,69,63,50,53,69,69,42,67,93,54,98,50,89,87,52,58,70,71,55,45,50,51,52,53,51,42,52,37,36,75,72,55,48,35,42,50,26,44,69,35,73,82,61,71,50,52,57,90,92,48,99,55,64,71,94,72,61,62,47,38,36,76,57,62,82,91,68,64,65,83,52,56,89,40,33,34,31,54,65,64,81,76,81,80,55,70,65,57,56,52,48,54,52,49,53,53,52,50,53,51,50,59,74,40,50,88,76,50,57,65,72,56,56,56,50,53,53,49,55,53,49,51,52,51,51,50,52,51,48,53,54,50,51,38,50,51,53,27,51,52,45,31,65,76,70,22,41,64,44,47,51,59,54,50,89,85,49,102,51,57,73,75,58,20,67,62,49,59,76,44,71,46,58,42,103,82,78,41,73,52,76,67,59,57,68,67,61,50,53,51,50,50,52,50,51,51,51,50,55,50,52,53,60,75,64,57,69,56,72,70,59,51,53,54,50,52,56,50,51,52,51,51,54,42,55,76,67,67,64,62,55,75,67,56,50,55,56,50,51,53,62,54,51,60,75,70,65,83,82,81,87,85,87,85,86,89,83,90,86,90,87,84,89,84,84,88,81,84,91,80,87,78,90,80,88,78,88,81,83,89,85,80,89,87,85,89,86,86,88,86,83,90,86,89,87,81,90,87,84,92,133

Mean predicted aligned error: 19.12 Å

Sequence (368 aa):
MARGKPKVPGRQKEMTAEQAEKLRKWHGVALSLRKSGTVDWREAVVSRTRVEYFRGKDMVEYLKDHTSTMDNALEGIDTVSMPVDDQIQVFMTVMIQMGLAIRADRVEADKTPRQGKKGLIKWPKKLLQLPDEDQVWNPKAFYIWSFARPTSPWLYLGSISVVLLVAAICLYPLAPLKVKWQVISVLSVLLILVFALIALRGIIYAVIWLATGRHVWLLPLFFADVSVKESFSVFMAESVDDKGRPVERSRIWTRVIAIAVAVAVIHALRSVAPDRAAAARKVKRMNRSVMEYFELLTVDDRAKLEGAAGDFVSEADAANIDLSEFQPGDLNQDSMGGASSAADGDTHANTDSYRATAPNEQIRDEEL

Nearest PDB structures (foldseek):
  6zzz-assembly2_B  TM=6.557E-01  e=1.121E-05  Saccharomyces cerevisiae S288C
  6nrd-assembly1_4  TM=2.770E-01  e=1.473E+00  Homo sapiens

Foldseek 3Di:
DDDDDDDDPDDDDPQDPVNVVLLVLLVVLLLVCPDPPQFDWDWADEPHDIFIKGALQSVLVSCVVVVVSLCSSCVVPPCPPPDSVVSSQVSVVVCVVSVQKFWKAADPVQVDPDPPDDDGDPDHRYIYTDPSVPRHDDNGTMITGPDDNPDPVVVVVVVVVVVVVVVCVVCVVVDDLVVVVVVVVVVVVVVVVVVVQVVVQVVVQLVCCLVWQFRKGAAFPPPDPDDPVVSGVCGIDFDAPPVRHGPDRDDNVVSVVVVVVVVVVVVVCVVPDDDPVVVVVVVVVVVVVVCVVSVSADPVNVVVVVVVVVVVVPPPPDDDDDDDDDDDDDDDDDDDDDDDDDDDDDDDDDDDDDDDDDDDDDDDDDDD